Protein 6ABJ (pdb70)

Radius of gyration: 27.56 Å; Cα contacts (8 Å, |Δi|>4): 1457; chains: 2; bounding box: 55×89×57 Å

Nearest PDB structures (foldseek):
  5z20-assembly1_C  TM=9.132E-01  e=3.770E-61  Pseudomonas aeruginosa
  5z1z-assembly1_B  TM=9.625E-01  e=1.134E-39  Escherichia coli BL21(DE3)
  4zgs-assembly1_B  TM=9.696E-01  e=8.681E-39  Chlamydomonas reinhardtii
  4cuj-assembly1_D  TM=9.167E-01  e=3.804E-39  Salmonella enterica subsp. enterica serovar Typhi
  1j4a-assembly1_A  TM=8.971E-01  e=2.735E-32  Lactobacillus delbrueckii subsp. bulgaricus

Organism: Pseudomonas aeruginosa (strain ATCC 15692 / DSM 22644 / CIP 104116 / JCM 14847 / LMG 12228 / 1C / PRS 101 / PAO1) (NCBI:txid208964)

Structure (mmCIF, N/CA/C/O backbone):
data_6ABJ
#
_entry.id   6ABJ
#
_cell.length_a   96.100
_cell.length_b   186.840
_cell.length_c   90.340
_cell.angle_alpha   90.00
_cell.angle_beta   90.00
_cell.angle_gamma   90.00
#
_symmetry.space_group_name_H-M   'C 2 2 21'
#
loop_
_entity.id
_entity.type
_entity.pdbx_description
1 polymer 'D-lactate dehydrogenase (Fermentative)'
2 non-polymer 'ACETATE ION'
3 water water
#
loop_
_atom_site.group_PDB
_atom_site.id
_atom_site.type_symbol
_atom_site.label_atom_id
_atom_site.label_alt_id
_atom_site.label_comp_id
_atom_site.label_asym_id
_atom_site.label_entity_id
_atom_site.label_seq_id
_atom_site.pdbx_PDB_ins_code
_atom_site.Cartn_x
_atom_site.Cartn_y
_atom_site.Cartn_z
_atom_site.occupancy
_atom_site.B_iso_or_equiv
_atom_site.auth_seq_id
_atom_site.auth_comp_id
_atom_site.auth_asym_id
_atom_site.auth_atom_id
_atom_site.pdbx_PDB_model_num
ATOM 1 N N . HIS A 1 16 ? -19.046 22.602 -27.796 1.00 46.64 0 HIS A N 1
ATOM 2 C CA . HIS A 1 16 ? -17.940 21.564 -28.039 1.00 46.07 0 HIS A CA 1
ATOM 3 C C . HIS A 1 16 ? -17.682 20.623 -26.895 1.00 43.54 0 HIS A C 1
ATOM 4 O O . HIS A 1 16 ? -17.124 21.025 -25.872 1.00 41.35 0 HIS A O 1
ATOM 11 N N . MET A 1 17 ? -18.068 19.367 -27.072 1.00 43.36 1 MET A N 1
ATOM 12 C CA . MET A 1 17 ? -17.935 18.359 -26.036 1.00 42.87 1 MET A CA 1
ATOM 13 C C . MET A 1 17 ? -16.554 17.702 -26.103 1.00 41.14 1 MET A C 1
ATOM 14 O O . MET A 1 17 ? -16.146 17.253 -27.183 1.00 39.88 1 MET A O 1
ATOM 19 N N . ARG A 1 18 ? -15.833 17.673 -24.986 1.00 40.44 2 ARG A N 1
ATOM 20 C CA . ARG A 1 18 ? -14.591 16.921 -24.866 1.00 42.52 2 ARG A CA 1
ATOM 21 C C . ARG A 1 18 ? -14.805 15.793 -23.836 1.00 39.71 2 ARG A C 1
ATOM 22 O O . ARG A 1 18 ? -15.411 15.995 -22.812 1.00 39.74 2 ARG A O 1
ATOM 30 N N . ILE A 1 19 ? -14.362 14.571 -24.197 1.00 37.73 3 ILE A N 1
ATOM 31 C CA . ILE A 1 19 ? -14.622 13.386 -23.384 1.00 33.92 3 ILE A CA 1
ATOM 32 C C . ILE A 1 19 ? -13.251 12.703 -23.179 1.00 33.17 3 ILE A C 1
ATOM 33 O O . ILE A 1 19 ? -12.539 12.414 -24.140 1.00 34.24 3 ILE A O 1
ATOM 38 N N . LEU A 1 20 ? -12.900 12.492 -21.921 1.00 34.62 4 LEU A N 1
ATOM 39 C CA . LEU A 1 20 ? -11.716 11.719 -21.585 1.00 36.83 4 LEU A CA 1
ATOM 40 C C . LEU A 1 20 ? -12.141 10.306 -21.114 1.00 33.26 4 LEU A C 1
ATOM 41 O O . LEU A 1 20 ? -12.912 10.135 -20.144 1.00 32.35 4 LEU A O 1
ATOM 46 N N . PHE A 1 21 ? -11.626 9.320 -21.823 1.00 32.63 5 PHE A N 1
ATOM 47 C CA . PHE A 1 21 ? -11.829 7.928 -21.446 1.00 30.16 5 PHE A CA 1
ATOM 48 C C . PHE A 1 21 ? -10.639 7.449 -20.622 1.00 31.11 5 PHE A C 1
ATOM 49 O O . PHE A 1 21 ? -9.496 7.457 -21.118 1.00 31.89 5 PHE A O 1
ATOM 57 N N . PHE A 1 22 ? -10.948 6.925 -19.447 1.00 31.97 6 PHE A N 1
ATOM 58 C CA . PHE A 1 22 ? -9.956 6.146 -18.678 1.00 34.76 6 PHE A CA 1
ATOM 59 C C . PHE A 1 22 ? -10.093 4.648 -18.953 1.00 35.68 6 PHE A C 1
ATOM 60 O O . PHE A 1 22 ? -11.156 4.201 -19.459 1.00 31.07 6 PHE A O 1
ATOM 68 N N . SER A 1 23 ? -9.019 3.896 -18.602 1.00 35.38 7 SER A N 1
ATOM 69 C CA . SER A 1 23 ? -8.944 2.440 -18.744 1.00 35.62 7 SER A CA 1
ATOM 70 C C . SER A 1 23 ? -9.260 2.008 -20.167 1.00 35.69 7 SER A C 1
ATOM 71 O O . SER A 1 23 ? -9.880 0.983 -20.386 1.00 32.64 7 SER A O 1
ATOM 74 N N . SER A 1 24 ? -8.755 2.774 -21.134 1.00 33.07 8 SER A N 1
ATOM 75 C CA . SER A 1 24 ? -9.091 2.595 -22.520 1.00 31.57 8 SER A CA 1
ATOM 76 C C . SER A 1 24 ? -8.393 1.399 -23.136 1.00 33.31 8 SER A C 1
ATOM 77 O O . SER A 1 24 ? -7.219 1.176 -22.891 1.00 32.46 8 SER A O 1
ATOM 80 N N . GLN A 1 25 ? -9.140 0.669 -23.948 1.00 31.58 9 GLN A N 1
ATOM 81 C CA . GLN A 1 25 ? -8.646 -0.436 -24.766 1.00 29.60 9 GLN A CA 1
ATOM 82 C C . GLN A 1 25 ? -8.783 -0.031 -26.197 1.00 28.09 9 GLN A C 1
ATOM 83 O O . GLN A 1 25 ? -9.623 0.829 -26.553 1.00 24.51 9 GLN A O 1
ATOM 89 N N . ALA A 1 26 ? -8.018 -0.671 -27.057 1.00 25.92 10 ALA A N 1
ATOM 90 C CA . ALA A 1 26 ? -8.164 -0.466 -28.451 1.00 27.38 10 ALA A CA 1
ATOM 91 C C . ALA A 1 26 ? -9.627 -0.697 -28.910 1.00 25.12 10 ALA A C 1
ATOM 92 O O . ALA A 1 26 ? -10.125 0.033 -29.777 1.00 25.40 10 ALA A O 1
ATOM 94 N N . TYR A 1 27 ? -10.320 -1.688 -28.358 1.00 23.52 11 TYR A N 1
ATOM 95 C CA . TYR A 1 27 ? -11.716 -1.910 -28.791 1.00 23.81 11 TYR A CA 1
ATOM 96 C C . TYR A 1 27 ? -12.653 -0.765 -28.368 1.00 24.42 11 TYR A C 1
ATOM 97 O O . TYR A 1 27 ? -13.693 -0.515 -29.024 1.00 21.82 11 TYR A O 1
ATOM 106 N N . ASP A 1 28 ? -12.291 -0.039 -27.316 1.00 24.13 12 ASP A N 1
ATOM 107 C CA . ASP A 1 28 ? -13.101 1.176 -26.938 1.00 27.22 12 ASP A CA 1
ATOM 108 C C . ASP A 1 28 ? -12.955 2.293 -27.980 1.00 28.43 12 ASP A C 1
ATOM 109 O O . ASP A 1 28 ? -13.894 2.866 -28.450 1.00 25.49 12 ASP A O 1
ATOM 114 N N . SER A 1 29 ? -11.710 2.601 -28.311 1.00 29.29 13 SER A N 1
ATOM 115 C CA . SER A 1 29 ? -11.338 3.577 -29.279 1.00 31.46 13 SER A CA 1
ATOM 116 C C . SER A 1 29 ? -11.955 3.281 -30.622 1.00 28.36 13 SER A C 1
ATOM 117 O O . SER A 1 29 ? -12.512 4.125 -31.274 1.00 26.67 13 SER A O 1
ATOM 120 N N . GLU A 1 30 ? -11.917 2.044 -31.054 1.00 26.38 14 GLU A N 1
ATOM 121 C CA . GLU A 1 30 ? -12.501 1.673 -32.345 1.00 24.75 14 GLU A CA 1
ATOM 122 C C . GLU A 1 30 ? -13.996 1.866 -32.347 1.00 24.60 14 GLU A C 1
ATOM 123 O O . GLU A 1 30 ? -14.574 2.422 -33.295 1.00 22.11 14 GLU A O 1
ATOM 129 N N . SER A 1 31 ? -14.680 1.389 -31.310 1.00 22.12 15 SER A N 1
ATOM 130 C CA . SER A 1 31 ? -16.139 1.402 -31.337 1.00 21.76 15 SER A CA 1
ATOM 131 C C . SER A 1 31 ? -16.632 2.842 -31.133 1.00 21.85 15 SER A C 1
ATOM 132 O O . SER A 1 31 ? -17.541 3.313 -31.835 1.00 21.79 15 SER A O 1
ATOM 135 N N . PHE A 1 32 ? -16.033 3.558 -30.191 1.00 21.85 16 PHE A N 1
ATOM 136 C CA . PHE A 1 32 ? -16.469 4.940 -29.926 1.00 21.28 16 PHE A CA 1
ATOM 137 C C . PHE A 1 32 ? -16.113 5.866 -31.084 1.00 23.08 16 PHE A C 1
ATOM 138 O O . PHE A 1 32 ? -16.904 6.742 -31.442 1.00 20.80 16 PHE A O 1
ATOM 146 N N . GLN A 1 33 ? -14.975 5.648 -31.736 1.00 22.77 17 GLN A N 1
ATOM 147 C CA . GLN A 1 33 ? -14.745 6.433 -32.964 1.00 26.36 17 GLN A CA 1
ATOM 148 C C . GLN A 1 33 ? -15.813 6.224 -34.025 1.00 26.02 17 GLN A C 1
ATOM 149 O O . GLN A 1 33 ? -16.217 7.179 -34.645 1.00 24.02 17 GLN A O 1
ATOM 155 N N . ALA A 1 34 ? -16.2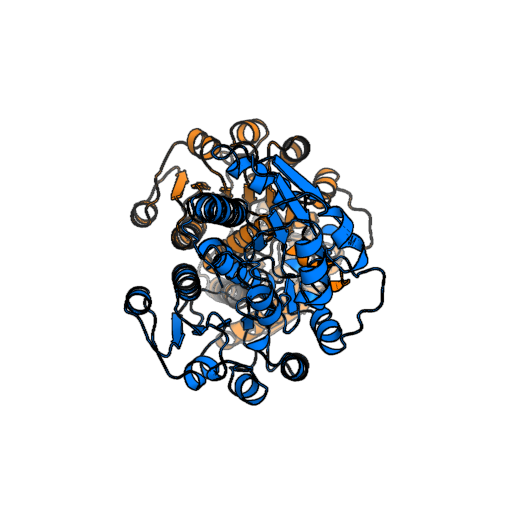70 5.006 -34.231 1.00 24.41 18 ALA A N 1
ATOM 156 C CA . ALA A 1 34 ? -17.294 4.730 -35.239 1.00 25.01 18 ALA A CA 1
ATOM 157 C C . ALA A 1 34 ? -18.647 5.327 -34.847 1.00 26.05 18 ALA A C 1
ATOM 158 O O . ALA A 1 34 ? -19.358 5.910 -35.685 1.00 26.46 18 ALA A O 1
ATOM 160 N N . SER A 1 35 ? -18.980 5.267 -33.548 1.00 23.63 19 SER A N 1
ATOM 161 C CA . SER A 1 35 ? -20.247 5.793 -33.091 1.00 25.39 19 SER A CA 1
ATOM 162 C C . SER A 1 35 ? -20.276 7.313 -33.181 1.00 24.89 19 SER A C 1
ATOM 163 O O . SER A 1 35 ? -21.365 7.913 -33.260 1.00 27.48 19 SER A O 1
ATOM 166 N N . ASN A 1 36 ? -19.088 7.936 -33.144 1.00 24.02 20 ASN A N 1
ATOM 167 C CA . ASN A 1 36 ? -18.932 9.388 -33.109 1.00 25.41 20 ASN A CA 1
ATOM 168 C C . ASN A 1 36 ? -19.264 10.063 -34.464 1.00 26.98 20 ASN A C 1
ATOM 169 O O . ASN A 1 36 ? -19.286 11.273 -34.553 1.00 27.67 20 ASN A O 1
ATOM 174 N N A HIS A 1 37 ? -19.526 9.244 -35.481 0.50 27.09 21 HIS A N 1
ATOM 175 N N B HIS A 1 37 ? -19.475 9.261 -35.489 0.50 27.19 21 HIS A N 1
ATOM 176 C CA A HIS A 1 37 ? -19.864 9.700 -36.832 0.50 28.70 21 HIS A CA 1
ATOM 177 C CA B HIS A 1 37 ? -19.710 9.786 -36.817 0.50 28.95 21 HIS A CA 1
ATOM 178 C C A HIS A 1 37 ? -21.015 10.653 -36.836 0.50 30.00 21 HIS A C 1
ATOM 179 C C B HIS A 1 37 ? -21.019 10.598 -36.881 0.50 29.98 21 HIS A C 1
ATOM 180 O O A HIS A 1 37 ? -21.067 11.547 -37.660 0.50 28.47 21 HIS A O 1
ATOM 181 O O B HIS A 1 37 ? -21.177 11.353 -37.818 0.50 28.17 21 HIS A O 1
ATOM 194 N N . ARG A 1 38 ? -21.920 10.482 -35.883 1.00 30.69 22 ARG A N 1
ATOM 195 C CA . ARG A 1 38 ? -23.073 11.357 -35.804 1.00 31.31 22 ARG A CA 1
ATOM 196 C C . ARG A 1 38 ? -23.031 12.202 -34.548 1.00 31.99 22 ARG A C 1
ATOM 197 O O . ARG A 1 38 ? -24.084 12.661 -34.077 1.00 29.92 22 ARG 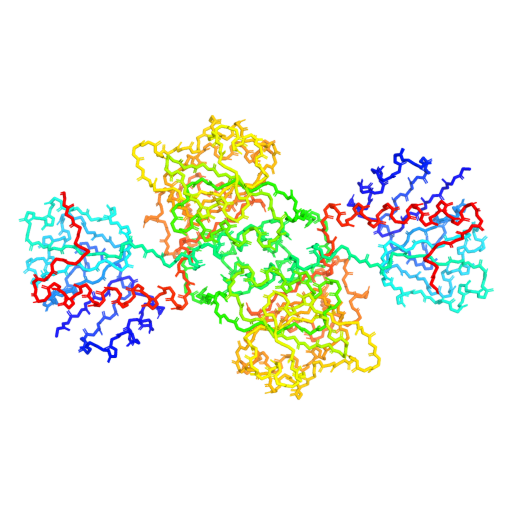A O 1
ATOM 205 N N . HIS A 1 39 ? -21.837 12.499 -34.029 1.00 28.21 23 HIS A N 1
ATOM 206 C CA . HIS A 1 39 ? -21.739 13.428 -32.924 1.00 27.32 23 HIS A CA 1
ATOM 207 C C . HIS A 1 39 ? -20.651 14.421 -33.046 1.00 26.43 23 HIS A C 1
ATOM 208 O O . HIS A 1 39 ? -20.837 15.603 -32.714 1.00 26.60 23 HIS A O 1
ATOM 215 N N . GLY A 1 40 ? -19.464 13.975 -33.453 1.00 27.10 24 GLY A N 1
ATOM 216 C CA . GLY A 1 40 ? -18.337 14.921 -33.541 1.00 27.50 24 GLY A CA 1
ATOM 217 C C . GLY A 1 40 ? -17.786 15.400 -32.242 1.00 28.90 24 GLY A C 1
ATOM 218 O O . GLY A 1 40 ? -17.191 16.491 -32.141 1.00 30.97 24 GLY A O 1
ATOM 219 N N . PHE A 1 41 ? -17.904 14.558 -31.220 1.00 27.73 25 PHE A N 1
ATOM 220 C CA . PHE A 1 41 ? -17.278 14.899 -29.944 1.00 30.65 25 PHE A CA 1
ATOM 221 C C . PHE A 1 41 ? -15.733 14.730 -30.047 1.00 30.22 25 PHE A C 1
ATOM 222 O O . PHE A 1 41 ? -15.226 13.985 -30.851 1.00 27.42 25 PHE A O 1
ATOM 230 N N . GLU A 1 42 ? -15.023 15.410 -29.208 1.00 31.53 26 GLU A N 1
ATOM 231 C CA . GLU A 1 42 ? -13.574 15.290 -29.170 1.00 33.40 26 GLU A CA 1
ATOM 232 C C . GLU A 1 42 ? -13.279 14.217 -28.143 1.00 29.92 26 GLU A C 1
ATOM 233 O O . GLU A 1 42 ? -13.497 14.409 -26.961 1.00 29.92 26 GLU A O 1
ATOM 239 N N . LEU A 1 43 ? -12.776 13.118 -28.643 1.00 30.46 27 LEU A N 1
ATOM 240 C CA . LEU A 1 43 ? -12.513 11.932 -27.860 1.00 31.35 27 LEU A CA 1
ATOM 241 C C . LEU A 1 43 ? -11.024 11.756 -27.535 1.00 32.42 27 LEU A C 1
ATOM 242 O O . LEU A 1 43 ? -10.204 11.715 -28.455 1.00 32.68 27 LEU A O 1
ATOM 247 N N . HIS A 1 44 ? -10.756 11.629 -26.249 1.00 33.70 28 HIS A N 1
ATOM 248 C CA . HIS A 1 44 ? -9.422 11.367 -25.725 1.00 36.16 28 HIS A CA 1
ATOM 249 C C . HIS A 1 44 ? -9.371 10.055 -24.950 1.00 32.61 28 HIS A C 1
ATOM 250 O O . HIS A 1 44 ? -10.153 9.827 -24.036 1.00 29.74 28 HIS A O 1
ATOM 257 N N . PHE A 1 45 ? -8.442 9.213 -25.366 1.00 32.70 29 PHE A N 1
ATOM 258 C CA . PHE A 1 45 ? -8.346 7.826 -24.816 1.00 37.46 29 PHE A CA 1
ATOM 259 C C . PHE A 1 45 ? -7.078 7.637 -23.975 1.00 37.92 29 PHE A C 1
ATOM 260 O O . PHE A 1 45 ? -5.998 7.561 -24.514 1.00 37.91 29 PHE A O 1
ATOM 268 N N . GLN A 1 46 ? -7.238 7.631 -22.678 1.00 39.30 30 GLN A N 1
ATOM 269 C CA . GLN A 1 46 ? -6.133 7.392 -21.744 1.00 44.11 30 GLN A CA 1
ATOM 270 C C . GLN A 1 46 ? -6.137 5.912 -21.304 1.00 43.82 30 GLN A C 1
ATOM 271 O O . GLN A 1 46 ? -7.161 5.422 -20.801 1.00 39.14 30 GLN A O 1
ATOM 277 N N . GLN A 1 47 ? -5.020 5.217 -21.470 1.00 41.73 31 GLN A N 1
ATOM 278 C CA . GLN A 1 47 ? -4.957 3.806 -20.998 1.00 44.40 31 GLN A CA 1
ATOM 279 C C . GLN A 1 47 ? -5.039 3.661 -19.482 1.00 43.22 31 GLN A C 1
ATOM 280 O O . GLN A 1 47 ? -5.591 2.714 -18.958 1.00 44.17 31 GLN A O 1
ATOM 286 N N . ALA A 1 48 ? -4.485 4.611 -18.755 1.00 44.71 32 ALA A N 1
ATOM 287 C CA . ALA A 1 48 ? -4.399 4.488 -17.320 1.00 44.43 32 ALA A CA 1
ATOM 288 C C . ALA A 1 48 ? -5.764 4.421 -16.679 1.00 41.84 32 ALA A C 1
ATOM 289 O O . ALA A 1 48 ? -6.720 5.018 -17.140 1.00 39.17 32 ALA A O 1
ATOM 291 N N . HIS A 1 49 ? -5.787 3.764 -15.539 1.00 42.43 33 HIS A N 1
ATOM 292 C CA . HIS A 1 49 ? -6.933 3.724 -14.696 1.00 43.24 33 HIS A CA 1
ATOM 293 C C . HIS A 1 49 ? -7.215 5.057 -14.079 1.00 47.14 33 HIS A C 1
ATOM 294 O O . HIS A 1 49 ? -6.291 5.827 -13.707 1.00 47.42 33 HIS A O 1
ATOM 301 N N . LEU A 1 50 ? -8.501 5.303 -13.875 1.00 49.41 34 LEU A N 1
ATOM 302 C CA . LEU A 1 50 ? -8.898 6.432 -13.068 1.00 49.46 34 LEU A CA 1
ATOM 303 C C . LEU A 1 50 ? -8.712 6.075 -11.595 1.00 52.57 34 LEU A C 1
ATOM 304 O O . LEU A 1 50 ? -9.175 5.020 -11.113 1.00 47.72 34 LEU A O 1
ATOM 309 N N . GLN A 1 51 ? -8.082 7.005 -10.882 1.00 54.51 35 GLN A N 1
ATOM 310 C CA . GLN A 1 51 ? -7.855 6.879 -9.425 1.00 56.65 35 GLN A CA 1
ATOM 311 C C . GLN A 1 51 ? -7.434 8.288 -8.940 1.00 54.31 35 GLN A C 1
ATOM 312 O O . GLN A 1 51 ? -7.232 9.229 -9.763 1.00 50.22 35 GLN A O 1
ATOM 318 N N . ALA A 1 52 ? -7.267 8.424 -7.628 1.00 53.56 36 ALA A N 1
ATOM 319 C CA . ALA A 1 52 ? -6.942 9.714 -7.039 1.00 52.75 36 ALA A CA 1
ATOM 320 C C . ALA A 1 52 ? -5.822 10.431 -7.801 1.00 51.00 36 ALA A C 1
ATOM 321 O O . ALA A 1 52 ? -5.922 11.616 -8.125 1.00 58.52 36 ALA A O 1
ATOM 323 N N . ASP A 1 53 ? -4.758 9.722 -8.120 1.00 54.59 37 ASP A N 1
ATOM 324 C CA . ASP A 1 53 ? -3.573 10.365 -8.674 1.00 62.49 37 ASP A CA 1
ATOM 325 C C . ASP A 1 53 ? -3.547 10.492 -10.205 1.00 60.61 37 ASP A C 1
ATOM 326 O O . ASP A 1 53 ? -2.589 11.035 -10.751 1.00 65.34 37 ASP A O 1
ATOM 331 N N . THR A 1 54 ? -4.569 9.980 -10.894 1.00 55.86 38 THR A N 1
ATOM 332 C CA . THR A 1 54 ? -4.708 10.192 -12.349 1.00 53.52 38 THR A CA 1
ATOM 333 C C . THR A 1 54 ? -5.919 11.090 -12.700 1.00 52.81 38 THR A C 1
ATOM 334 O O . THR A 1 54 ? -6.119 11.432 -13.873 1.00 55.30 38 THR A O 1
ATOM 338 N N . ALA A 1 55 ? -6.733 11.438 -11.705 1.00 52.57 39 ALA A N 1
ATOM 339 C CA . ALA A 1 55 ? -7.902 12.306 -11.912 1.00 54.77 39 ALA A CA 1
ATOM 340 C C . ALA A 1 55 ? -7.503 13.641 -12.550 1.00 61.56 39 ALA A C 1
ATOM 341 O O . ALA A 1 55 ? -8.246 14.225 -13.347 1.00 63.52 39 ALA A O 1
ATOM 343 N N . VAL A 1 56 ? -6.303 14.102 -12.206 1.00 64.39 40 VAL A N 1
ATOM 344 C CA . VAL A 1 56 ? -5.744 15.342 -12.732 1.00 67.87 40 VAL A CA 1
ATOM 345 C C . VAL A 1 56 ? -5.717 15.358 -14.274 1.00 65.72 40 VAL A C 1
ATOM 346 O O . VAL A 1 56 ? -5.789 16.430 -14.882 1.00 63.86 40 VAL A O 1
ATOM 350 N N . LEU A 1 57 ? -5.650 14.175 -14.899 1.00 64.08 41 LEU A N 1
ATOM 351 C CA . LEU A 1 57 ? -5.677 14.072 -16.365 1.00 59.49 41 LEU A CA 1
ATOM 352 C C . LEU A 1 57 ? -6.997 14.534 -16.979 1.00 52.76 41 LEU A C 1
ATOM 353 O O . LEU A 1 57 ? -7.039 14.978 -18.142 1.00 51.66 41 LEU A O 1
ATOM 358 N N . ALA A 1 58 ? -8.055 14.448 -16.182 1.00 52.15 42 ALA A N 1
ATOM 359 C CA . ALA A 1 58 ? -9.392 14.907 -16.551 1.00 56.02 42 ALA A CA 1
ATOM 360 C C . ALA A 1 58 ? -9.598 16.402 -16.340 1.00 58.88 42 ALA A C 1
ATOM 361 O O . ALA A 1 58 ? -10.745 16.908 -16.426 1.00 60.16 42 ALA A O 1
ATOM 363 N N . GLN A 1 59 ? -8.490 17.088 -16.125 1.00 59.51 43 GLN A N 1
ATOM 364 C CA . GLN A 1 59 ? -8.540 18.501 -15.841 1.00 64.02 43 GLN A CA 1
ATOM 365 C C . GLN A 1 59 ? -9.003 19.233 -17.054 1.00 56.73 43 GLN A C 1
ATOM 366 O O . GLN A 1 59 ? -8.352 19.208 -18.065 1.00 62.37 43 GLN A O 1
ATOM 372 N N . GLY A 1 60 ? -10.117 19.908 -16.955 1.00 57.09 44 GLY A N 1
ATOM 373 C CA . GLY A 1 60 ? -10.574 20.678 -18.117 1.00 59.57 44 GLY A CA 1
ATOM 374 C C . GLY A 1 60 ? -11.466 19.876 -19.054 1.00 54.58 44 GLY A C 1
ATOM 375 O O . GLY A 1 60 ? -11.928 20.428 -20.034 1.00 53.81 44 GLY A O 1
ATOM 376 N N . PHE A 1 61 ? -11.746 18.597 -18.728 1.00 49.36 45 PHE A N 1
ATOM 377 C CA . PHE A 1 61 ? -12.685 17.783 -19.518 1.00 48.18 45 PHE A CA 1
ATOM 378 C C . PHE A 1 61 ? -14.055 17.804 -18.854 1.00 46.30 45 PHE A C 1
ATOM 379 O O . PHE A 1 61 ? -14.210 17.501 -17.663 1.00 49.06 45 PHE A O 1
ATOM 387 N N . GLU A 1 62 ? -15.061 18.155 -19.637 1.00 46.41 46 GLU A N 1
ATOM 388 C CA . GLU A 1 62 ? -16.415 18.246 -19.091 1.00 50.91 46 GLU A CA 1
ATOM 389 C C . GLU A 1 62 ? -17.131 16.883 -18.955 1.00 46.00 46 GLU A C 1
ATOM 390 O O . GLU A 1 62 ? -18.052 16.737 -18.136 1.00 42.69 46 GLU A O 1
ATOM 396 N N . VAL A 1 63 ? -16.671 15.886 -19.713 1.00 40.85 47 VAL A N 1
ATOM 397 C CA . VAL A 1 63 ? -17.204 14.533 -19.584 1.00 39.94 47 VAL A CA 1
ATOM 398 C C . VAL A 1 63 ? -16.062 13.548 -19.427 1.00 37.91 47 VAL A C 1
ATOM 399 O O . VAL A 1 63 ? -15.023 13.658 -20.093 1.00 34.83 47 VAL A O 1
ATOM 403 N N . VAL A 1 64 ? -16.233 12.612 -18.486 1.00 36.73 48 VAL A N 1
ATOM 404 C CA . VAL A 1 64 ? -15.275 11.532 -18.270 1.00 38.10 48 VAL A CA 1
ATOM 405 C C . VAL A 1 64 ? -15.995 10.233 -18.522 1.00 35.59 48 VAL A C 1
ATOM 406 O O . VAL A 1 64 ? -17.112 10.044 -18.053 1.00 34.68 48 VAL A O 1
ATOM 410 N N . CYS A 1 65 ? -15.381 9.381 -19.329 1.00 33.55 49 CYS A N 1
ATOM 411 C CA . CYS A 1 65 ? -16.011 8.105 -19.626 1.00 32.06 49 CYS A CA 1
ATOM 412 C C . CYS A 1 65 ? -15.238 7.008 -18.958 1.00 32.40 49 CYS A C 1
ATOM 413 O O . CYS A 1 65 ? -14.044 6.826 -19.228 1.00 33.49 49 CYS A O 1
ATOM 416 N N . ALA A 1 66 ? -15.941 6.246 -18.113 1.00 33.37 50 ALA A N 1
ATOM 417 C CA . ALA A 1 66 ? -15.285 5.245 -17.219 1.00 34.03 50 ALA A CA 1
ATOM 418 C C . ALA A 1 66 ? -15.809 3.838 -17.418 1.00 33.61 50 ALA A C 1
ATOM 419 O O . ALA A 1 66 ? -16.952 3.646 -17.808 1.00 35.15 50 ALA A O 1
ATOM 421 N N . PHE A 1 67 ? -14.973 2.856 -17.079 1.00 32.89 51 PHE A N 1
ATOM 422 C CA . PHE A 1 67 ? -15.411 1.485 -17.099 1.00 32.69 51 PHE A CA 1
ATOM 423 C C . PHE A 1 67 ? -15.461 1.017 -15.645 1.00 34.64 51 PHE A C 1
ATOM 424 O O . PHE A 1 67 ? -15.088 1.809 -14.736 1.00 33.69 51 PHE A O 1
ATOM 432 N N . VAL A 1 68 ? -15.921 -0.215 -15.422 1.00 34.74 52 VAL A N 1
ATOM 433 C CA . VAL A 1 68 ? -16.206 -0.678 -14.024 1.00 37.75 52 VAL A CA 1
ATOM 434 C C . VAL A 1 68 ? -15.031 -0.821 -13.096 1.00 37.04 52 VAL A C 1
ATOM 435 O O . VAL A 1 68 ? -15.199 -0.898 -11.891 1.00 40.40 52 VAL A O 1
ATOM 439 N N . ASN A 1 69 ? -13.837 -0.836 -13.646 1.00 37.52 53 ASN A N 1
ATOM 440 C CA . ASN A 1 69 ? -12.642 -1.018 -12.832 1.00 38.20 53 ASN A CA 1
ATOM 441 C C . ASN A 1 69 ? -12.025 0.332 -12.464 1.00 40.89 53 ASN A C 1
ATOM 442 O O . ASN A 1 69 ? -11.130 0.422 -11.642 1.00 38.90 53 ASN A O 1
ATOM 447 N N . ASP A 1 70 ? -12.522 1.403 -13.070 1.00 36.72 54 ASP A N 1
ATOM 448 C CA . ASP A 1 70 ? -12.049 2.723 -12.703 1.00 39.43 54 ASP A CA 1
ATOM 449 C C . ASP A 1 70 ? -12.535 3.070 -11.264 1.00 41.35 54 ASP A C 1
ATOM 450 O O . ASP A 1 70 ? -13.636 2.719 -10.865 1.00 41.60 54 ASP A O 1
ATOM 455 N N . ASP A 1 71 ? -11.746 3.862 -10.544 1.00 48.73 55 ASP A N 1
ATOM 456 C CA . ASP A 1 71 ? -12.103 4.266 -9.184 1.00 51.33 55 ASP A CA 1
ATOM 457 C C . ASP A 1 71 ? -12.944 5.566 -9.180 1.00 48.00 55 ASP A C 1
ATOM 458 O O . ASP A 1 71 ? -12.416 6.626 -9.457 1.00 50.05 55 ASP A O 1
ATOM 463 N N . LEU A 1 72 ? -14.245 5.450 -8.893 1.00 44.21 56 LEU A N 1
ATOM 464 C CA . LEU A 1 72 ? -15.150 6.570 -8.742 1.00 46.66 56 LEU A CA 1
ATOM 465 C C . LEU A 1 72 ? -15.717 6.686 -7.293 1.00 47.52 56 LEU A C 1
ATOM 466 O O . LEU A 1 72 ? -16.929 6.928 -7.047 1.00 49.46 56 LEU A O 1
ATOM 471 N N . SER A 1 73 ? -14.813 6.536 -6.342 1.00 53.69 57 SER A N 1
ATOM 472 C CA . SER A 1 73 ? -15.136 6.797 -4.922 1.00 52.75 57 SER A CA 1
ATOM 473 C C . SER A 1 73 ? -15.141 8.335 -4.719 1.00 56.56 57 SER A C 1
ATOM 474 O O . SER A 1 73 ? -14.726 9.103 -5.618 1.00 51.72 57 SER A O 1
ATOM 477 N N . ARG A 1 74 ? -15.654 8.783 -3.570 1.00 60.55 58 ARG A N 1
ATOM 478 C CA . ARG A 1 74 ? -15.799 10.220 -3.291 1.00 59.44 58 ARG A CA 1
ATOM 479 C C . ARG A 1 74 ? -14.521 11.032 -3.592 1.00 59.36 58 ARG A C 1
ATOM 480 O O . ARG A 1 74 ? -14.607 12.076 -4.241 1.00 54.30 58 ARG A O 1
ATOM 488 N N . PRO A 1 75 ? -13.336 10.592 -3.091 1.00 60.69 59 PRO A N 1
ATOM 489 C CA . PRO A 1 75 ? -12.165 11.454 -3.374 1.00 59.73 59 PRO A CA 1
ATOM 490 C C . PRO A 1 75 ? -11.910 11.724 -4.844 1.00 59.72 59 PRO A C 1
ATOM 491 O O . PRO A 1 75 ? -11.492 12.838 -5.213 1.00 56.52 59 PRO A O 1
ATOM 495 N N . VAL A 1 76 ? -12.151 10.704 -5.678 1.00 57.60 60 VAL A N 1
ATOM 496 C CA . VAL A 1 76 ? -11.947 10.869 -7.098 1.00 58.07 60 VAL A CA 1
ATOM 497 C C . VAL A 1 76 ? -12.996 11.794 -7.719 1.00 51.67 60 VAL A C 1
ATOM 498 O O . VAL A 1 76 ? -12.650 12.657 -8.513 1.00 53.95 60 VAL A O 1
ATOM 502 N N . LEU A 1 77 ? -14.264 11.614 -7.355 1.00 51.88 61 LEU A N 1
ATOM 503 C CA . LEU A 1 77 ? -15.362 12.468 -7.839 1.00 49.40 61 LEU A CA 1
ATOM 504 C C . LEU A 1 77 ? -15.148 13.943 -7.520 1.00 55.62 61 LEU A C 1
ATOM 505 O O . LEU A 1 77 ? -15.253 14.865 -8.393 1.00 49.70 61 LEU A O 1
ATOM 510 N N . GLU A 1 78 ? -14.805 14.130 -6.259 1.00 58.94 62 GLU A N 1
ATOM 511 C CA . GLU A 1 78 ? -14.604 15.463 -5.809 1.00 61.93 62 GLU A CA 1
ATOM 512 C C . GLU A 1 78 ? -13.472 16.215 -6.501 1.00 62.19 62 GLU A C 1
ATOM 513 O O . GLU A 1 78 ? -13.552 17.429 -6.710 1.00 59.84 62 GLU A O 1
ATOM 519 N N . ARG A 1 79 ? -12.472 15.469 -6.921 1.00 61.55 63 ARG A N 1
ATOM 520 C CA . ARG A 1 79 ? -11.365 16.005 -7.722 1.00 66.95 63 ARG A CA 1
ATOM 521 C C . ARG A 1 79 ? -11.777 16.329 -9.199 1.00 71.33 63 ARG A C 1
ATOM 522 O O . ARG A 1 79 ? -11.418 17.370 -9.774 1.00 64.17 63 ARG A O 1
ATOM 530 N N . LEU A 1 80 ? -12.545 15.429 -9.798 1.00 68.21 64 LEU A N 1
ATOM 531 C CA . LEU A 1 80 ? -13.113 15.643 -11.131 1.00 62.61 64 LEU A CA 1
ATOM 532 C C . LEU A 1 80 ? -13.994 16.884 -11.204 1.00 63.67 64 LEU A C 1
ATOM 533 O O . LEU A 1 80 ? -13.939 17.630 -12.189 1.00 56.23 64 LEU A O 1
ATOM 538 N N . ALA A 1 81 ? -14.830 17.059 -10.182 1.00 66.91 65 ALA A N 1
ATOM 539 C CA . ALA A 1 81 ? -15.763 18.192 -10.117 1.00 67.35 65 ALA A CA 1
ATOM 540 C C . ALA A 1 81 ? -14.996 19.511 -10.015 1.00 68.55 65 ALA A C 1
ATOM 541 O O . ALA A 1 81 ? -15.254 20.450 -10.785 1.00 67.79 65 ALA A O 1
ATOM 543 N N . ALA A 1 82 ? -14.041 19.557 -9.089 1.00 68.91 66 ALA A N 1
ATOM 544 C CA . ALA A 1 82 ? -13.103 20.681 -8.949 1.00 67.43 66 ALA A CA 1
ATOM 545 C C . ALA A 1 82 ? -12.347 20.957 -10.247 1.00 69.18 66 ALA A C 1
ATOM 546 O O . ALA A 1 82 ? -12.074 22.111 -10.591 1.00 68.57 66 ALA A O 1
ATOM 548 N N . GLY A 1 83 ? -11.994 19.904 -10.971 1.00 64.59 67 GLY A N 1
ATOM 549 C CA . GLY A 1 83 ? -11.317 20.062 -12.258 1.00 60.49 67 GLY A CA 1
ATOM 550 C C . GLY A 1 83 ? -12.230 20.370 -13.439 1.00 56.97 67 GLY A C 1
ATOM 551 O O . GLY A 1 83 ? -11.751 20.466 -14.557 1.00 56.48 67 GLY A O 1
ATOM 552 N N . GLY A 1 84 ? -13.541 20.495 -13.195 1.00 58.18 68 GLY A N 1
ATOM 553 C CA . GLY A 1 84 ? -14.486 21.004 -14.212 1.00 55.25 68 GLY A CA 1
ATOM 554 C C . GLY A 1 84 ? -15.244 19.925 -14.982 1.00 58.22 68 GLY A C 1
ATOM 555 O O . GLY A 1 84 ? -15.914 20.198 -15.999 1.00 55.25 68 GLY A O 1
ATOM 556 N N . THR A 1 85 ? -15.193 18.698 -14.459 1.00 52.30 69 THR A N 1
ATOM 557 C CA . THR A 1 85 ? -15.930 17.613 -15.063 1.00 48.45 69 THR A CA 1
ATOM 558 C C . THR A 1 85 ? -17.371 17.720 -14.598 1.00 48.51 69 THR A C 1
ATOM 559 O O . THR A 1 85 ? -17.622 17.939 -13.457 1.00 46.80 69 THR A O 1
ATOM 563 N N . ARG A 1 86 ? -18.311 17.632 -15.523 1.00 49.96 70 ARG A N 1
ATOM 564 C CA . ARG A 1 86 ? -19.722 17.857 -15.218 1.00 51.33 70 ARG A CA 1
ATOM 565 C C . ARG A 1 86 ? -20.587 16.630 -15.460 1.00 47.98 70 ARG A C 1
ATOM 566 O O . ARG A 1 86 ? -21.749 16.632 -15.086 1.00 43.22 70 ARG A O 1
ATOM 574 N N . LEU A 1 87 ? -20.041 15.584 -16.126 1.00 45.69 71 LEU A N 1
ATOM 575 C CA . LEU A 1 87 ? -20.772 14.337 -16.341 1.00 42.90 71 LEU A CA 1
ATOM 576 C C . LEU A 1 87 ? -19.812 13.137 -16.318 1.00 40.56 71 LEU A C 1
ATOM 577 O O . LEU A 1 87 ? -18.700 13.223 -16.865 1.00 37.62 71 LEU A O 1
ATOM 582 N N . VAL A 1 88 ? -20.221 12.060 -15.616 1.00 40.58 72 VAL A N 1
ATOM 583 C CA . VAL A 1 88 ? -19.508 10.768 -15.602 1.00 40.47 72 VAL A CA 1
ATOM 584 C C . VAL A 1 88 ? -20.347 9.832 -16.430 1.00 38.43 72 VAL A C 1
ATOM 585 O O . VAL A 1 88 ? -21.512 9.609 -16.088 1.00 35.90 72 VAL A O 1
ATOM 589 N N . ALA A 1 89 ? -19.800 9.364 -17.573 1.00 37.04 73 ALA A N 1
ATOM 590 C CA . ALA A 1 89 ? -20.509 8.408 -18.448 1.00 33.23 73 ALA A CA 1
ATOM 591 C C . ALA A 1 89 ? -19.849 7.066 -18.318 1.00 33.81 73 ALA A C 1
ATOM 592 O O . ALA A 1 89 ? -18.638 6.940 -18.581 1.00 36.92 73 ALA A O 1
ATOM 594 N N . LEU A 1 90 ? -20.591 6.061 -17.895 1.00 34.40 74 LEU A N 1
ATOM 595 C CA . LEU A 1 90 ? -20.042 4.720 -17.715 1.00 33.82 74 LEU A CA 1
ATOM 596 C C . LEU A 1 90 ? -20.342 3.921 -18.970 1.00 29.26 74 LEU A C 1
ATOM 597 O O . LEU A 1 90 ? -21.512 3.756 -19.353 1.00 27.84 74 LEU A O 1
ATOM 602 N N . ARG A 1 91 ? -19.302 3.369 -19.540 1.00 28.35 75 ARG A N 1
ATOM 603 C CA . ARG A 1 91 ? -19.478 2.505 -20.713 1.00 29.03 75 ARG A CA 1
ATOM 604 C C . ARG A 1 91 ? -19.671 1.056 -20.239 1.00 30.35 75 ARG A C 1
ATOM 605 O O . ARG A 1 91 ? -18.993 0.121 -20.675 1.00 30.74 75 ARG A O 1
ATOM 613 N N . SER A 1 92 ? -20.665 0.898 -19.376 1.00 33.90 76 SER A N 1
ATOM 614 C CA . SER A 1 92 ? -20.959 -0.378 -18.678 1.00 35.71 76 SER A CA 1
ATOM 615 C C . SER A 1 92 ? -22.367 -0.310 -18.168 1.00 37.71 76 SER A C 1
ATOM 616 O O . SER A 1 92 ? -22.942 0.784 -18.014 1.00 40.15 76 SER A O 1
ATOM 619 N N . ALA A 1 93 ? -22.926 -1.466 -17.879 1.00 37.46 77 ALA A N 1
ATOM 620 C CA . ALA A 1 93 ? -24.187 -1.507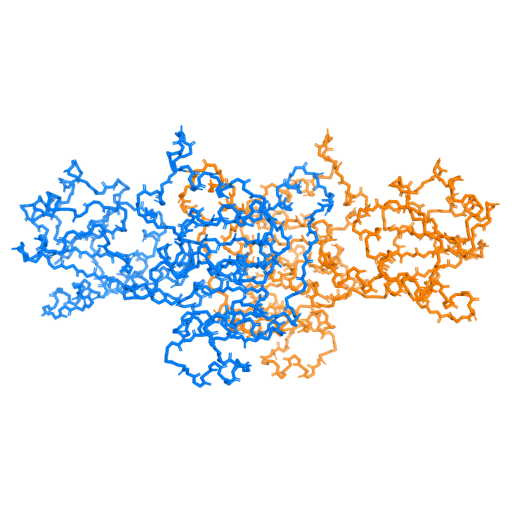 -17.176 1.00 41.62 77 ALA A CA 1
ATOM 621 C C . ALA A 1 93 ? -23.912 -1.359 -15.655 1.00 41.00 77 ALA A C 1
ATOM 622 O O . ALA A 1 93 ? -24.604 -0.635 -14.961 1.00 41.31 77 ALA A O 1
ATOM 624 N N . GLY A 1 94 ? -22.853 -1.985 -15.176 1.00 43.15 78 GLY A N 1
ATOM 625 C CA . GLY A 1 94 ? -22.571 -2.020 -13.727 1.00 49.22 78 GLY A CA 1
ATOM 626 C C . GLY A 1 94 ? -21.931 -0.723 -13.275 1.00 53.07 78 GLY A C 1
ATOM 627 O O . GLY A 1 94 ? -21.352 0.017 -14.080 1.00 46.89 78 GLY A O 1
ATOM 628 N N . TYR A 1 95 ? -22.020 -0.446 -11.974 1.00 53.12 79 TYR A N 1
ATOM 629 C CA . TYR A 1 95 ? -21.528 0.822 -11.393 1.00 53.32 79 TYR A CA 1
ATOM 630 C C . TYR A 1 95 ? -21.122 0.720 -9.905 1.00 62.61 79 TYR A C 1
ATOM 631 O O . TYR A 1 95 ? -21.211 1.705 -9.161 1.00 56.85 79 TYR A O 1
ATOM 640 N N . ASN A 1 96 ? -20.611 -0.432 -9.504 1.00 61.19 80 ASN A N 1
ATOM 641 C CA . ASN A 1 96 ? -20.282 -0.709 -8.116 1.00 70.63 80 ASN A CA 1
ATOM 642 C C . ASN A 1 96 ? -19.147 0.126 -7.613 1.00 69.59 80 ASN A C 1
ATOM 643 O O . ASN A 1 96 ? -19.046 0.419 -6.444 1.00 75.78 80 ASN A O 1
ATOM 648 N N . HIS A 1 97 ? -18.345 0.584 -8.556 1.00 58.63 81 HIS A N 1
ATOM 649 C CA . HIS A 1 97 ? -17.197 1.396 -8.273 1.00 56.05 81 HIS A CA 1
ATOM 650 C C . HIS A 1 97 ? -17.504 2.850 -8.117 1.00 50.86 81 HIS A C 1
ATOM 651 O O . HIS A 1 97 ? -16.583 3.675 -7.933 1.00 46.35 81 HIS A O 1
ATOM 658 N N . VAL A 1 98 ? -18.783 3.204 -8.214 1.00 46.24 82 VAL A N 1
ATOM 659 C CA . VAL A 1 98 ? -19.178 4.613 -8.135 1.00 49.53 82 VAL A CA 1
ATOM 660 C C . VAL A 1 98 ? -19.791 4.886 -6.774 1.00 49.80 82 VAL A C 1
ATOM 661 O O . VAL A 1 98 ? -20.767 4.262 -6.404 1.00 50.98 82 VAL A O 1
ATOM 665 N N . ASP A 1 99 ? -19.265 5.855 -6.054 1.00 54.26 83 ASP A N 1
ATOM 666 C CA . ASP A 1 99 ? -19.994 6.339 -4.858 1.00 53.39 83 ASP A CA 1
ATOM 667 C C . ASP A 1 99 ? -21.113 7.263 -5.325 1.00 49.52 83 ASP A C 1
ATOM 668 O O . ASP A 1 99 ? -20.884 8.461 -5.532 1.00 51.98 83 ASP A O 1
ATOM 673 N N . LEU A 1 100 ? -22.332 6.731 -5.468 1.00 51.62 84 LEU A N 1
ATOM 674 C CA . LEU A 1 100 ? -23.457 7.484 -6.064 1.00 50.51 84 LEU A CA 1
ATOM 675 C C . LEU A 1 100 ? -23.980 8.584 -5.200 1.00 57.57 84 LEU A C 1
ATOM 676 O O . LEU A 1 100 ? -24.386 9.626 -5.675 1.00 54.64 84 LEU A O 1
ATOM 681 N N . ALA A 1 101 ? -23.988 8.328 -3.892 1.00 66.89 85 ALA A N 1
ATOM 682 C CA . ALA A 1 101 ? -24.360 9.341 -2.944 1.00 67.29 85 ALA A CA 1
ATOM 683 C C . ALA A 1 101 ? -23.425 10.534 -3.121 1.00 63.48 85 ALA A C 1
ATOM 684 O O . ALA A 1 101 ? -23.880 11.662 -3.254 1.00 68.68 85 ALA A O 1
ATOM 686 N N . ALA A 1 102 ? -22.115 10.297 -3.095 1.00 61.39 86 ALA A N 1
ATOM 687 C CA . ALA A 1 102 ? -21.136 11.385 -3.205 1.00 60.68 86 ALA A CA 1
ATOM 688 C C . ALA A 1 102 ? -21.315 12.162 -4.557 1.00 68.54 86 ALA A C 1
ATOM 689 O O . ALA A 1 102 ? -21.204 13.413 -4.624 1.00 62.96 86 ALA A O 1
ATOM 691 N N . ALA A 1 103 ? -21.636 11.432 -5.628 1.00 67.07 87 ALA A N 1
ATOM 692 C CA . ALA A 1 103 ? -21.868 12.096 -6.929 1.00 67.00 87 ALA A CA 1
ATOM 693 C C . ALA A 1 103 ? -23.107 12.993 -6.919 1.00 69.06 87 ALA A C 1
ATOM 694 O O . ALA A 1 103 ? -23.086 14.093 -7.498 1.00 71.04 87 ALA A O 1
ATOM 696 N N . GLU A 1 104 ? -24.183 12.508 -6.304 1.00 70.39 88 GLU A N 1
ATOM 697 C CA . GLU A 1 104 ? -25.423 13.275 -6.213 1.00 79.77 88 GLU A CA 1
ATOM 698 C C . GLU A 1 104 ? -25.193 14.517 -5.359 1.00 77.37 88 GLU A C 1
ATOM 699 O O . GLU A 1 104 ? -25.545 15.625 -5.736 1.00 68.31 88 GLU A O 1
ATOM 705 N N . ALA A 1 105 ? -24.549 14.316 -4.214 1.00 82.20 89 ALA A N 1
ATOM 706 C CA . ALA A 1 105 ? -24.148 15.428 -3.353 1.00 82.80 89 ALA A CA 1
ATOM 707 C C . ALA A 1 105 ? -23.380 16.490 -4.148 1.00 80.66 89 ALA A C 1
ATOM 708 O O . ALA A 1 105 ? -23.558 17.683 -3.921 1.00 79.05 89 ALA A O 1
ATOM 710 N N . LEU A 1 106 ? -22.530 16.056 -5.072 1.00 69.33 90 LEU A N 1
ATOM 711 C CA . LEU A 1 106 ? -21.721 16.987 -5.843 1.00 67.24 90 LEU A CA 1
ATOM 712 C C . LEU A 1 106 ? -22.459 17.514 -7.084 1.00 62.65 90 LEU A C 1
ATOM 713 O O . LEU A 1 106 ? -21.927 18.349 -7.807 1.00 60.05 90 LEU A O 1
ATOM 718 N N . GLY A 1 107 ? -23.675 17.039 -7.343 1.00 64.20 91 GLY A N 1
ATOM 719 C CA . GLY A 1 107 ? -24.392 17.403 -8.574 1.00 63.44 91 GLY A CA 1
ATOM 720 C C . GLY A 1 107 ? -23.696 16.902 -9.866 1.00 64.37 91 GLY A C 1
ATOM 721 O O . GLY A 1 107 ? -23.741 17.561 -10.901 1.00 55.64 91 GLY A O 1
ATOM 722 N N . LEU A 1 108 ? -23.035 15.746 -9.789 1.00 61.79 92 LEU A N 1
ATOM 723 C CA . LEU A 1 108 ? -22.235 15.202 -10.883 1.00 62.51 92 LEU A CA 1
ATOM 724 C C . LEU A 1 108 ? -23.023 13.984 -11.322 1.00 55.12 92 LEU A C 1
ATOM 725 O O . LEU A 1 108 ? -22.939 12.940 -10.690 1.00 54.90 92 LEU A O 1
ATOM 730 N N . PRO A 1 109 ? -23.846 14.135 -12.360 1.00 52.20 93 PRO A N 1
ATOM 731 C CA . PRO A 1 109 ? -24.712 13.045 -12.785 1.00 52.75 93 PRO A CA 1
ATOM 732 C C . PRO A 1 109 ? -23.918 11.855 -13.376 1.00 51.13 93 PRO A C 1
ATOM 733 O O . PRO A 1 109 ? -22.758 12.015 -13.788 1.00 48.68 93 PRO A O 1
ATOM 737 N N . VAL A 1 110 ? -24.514 10.664 -13.320 1.00 52.12 94 VAL A N 1
ATOM 738 C CA . VAL A 1 110 ? -23.846 9.405 -13.701 1.00 47.51 94 VAL A CA 1
ATOM 739 C C . VAL A 1 110 ? -24.776 8.656 -14.597 1.00 49.63 94 VAL A C 1
ATOM 740 O O . VAL A 1 110 ? -25.915 8.380 -14.189 1.00 50.70 94 VAL A O 1
ATOM 744 N N . VAL A 1 111 ? -24.324 8.391 -15.850 1.00 45.47 95 VAL A N 1
ATOM 745 C CA . VAL A 1 111 ? -25.162 7.688 -16.817 1.00 42.33 95 VAL A CA 1
ATOM 746 C C . VAL A 1 111 ? -24.485 6.363 -17.217 1.00 39.84 95 VAL A C 1
ATOM 747 O O . VAL A 1 111 ? -23.291 6.183 -16.997 1.00 40.41 95 VAL A O 1
ATOM 751 N N . HIS A 1 112 ? -25.263 5.436 -17.723 1.00 40.72 96 HIS A N 1
ATOM 752 C CA . HIS A 1 112 ? -24.762 4.113 -18.004 1.00 39.25 96 HIS A CA 1
ATOM 753 C C . HIS A 1 112 ? -25.502 3.485 -19.123 1.00 38.57 96 HIS A C 1
ATOM 754 O O . HIS A 1 112 ? -26.505 4.005 -19.628 1.00 38.83 96 HIS A O 1
ATOM 761 N N . VAL A 1 113 ? -25.027 2.294 -19.480 1.00 35.60 97 VAL A N 1
ATOM 762 C CA . VAL A 1 113 ? -25.712 1.467 -20.435 1.00 35.80 97 VAL A CA 1
ATOM 763 C C . VAL A 1 113 ? -26.685 0.512 -19.731 1.00 40.40 97 VA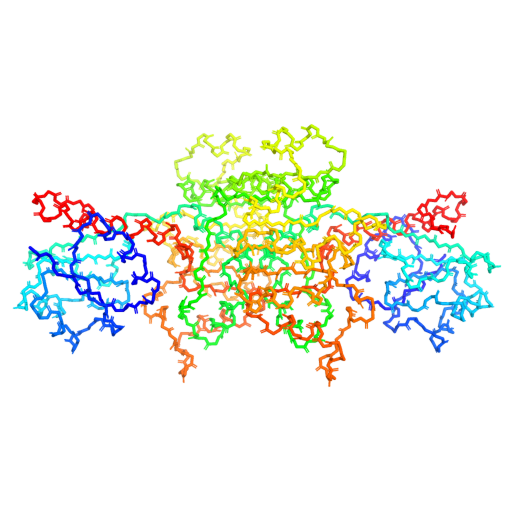L A C 1
ATOM 764 O O . VAL A 1 113 ? -26.241 -0.263 -18.878 1.00 38.66 97 VAL A O 1
ATOM 768 N N . 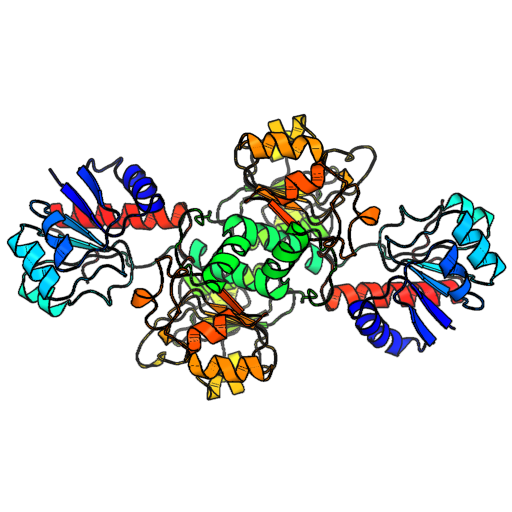PRO A 1 114 ? -27.974 0.527 -20.132 1.00 43.23 98 PRO A N 1
ATOM 769 C CA . PRO A 1 114 ? -28.941 -0.218 -19.317 1.00 45.99 98 PRO A CA 1
ATOM 770 C C . PRO A 1 114 ? -28.736 -1.722 -19.367 1.00 42.50 98 PRO A C 1
ATOM 771 O O . PRO A 1 114 ? -28.866 -2.368 -18.350 1.00 37.61 98 PRO A O 1
ATOM 775 N N . ALA A 1 115 ? -28.370 -2.266 -20.526 1.00 40.48 99 ALA A N 1
ATOM 776 C CA . ALA A 1 115 ? -28.325 -3.739 -20.735 1.00 36.57 99 ALA A CA 1
ATOM 777 C C . ALA A 1 115 ? -27.376 -4.027 -21.850 1.00 35.77 99 ALA A C 1
ATOM 778 O O . ALA A 1 115 ? -27.308 -3.219 -22.768 1.00 34.25 99 ALA A O 1
ATOM 780 N N . TYR A 1 116 ? -26.726 -5.190 -21.834 1.00 32.09 100 TYR A N 1
ATOM 781 C CA . TYR A 1 116 ? -25.906 -5.627 -22.937 1.00 32.10 100 TYR A CA 1
ATOM 782 C C . TYR A 1 116 ? -26.727 -6.408 -23.959 1.00 32.26 100 TYR A C 1
ATOM 783 O O . TYR A 1 116 ? -27.750 -6.980 -23.622 1.00 31.63 100 TYR A O 1
ATOM 792 N N . SER A 1 117 ? -26.244 -6.415 -25.204 1.00 30.82 101 SER A N 1
ATOM 793 C CA . SER A 1 117 ? -26.717 -7.254 -26.295 1.00 29.74 101 SER A CA 1
ATOM 794 C C . SER A 1 117 ? -27.005 -8.716 -25.896 1.00 28.79 101 SER A C 1
ATOM 795 O O . SER A 1 117 ? -26.119 -9.451 -25.487 1.00 26.34 101 SER A O 1
ATOM 798 N N . PRO A 1 118 ? -28.278 -9.127 -26.032 1.00 29.95 102 PRO A N 1
ATOM 799 C CA . PRO A 1 118 ? -28.637 -10.432 -25.564 1.00 27.58 102 PRO A CA 1
ATOM 800 C C . PRO A 1 118 ? -28.083 -11.510 -26.443 1.00 27.16 102 PRO A C 1
ATOM 801 O O . PRO A 1 118 ? -27.728 -12.542 -25.928 1.00 24.26 102 PRO A O 1
ATOM 805 N N . HIS A 1 119 ? -28.010 -11.312 -27.761 1.00 25.49 103 HIS A N 1
ATOM 806 C CA . HIS A 1 119 ? -27.370 -12.261 -28.593 1.00 25.98 103 HIS A CA 1
ATOM 807 C C . HIS A 1 119 ? -25.844 -12.457 -28.271 1.00 25.28 103 HIS A C 1
ATOM 808 O O . HIS A 1 119 ? -25.382 -13.590 -28.245 1.00 23.60 103 HIS A O 1
ATOM 815 N N . ALA A 1 120 ? -25.123 -11.382 -27.980 1.00 23.77 104 ALA A N 1
ATOM 816 C CA . ALA A 1 120 ? -23.684 -11.505 -27.696 1.00 22.58 104 ALA A CA 1
ATOM 817 C C . ALA A 1 120 ? -23.489 -12.387 -26.437 1.00 23.65 104 ALA A C 1
ATOM 818 O O . ALA A 1 120 ? -22.714 -13.305 -26.467 1.00 22.78 104 ALA A O 1
ATOM 820 N N . VAL A 1 121 ? -24.257 -12.088 -25.383 1.00 25.53 105 VAL A N 1
ATOM 821 C CA . VAL A 1 121 ? -24.096 -12.700 -24.091 1.00 24.21 105 VAL A CA 1
ATOM 822 C C . VAL A 1 121 ? -24.591 -14.154 -24.141 1.00 24.01 105 VAL A C 1
ATOM 823 O O . VAL A 1 121 ? -23.887 -15.040 -23.712 1.00 21.78 105 VAL A O 1
ATOM 827 N N . ALA A 1 122 ? -25.726 -14.418 -24.779 1.00 23.59 106 ALA A N 1
ATOM 828 C CA . ALA A 1 122 ? -26.230 -15.799 -24.842 1.00 24.72 106 ALA A CA 1
ATOM 829 C C . ALA A 1 122 ? -25.319 -16.655 -25.701 1.00 24.20 106 ALA A C 1
ATOM 830 O O . ALA A 1 122 ? -25.096 -17.828 -25.419 1.00 22.45 106 ALA A O 1
ATOM 832 N N . GLU A 1 123 ? -24.843 -16.100 -26.835 1.00 21.40 107 GLU A N 1
ATOM 833 C CA . GLU A 1 123 ? -23.925 -16.872 -27.660 1.00 21.36 107 GLU A CA 1
ATOM 834 C C . GLU A 1 123 ? -22.630 -17.232 -26.903 1.00 19.90 107 GLU A C 1
ATOM 835 O O . GLU A 1 123 ? -22.098 -18.339 -27.032 1.00 22.18 107 GLU A O 1
ATOM 841 N N . HIS A 1 124 ? -22.181 -16.343 -26.060 1.00 20.05 108 HIS A N 1
ATOM 842 C CA . HIS A 1 124 ? -20.987 -16.602 -25.255 1.00 20.05 108 HIS A CA 1
ATOM 843 C C . HIS A 1 124 ? -21.244 -17.755 -24.310 1.00 21.09 108 HIS A C 1
ATOM 844 O O . HIS A 1 124 ? -20.405 -18.612 -24.144 1.00 19.35 108 HIS A O 1
ATOM 851 N N . ALA A 1 125 ? -22.409 -17.759 -23.650 1.00 22.13 109 ALA A N 1
ATOM 852 C CA . ALA A 1 125 ? -22.776 -18.836 -22.775 1.00 21.93 109 ALA A CA 1
ATOM 853 C C . ALA A 1 125 ? -22.784 -20.182 -23.540 1.00 22.84 109 ALA A C 1
ATOM 854 O O . ALA A 1 125 ? -22.243 -21.158 -23.059 1.00 21.99 109 ALA A O 1
ATOM 856 N N . VAL A 1 126 ? -23.311 -20.212 -24.769 1.00 22.82 110 VAL A N 1
ATOM 857 C CA . VAL A 1 126 ? -23.319 -21.445 -25.557 1.00 20.79 110 VAL A CA 1
ATOM 858 C C . VAL A 1 126 ? -21.892 -21.839 -25.923 1.00 22.11 110 VAL A C 1
ATOM 859 O O . VAL A 1 126 ? -21.530 -23.026 -25.940 1.00 20.70 110 VAL A O 1
ATOM 863 N N . GLY A 1 127 ? -21.035 -20.846 -26.216 1.00 21.27 111 GLY A N 1
ATOM 864 C CA . GLY A 1 127 ? -19.646 -21.177 -26.479 1.00 21.51 111 GLY A CA 1
ATOM 865 C C . GLY A 1 127 ? -18.919 -21.824 -25.308 1.00 19.15 111 GLY A C 1
ATOM 866 O O . GLY A 1 127 ? -18.104 -22.766 -25.516 1.00 20.26 111 GLY A O 1
ATOM 867 N N . LEU A 1 128 ? -19.209 -21.346 -24.103 1.00 18.72 112 LEU A N 1
ATOM 868 C CA . LEU A 1 128 ? -18.626 -21.868 -22.913 1.00 18.70 112 LEU A CA 1
ATOM 869 C C . LEU A 1 128 ? -19.120 -23.336 -22.788 1.00 18.68 112 LEU A C 1
ATOM 870 O O . LEU A 1 128 ? -18.319 -24.241 -22.483 1.00 17.64 112 LEU A O 1
ATOM 875 N N . ILE A 1 129 ? -20.394 -23.554 -23.061 1.00 20.71 113 ILE A N 1
ATOM 876 C CA . ILE A 1 129 ? -20.934 -24.926 -23.043 1.00 21.88 113 ILE A CA 1
ATOM 877 C C . ILE A 1 129 ? -20.163 -25.881 -23.946 1.00 21.31 113 ILE A C 1
ATOM 878 O O . ILE A 1 129 ? -19.751 -26.973 -23.537 1.00 20.52 113 ILE A O 1
ATOM 883 N N . LEU A 1 130 ? -19.995 -25.471 -25.202 1.00 20.14 114 LEU A N 1
ATOM 884 C CA . LEU A 1 130 ? -19.433 -26.318 -26.134 1.00 21.56 114 LEU A CA 1
ATOM 885 C C . LEU A 1 130 ? -17.960 -26.541 -25.834 1.00 21.38 114 LEU A C 1
ATOM 886 O O . LEU A 1 130 ? -17.435 -27.640 -26.034 1.00 22.84 114 LEU A O 1
ATOM 891 N N . THR A 1 131 ? -17.231 -25.490 -25.416 1.00 21.51 115 THR A N 1
ATOM 892 C CA . THR A 1 131 ? -15.846 -25.677 -25.133 1.00 23.11 115 THR A CA 1
ATOM 893 C C . THR A 1 131 ? -15.588 -26.624 -23.982 1.00 23.70 115 THR A C 1
ATOM 894 O O . THR A 1 131 ? -14.665 -27.454 -24.032 1.00 24.75 115 THR A O 1
ATOM 898 N N . LEU A 1 132 ? -16.427 -26.526 -22.960 1.00 22.47 116 LEU A N 1
ATOM 899 C CA . LEU A 1 132 ? -16.327 -27.467 -21.814 1.00 22.42 116 LEU A CA 1
ATOM 900 C C . LEU A 1 132 ? -16.706 -28.895 -22.219 1.00 22.03 116 LEU A C 1
ATOM 901 O O . LEU A 1 132 ? -16.025 -29.826 -21.868 1.00 23.21 116 LEU A O 1
ATOM 906 N N . ASN A 1 133 ? -17.783 -29.030 -22.974 1.00 21.48 117 ASN A N 1
ATOM 907 C CA . ASN A 1 133 ? -18.305 -30.354 -23.382 1.00 23.31 117 ASN A CA 1
ATOM 908 C C . ASN A 1 133 ? -17.261 -31.075 -24.213 1.00 23.66 117 ASN A C 1
ATOM 909 O O . ASN A 1 133 ? -16.903 -32.210 -23.941 1.00 24.96 117 ASN A O 1
ATOM 914 N N . ARG A 1 134 ? -16.807 -30.398 -25.253 1.00 22.79 118 ARG A N 1
ATOM 915 C CA . ARG A 1 134 ? -15.896 -31.024 -26.175 1.00 23.50 118 ARG A CA 1
ATOM 916 C C . ARG A 1 134 ? -14.432 -30.809 -25.836 1.00 22.29 118 ARG A C 1
ATOM 917 O O . ARG A 1 134 ? -13.544 -31.217 -26.587 1.00 24.65 118 ARG A O 1
ATOM 925 N N . ARG A 1 135 ? -14.190 -30.173 -24.697 1.00 22.81 119 ARG A N 1
ATOM 926 C CA . ARG A 1 135 ? -12.829 -29.943 -24.221 1.00 23.14 119 ARG A CA 1
ATOM 927 C C . ARG A 1 135 ? -11.964 -29.262 -25.247 1.00 22.34 119 ARG A C 1
ATOM 928 O O . ARG A 1 135 ? -10.798 -29.611 -25.436 1.00 23.34 119 ARG A O 1
ATOM 936 N N . LEU A 1 136 ? -12.545 -28.276 -25.905 1.00 22.51 120 LEU A N 1
ATOM 937 C CA . LEU A 1 136 ? -11.889 -27.652 -27.020 1.00 23.81 120 LEU A CA 1
ATOM 938 C C . LEU A 1 136 ? -10.607 -26.828 -26.632 1.00 25.62 120 LEU A C 1
ATOM 939 O O . LEU A 1 136 ? -9.657 -26.810 -27.387 1.00 25.93 120 LEU A O 1
ATOM 944 N N . HIS A 1 137 ? -10.630 -26.278 -25.446 1.00 27.12 121 HIS A N 1
ATOM 945 C CA . HIS A 1 137 ? -9.510 -25.557 -24.919 1.00 28.69 121 HIS A CA 1
ATOM 946 C C . HIS A 1 137 ? -8.345 -26.493 -24.670 1.00 26.60 121 HIS A C 1
ATOM 947 O O . HIS A 1 137 ? -7.223 -26.201 -24.993 1.00 25.82 121 HIS A O 1
ATOM 954 N N . ARG A 1 138 ? -8.638 -27.651 -24.125 1.00 26.29 122 ARG A N 1
ATOM 955 C CA . ARG A 1 138 ? -7.639 -28.716 -23.902 1.00 25.68 122 ARG A CA 1
ATOM 956 C C . ARG A 1 138 ? -7.122 -29.301 -25.201 1.00 24.70 122 ARG A C 1
ATOM 957 O O . ARG A 1 138 ? -5.907 -29.479 -25.389 1.00 22.98 122 ARG A O 1
ATOM 965 N N . ALA A 1 139 ? -8.034 -29.560 -26.134 1.00 24.70 123 ALA A N 1
ATOM 966 C CA . ALA A 1 139 ? -7.657 -30.012 -27.457 1.00 23.63 123 ALA A CA 1
ATOM 967 C C . ALA A 1 139 ? -6.732 -29.085 -28.161 1.00 23.57 123 ALA A C 1
ATOM 968 O O . ALA A 1 139 ? -5.714 -29.512 -28.701 1.00 23.79 123 ALA A O 1
ATOM 970 N N . TYR A 1 140 ? -7.058 -27.804 -28.174 1.00 22.76 124 TYR A N 1
ATOM 971 C CA . TYR A 1 140 ? -6.238 -26.795 -28.813 1.00 21.54 124 TYR A CA 1
ATOM 972 C C . TYR A 1 140 ? -4.807 -26.887 -28.278 1.00 21.51 124 TYR A C 1
ATOM 973 O O . TYR A 1 140 ? -3.832 -26.848 -29.083 1.00 20.33 124 TYR A O 1
ATOM 982 N N . ASN A 1 141 ? -4.680 -26.903 -26.956 1.00 21.69 125 ASN A N 1
ATOM 983 C CA . ASN A 1 141 ? -3.332 -26.907 -26.346 1.00 22.01 125 ASN A CA 1
ATOM 984 C C . ASN A 1 141 ? -2.555 -28.214 -26.651 1.00 21.35 125 ASN A C 1
ATOM 985 O O . ASN A 1 141 ? -1.331 -28.171 -26.837 1.00 22.19 125 ASN A O 1
ATOM 990 N N . ARG A 1 142 ? -3.241 -29.315 -26.817 1.00 20.69 126 ARG A N 1
ATOM 991 C CA . ARG A 1 142 ? -2.580 -30.521 -27.351 1.00 22.08 126 ARG A CA 1
ATOM 992 C C . ARG A 1 142 ? -2.126 -30.392 -28.793 1.00 21.73 126 ARG A C 1
ATOM 993 O O . ARG A 1 142 ? -0.971 -30.644 -29.117 1.00 23.62 126 ARG A O 1
ATOM 1001 N N . THR A 1 143 ? -3.046 -30.087 -29.677 1.00 21.00 127 THR A N 1
ATOM 1002 C CA . THR A 1 143 ? -2.719 -30.082 -31.058 1.00 22.60 127 THR A CA 1
ATOM 1003 C C . THR A 1 143 ? -1.684 -29.072 -31.456 1.00 23.09 127 THR A C 1
ATOM 1004 O O . THR A 1 143 ? -0.853 -29.349 -32.309 1.00 21.88 127 THR A O 1
ATOM 1008 N N . ARG A 1 144 ? -1.707 -27.926 -30.804 1.00 22.27 128 ARG A N 1
ATOM 1009 C CA . ARG A 1 144 ? -0.724 -26.908 -31.063 1.00 25.50 128 ARG A CA 1
ATOM 1010 C C . ARG A 1 144 ? 0.695 -27.433 -30.823 1.00 24.91 128 ARG A C 1
ATOM 1011 O O . ARG A 1 144 ? 1.644 -26.978 -31.463 1.00 24.01 128 ARG A O 1
ATOM 1019 N N . GLU A 1 145 ? 0.837 -28.374 -29.887 1.00 24.06 129 GLU A N 1
ATOM 1020 C CA . GLU A 1 145 ? 2.127 -28.942 -29.598 1.00 27.46 129 GLU A CA 1
ATOM 1021 C C . GLU A 1 145 ? 2.363 -30.329 -30.277 1.00 27.69 129 GLU A C 1
ATOM 1022 O O . GLU A 1 145 ? 3.365 -31.002 -30.041 1.00 27.58 129 GLU A O 1
ATOM 1028 N N . GLY A 1 146 ? 1.485 -30.699 -31.190 1.00 26.84 130 GLY A N 1
ATOM 1029 C CA . GLY A 1 146 ? 1.637 -32.005 -31.897 1.00 27.90 130 GLY A CA 1
ATOM 1030 C C . GLY A 1 146 ? 1.142 -33.194 -31.134 1.00 27.60 130 GLY A C 1
ATOM 1031 O O . GLY A 1 146 ? 1.519 -34.314 -31.457 1.00 29.43 130 GLY A O 1
ATOM 1032 N N . ASP A 1 147 ? 0.343 -32.972 -30.090 1.00 27.00 131 ASP A N 1
ATOM 1033 C CA . ASP A 1 147 ? -0.328 -34.056 -29.415 1.00 27.65 131 ASP A CA 1
ATOM 1034 C C . ASP A 1 147 ? -1.720 -34.201 -30.016 1.00 29.33 131 ASP A C 1
ATOM 1035 O O . ASP A 1 147 ? -2.652 -33.376 -29.753 1.00 25.27 131 ASP A O 1
ATOM 1040 N N . PHE A 1 148 ? -1.862 -35.236 -30.857 1.00 29.95 132 PHE A N 1
ATOM 1041 C CA . PHE A 1 148 ? -3.124 -35.494 -31.549 1.00 28.87 132 PHE A CA 1
ATOM 1042 C C . PHE A 1 148 ? -3.887 -36.654 -30.912 1.00 32.33 132 PHE A C 1
ATOM 1043 O O . PHE A 1 148 ? -4.757 -37.244 -31.528 1.00 34.37 132 PHE A O 1
ATOM 1051 N N . SER A 1 149 ? -3.559 -36.972 -29.683 1.00 31.82 133 SER A N 1
ATOM 1052 C CA . SER A 1 149 ? -4.219 -38.025 -28.930 1.00 32.01 133 SER A CA 1
ATOM 1053 C C . SER A 1 149 ? -5.478 -37.486 -28.268 1.00 32.40 133 SER A C 1
ATOM 1054 O O . SER A 1 149 ? -5.579 -36.285 -27.924 1.00 31.25 133 SER A O 1
ATOM 1057 N N . LEU A 1 150 ? -6.475 -38.352 -28.147 1.00 32.29 134 LEU A N 1
ATOM 1058 C CA . LEU A 1 150 ? -7.838 -37.939 -27.805 1.00 32.68 134 LEU A CA 1
ATOM 1059 C C . LEU A 1 150 ? -8.297 -38.376 -26.422 1.00 32.45 134 LEU A C 1
ATOM 1060 O O . LEU A 1 150 ? -9.396 -38.036 -26.002 1.00 28.80 134 LEU A O 1
ATOM 1065 N N . HIS A 1 151 ? -7.450 -39.079 -25.674 1.00 33.89 135 HIS A N 1
ATOM 1066 C CA . HIS A 1 151 ? -7.852 -39.552 -24.330 1.00 34.20 135 HIS A CA 1
ATOM 1067 C C . HIS A 1 151 ? -8.383 -38.393 -23.482 1.00 33.52 135 HIS A C 1
ATOM 1068 O O . HIS A 1 151 ? -7.814 -37.275 -23.445 1.00 32.76 135 HIS A O 1
ATOM 1075 N N . GLY A 1 152 ? -9.453 -38.659 -22.757 1.00 32.07 136 GLY A N 1
ATOM 1076 C CA . GLY A 1 152 ? -10.043 -37.654 -21.873 1.00 31.06 136 GLY A CA 1
ATOM 1077 C C . GLY A 1 152 ? -10.884 -36.531 -22.544 1.00 30.90 136 GLY A C 1
ATOM 1078 O O . GLY A 1 152 ? -11.487 -35.664 -21.841 1.00 30.10 136 GLY A O 1
ATOM 1079 N N . LEU A 1 153 ? -10.971 -36.525 -23.857 1.00 27.85 137 LEU A N 1
ATOM 1080 C CA . LEU A 1 153 ? -11.652 -35.404 -24.531 1.00 28.12 137 LEU A CA 1
ATOM 1081 C C . LEU A 1 153 ? -13.100 -35.742 -24.914 1.00 27.96 137 LEU A C 1
ATOM 1082 O O . LEU A 1 153 ? -13.784 -34.935 -25.498 1.00 26.45 137 LEU A O 1
ATOM 1087 N N . THR A 1 154 ? -13.573 -36.944 -24.527 1.00 28.45 138 THR A N 1
ATOM 1088 C CA . THR A 1 154 ? -14.899 -37.379 -24.942 1.00 28.80 138 THR A CA 1
ATOM 1089 C C . THR A 1 154 ? -15.936 -36.529 -24.289 1.00 27.07 138 THR A C 1
ATOM 1090 O O . THR A 1 154 ? -15.905 -36.363 -23.081 1.00 26.27 138 THR A O 1
ATOM 1094 N N . GLY A 1 155 ? -16.854 -36.000 -25.099 1.00 26.27 139 GLY A N 1
ATOM 1095 C CA . GLY A 1 155 ? -17.985 -35.203 -24.638 1.00 27.17 139 GLY A CA 1
ATOM 1096 C C . GLY A 1 155 ? -19.308 -35.925 -24.703 1.00 27.46 139 GLY A C 1
ATOM 1097 O O . GLY A 1 155 ? -19.341 -37.141 -24.573 1.00 27.29 139 GLY A O 1
ATOM 1098 N N . PHE A 1 156 ? -20.380 -35.147 -24.843 1.00 28.45 140 PHE A N 1
ATOM 1099 C CA . PHE A 1 156 ? -21.732 -35.626 -24.880 1.00 29.43 140 PHE A CA 1
ATOM 1100 C C . PHE A 1 156 ? -22.531 -34.833 -25.871 1.00 30.68 140 PHE A C 1
ATOM 1101 O O . PHE A 1 156 ? -22.354 -33.624 -26.014 1.00 29.25 140 PHE A O 1
ATOM 1109 N N . ASP A 1 157 ? -23.461 -35.496 -26.548 1.00 29.23 141 ASP A N 1
ATOM 1110 C CA . ASP A 1 157 ? -24.366 -34.781 -27.429 1.00 28.35 141 ASP A CA 1
ATOM 1111 C C . ASP A 1 157 ? -25.244 -33.843 -26.610 1.00 28.66 141 ASP A C 1
ATOM 1112 O O . ASP A 1 157 ? -25.755 -34.210 -25.553 1.00 26.95 141 ASP A O 1
ATOM 1117 N N . LEU A 1 158 ? -25.440 -32.647 -27.136 1.00 25.79 142 LEU A N 1
ATOM 1118 C CA . LEU A 1 158 ? -26.368 -31.714 -26.553 1.00 27.55 142 LEU A CA 1
ATOM 1119 C C . LEU A 1 158 ? -27.809 -32.104 -26.881 1.00 29.46 142 LEU A C 1
ATOM 1120 O O . LEU A 1 158 ? -28.727 -31.950 -26.052 1.00 28.09 142 LEU A O 1
ATOM 1125 N N . HIS A 1 159 ? -27.985 -32.580 -28.113 1.00 30.14 143 HIS A N 1
ATOM 1126 C CA . HIS A 1 159 ? -29.304 -33.069 -28.544 1.00 32.75 143 HIS A CA 1
ATOM 1127 C C . HIS A 1 159 ? -29.900 -33.999 -27.493 1.00 32.67 143 HIS A C 1
ATOM 1128 O O . HIS A 1 159 ? -29.232 -34.928 -27.041 1.00 30.24 143 HIS A O 1
ATOM 1135 N N . GLY A 1 160 ? -31.108 -33.694 -27.039 1.00 33.03 144 GLY A N 1
ATOM 1136 C CA . GLY A 1 160 ? -31.803 -34.605 -26.085 1.00 35.58 144 GLY A CA 1
ATOM 1137 C C . GLY A 1 160 ? -31.576 -34.215 -24.624 1.00 36.74 144 GLY A C 1
ATOM 1138 O O . GLY A 1 160 ? -32.306 -34.677 -23.729 1.00 33.12 144 GLY A O 1
ATOM 1139 N N . LYS A 1 161 ? -30.523 -33.431 -24.336 1.00 31.54 145 LYS A N 1
ATOM 1140 C CA . LYS A 1 161 ? -30.246 -33.120 -22.955 1.00 31.73 145 LYS A CA 1
ATOM 1141 C C . LYS A 1 161 ? -31.210 -32.075 -22.398 1.00 29.55 145 LYS A C 1
ATOM 1142 O O . LYS A 1 161 ? -31.717 -31.233 -23.113 1.00 31.18 145 LYS A O 1
ATOM 1148 N N . ARG A 1 162 ? -31.384 -32.102 -21.085 1.00 30.95 146 ARG A N 1
ATOM 1149 C CA . ARG A 1 162 ? -32.167 -31.126 -20.363 1.00 30.09 146 ARG A CA 1
ATOM 1150 C C . ARG A 1 162 ? -31.330 -29.922 -19.987 1.00 29.86 146 ARG A C 1
ATOM 1151 O O . ARG A 1 162 ? -30.334 -30.072 -19.315 1.00 28.81 146 ARG A O 1
ATOM 1159 N N . VAL A 1 163 ? -31.787 -28.755 -20.400 1.00 30.20 147 VAL A N 1
ATOM 1160 C CA . VAL A 1 163 ? -31.083 -27.490 -20.160 1.00 30.83 147 VAL A CA 1
ATOM 1161 C C . VAL A 1 163 ? -31.978 -26.611 -19.336 1.00 30.17 147 VAL A C 1
ATOM 1162 O O . VAL A 1 163 ? -33.102 -26.280 -19.765 1.00 31.72 147 VAL A O 1
ATOM 1166 N N . GLY A 1 164 ? -31.512 -26.255 -18.152 1.00 29.51 148 GLY A N 1
ATOM 1167 C CA . GLY A 1 164 ? -32.273 -25.414 -17.258 1.00 31.72 148 GLY A CA 1
ATOM 1168 C C . GLY A 1 164 ? -31.827 -23.965 -17.314 1.00 31.55 148 GLY A C 1
ATOM 1169 O O . GLY A 1 164 ? -30.687 -23.654 -16.953 1.00 30.11 148 GLY A O 1
ATOM 1170 N N . VAL A 1 165 ? -32.767 -23.110 -17.656 1.00 31.40 149 VAL A N 1
ATOM 1171 C CA . VAL A 1 165 ? -32.567 -21.676 -17.714 1.00 32.87 149 VAL A CA 1
ATOM 1172 C C . VAL A 1 165 ? -33.152 -21.000 -16.505 1.00 34.62 149 VAL A C 1
ATOM 1173 O O . VAL A 1 165 ? -34.405 -20.993 -16.303 1.00 35.11 149 VAL A O 1
ATOM 1177 N N . ILE A 1 166 ? -32.268 -20.408 -15.702 1.00 31.49 150 ILE A N 1
ATOM 1178 C CA . ILE A 1 166 ? -32.694 -19.700 -14.566 1.00 32.13 150 ILE A CA 1
ATOM 1179 C C . ILE A 1 166 ? -32.712 -18.208 -14.862 1.00 34.18 150 ILE A C 1
ATOM 1180 O O . ILE A 1 166 ? -31.654 -17.545 -14.919 1.00 34.93 150 ILE A O 1
ATOM 1185 N N . GLY A 1 167 ? -33.916 -17.663 -15.018 1.00 33.04 151 GLY A N 1
ATOM 1186 C CA . GLY A 1 167 ? -34.140 -16.253 -15.386 1.00 33.39 151 GLY A CA 1
ATOM 1187 C C . GLY A 1 167 ? -34.405 -16.185 -16.842 1.00 36.34 151 GLY A C 1
ATOM 1188 O O . GLY A 1 167 ? -33.533 -16.509 -17.656 1.00 34.98 151 GLY A O 1
ATOM 1189 N N . THR A 1 168 ? -35.625 -15.799 -17.205 1.00 38.08 152 THR A N 1
ATOM 1190 C CA . THR A 1 168 ? -36.039 -15.826 -18.590 1.00 39.14 152 THR A CA 1
ATOM 1191 C C . THR A 1 168 ? -36.375 -14.444 -19.120 1.00 38.88 152 THR A C 1
ATOM 1192 O O . THR A 1 168 ? -37.275 -14.267 -19.960 1.00 36.91 152 THR A O 1
ATOM 1196 N N . GLY A 1 169 ? -35.621 -13.467 -18.622 1.00 41.57 153 GLY A N 1
ATOM 1197 C CA . GLY A 1 169 ? -35.496 -12.164 -19.275 1.00 38.11 153 GLY A CA 1
ATOM 1198 C C . GLY A 1 169 ? -34.963 -12.278 -20.689 1.00 38.09 153 GLY A C 1
ATOM 1199 O O . GLY A 1 169 ? -34.844 -13.348 -21.241 1.00 36.19 153 GLY A O 1
ATOM 1200 N N . GLN A 1 170 ? -34.636 -11.126 -21.291 1.00 38.75 154 GLN A N 1
ATOM 1201 C CA . GLN A 1 170 ? -34.131 -11.092 -22.612 1.00 36.48 154 GLN A CA 1
ATOM 1202 C C . GLN A 1 170 ? -32.941 -12.039 -22.903 1.00 31.02 154 GLN A C 1
ATOM 1203 O O . GLN A 1 170 ? -32.927 -12.766 -23.898 1.00 30.02 154 GLN A O 1
ATOM 1209 N N . ILE A 1 171 ? -31.954 -12.084 -22.023 1.00 28.85 155 ILE A N 1
ATOM 1210 C CA . ILE A 1 171 ? -30.760 -12.944 -22.308 1.00 28.99 155 ILE A CA 1
ATOM 1211 C C . ILE A 1 171 ? -31.099 -14.431 -22.135 1.00 26.84 155 ILE A C 1
ATOM 1212 O O . ILE A 1 171 ? -30.832 -15.262 -23.001 1.00 26.77 155 ILE A O 1
ATOM 1217 N N . GLY A 1 172 ? -31.832 -14.723 -21.076 1.00 30.54 156 GLY A N 1
ATOM 1218 C CA . GLY A 1 172 ? -32.254 -16.109 -20.803 1.00 29.36 156 GLY A CA 1
ATOM 1219 C C . GLY A 1 172 ? -33.123 -16.687 -21.862 1.00 28.51 156 GLY A C 1
ATOM 1220 O O . GLY A 1 172 ? -32.917 -17.801 -22.326 1.00 29.05 156 GLY A O 1
ATOM 1221 N N . GLU A 1 173 ? -33.966 -15.850 -22.405 1.00 32.56 157 GLU A N 1
ATOM 1222 C CA . GLU A 1 173 ? -34.834 -16.237 -23.529 1.00 33.94 157 GLU A CA 1
ATOM 1223 C C . GLU A 1 173 ? -34.052 -16.490 -24.803 1.00 32.03 157 GLU A C 1
ATOM 1224 O O . GLU A 1 173 ? -34.272 -17.465 -25.542 1.00 30.16 157 GLU A O 1
ATOM 1230 N N . THR A 1 174 ? -33.092 -15.609 -25.077 1.00 31.35 158 THR A N 1
ATOM 1231 C CA . THR A 1 174 ? -32.271 -15.754 -26.240 1.00 29.59 158 THR A CA 1
ATOM 1232 C C . THR A 1 174 ? -31.444 -17.040 -26.144 1.00 26.96 158 THR A C 1
ATOM 1233 O O . THR A 1 174 ? -31.318 -17.796 -27.088 1.00 27.48 158 THR A O 1
ATOM 1237 N N . PHE A 1 175 ? -30.859 -17.255 -24.968 1.00 29.02 159 PHE A N 1
ATOM 1238 C CA . PHE A 1 175 ? -30.125 -18.495 -24.674 1.00 28.44 159 PHE A CA 1
ATOM 1239 C C . PHE A 1 175 ? -31.039 -19.729 -24.881 1.00 29.31 159 PHE A C 1
ATOM 1240 O O . PHE A 1 175 ? -30.667 -20.710 -25.569 1.00 28.04 159 PHE A O 1
ATOM 1248 N N . ALA A 1 176 ? -32.257 -19.630 -24.342 1.00 31.85 160 ALA A N 1
ATOM 1249 C CA . ALA A 1 176 ? -33.207 -20.757 -24.492 1.00 33.53 160 ALA A CA 1
ATOM 1250 C C . ALA A 1 176 ? -33.487 -21.102 -25.944 1.00 30.08 160 ALA A C 1
ATOM 1251 O O . ALA A 1 176 ? -33.468 -22.275 -26.319 1.00 32.58 160 ALA A O 1
ATOM 1253 N N . ARG A 1 177 ? -33.687 -20.105 -26.786 1.00 33.03 161 ARG A N 1
ATOM 1254 C CA . ARG A 1 177 ? -33.976 -20.354 -28.249 1.00 31.93 161 ARG A CA 1
ATOM 1255 C C . ARG A 1 177 ? -32.834 -21.045 -28.899 1.00 34.51 161 ARG A C 1
ATOM 1256 O O . ARG A 1 177 ? -32.990 -21.983 -29.677 1.00 31.43 161 ARG A O 1
ATOM 1264 N N . ILE A 1 178 ? -31.609 -20.579 -28.620 1.00 31.94 162 ILE A N 1
ATOM 1265 C CA . ILE A 1 178 ? -30.482 -21.214 -29.200 1.00 29.10 162 ILE A CA 1
ATOM 1266 C C . ILE A 1 178 ? -30.463 -22.674 -28.779 1.00 29.28 162 ILE A C 1
ATOM 1267 O O . ILE A 1 178 ? -30.217 -23.531 -29.606 1.00 29.38 162 ILE A O 1
ATOM 1272 N N . MET A 1 179 ? -30.593 -22.955 -27.466 1.00 29.43 163 MET A N 1
ATOM 1273 C CA . MET A 1 179 ? -30.430 -24.333 -27.007 1.00 29.75 163 MET A CA 1
ATOM 1274 C C . MET A 1 179 ? -31.552 -25.258 -27.518 1.00 29.36 163 MET A C 1
ATOM 1275 O O . MET A 1 179 ? -31.319 -26.447 -27.797 1.00 27.80 163 MET A O 1
ATOM 1280 N N . ALA A 1 180 ? -32.712 -24.677 -27.715 1.00 29.70 164 ALA A N 1
ATOM 1281 C CA . ALA A 1 180 ? -33.841 -25.427 -28.361 1.00 33.23 164 ALA A CA 1
ATOM 1282 C C . ALA A 1 180 ? -33.474 -25.864 -29.760 1.00 35.02 164 ALA A C 1
ATOM 1283 O O . ALA A 1 180 ? -33.791 -26.969 -30.138 1.00 32.58 164 ALA A O 1
ATOM 1285 N N . GLY A 1 181 ? -32.687 -25.052 -30.485 1.00 34.83 165 GLY A N 1
ATOM 1286 C CA . GLY A 1 181 ? -32.274 -25.408 -31.847 1.00 35.10 165 GLY A CA 1
ATOM 1287 C C . GLY A 1 181 ? -31.296 -26.539 -31.923 1.00 32.13 165 GLY A C 1
ATOM 1288 O O . GLY A 1 181 ? -31.168 -27.134 -32.970 1.00 34.20 165 GLY A O 1
ATOM 1289 N N . PHE A 1 182 ? -30.602 -26.817 -30.820 1.00 29.15 166 PHE A N 1
ATOM 1290 C CA . PHE A 1 182 ? -29.771 -27.989 -30.696 1.00 28.85 166 PHE A CA 1
ATOM 1291 C C . PHE A 1 182 ? -30.625 -29.251 -30.440 1.00 30.98 166 PHE A C 1
ATOM 1292 O O . PHE A 1 182 ? -30.097 -30.361 -30.411 1.00 31.60 166 PHE A O 1
ATOM 1300 N N . GLY A 1 183 ? -31.934 -29.087 -30.213 1.00 34.36 167 GLY A N 1
ATOM 1301 C CA . GLY A 1 183 ? -32.780 -30.273 -29.855 1.00 35.67 167 GLY A CA 1
ATOM 1302 C C . GLY A 1 183 ? -32.669 -30.621 -28.381 1.00 36.92 167 GLY A C 1
ATOM 1303 O O . GLY A 1 183 ? -32.897 -31.769 -27.964 1.00 35.98 167 GLY A O 1
ATOM 1304 N N . CYS A 1 184 ? -32.334 -29.617 -27.553 1.00 35.52 168 CYS A N 1
ATOM 1305 C CA . CYS A 1 184 ? -32.337 -29.789 -26.125 1.00 33.79 168 CYS A CA 1
ATOM 1306 C C . CYS A 1 184 ? -33.767 -29.709 -25.605 1.00 35.97 168 CYS A C 1
ATOM 1307 O O . CYS A 1 184 ? -34.645 -29.103 -26.230 1.00 35.48 168 CYS A O 1
ATOM 1310 N N . GLU A 1 185 ? -33.984 -30.332 -24.433 1.00 35.46 169 GLU A N 1
ATOM 1311 C CA . GLU A 1 185 ? -35.246 -30.213 -23.733 1.00 37.36 169 GLU A CA 1
ATOM 1312 C C . GLU A 1 185 ? -35.095 -29.088 -22.749 1.00 36.12 169 GLU A C 1
ATOM 1313 O O . GLU A 1 185 ? -34.272 -29.200 -21.834 1.00 35.62 169 GLU A O 1
ATOM 1319 N N . LEU A 1 186 ? -35.888 -28.036 -22.913 1.00 35.28 170 LEU A N 1
ATOM 1320 C CA . LEU A 1 186 ? -35.736 -26.804 -22.134 1.00 37.17 170 LEU A CA 1
ATOM 1321 C C . LEU A 1 186 ? -36.581 -26.744 -20.877 1.00 37.34 170 LEU A C 1
ATOM 1322 O O . LEU A 1 186 ? -37.811 -26.842 -20.978 1.00 38.41 170 LEU A O 1
ATOM 1327 N N . LEU A 1 187 ? -35.928 -26.524 -19.737 1.00 36.37 171 LEU A N 1
ATOM 1328 C CA . LEU A 1 187 ? -36.544 -26.252 -18.445 1.00 36.28 171 LEU A CA 1
ATOM 1329 C C . LEU A 1 187 ? -36.261 -24.815 -18.036 1.00 39.07 171 LEU A C 1
ATOM 1330 O O . LEU A 1 187 ? -35.204 -24.262 -18.371 1.00 36.18 171 LEU A O 1
ATOM 1335 N N . ALA A 1 188 ? -37.178 -24.197 -17.318 1.00 37.78 172 ALA A N 1
ATOM 1336 C CA . ALA A 1 188 ? -37.042 -22.815 -16.953 1.00 36.14 172 ALA A CA 1
ATOM 1337 C C . ALA A 1 188 ? -37.556 -22.502 -15.604 1.00 39.48 172 ALA A C 1
ATOM 1338 O O . ALA A 1 188 ? -38.585 -23.066 -15.132 1.00 41.47 172 ALA A O 1
ATOM 1340 N N . TYR A 1 189 ? -36.901 -21.570 -14.953 1.00 39.07 173 TYR A N 1
ATOM 1341 C CA . TYR A 1 189 ? -37.399 -21.008 -13.724 1.00 39.66 173 TYR A CA 1
ATOM 1342 C C . TYR A 1 189 ? -37.386 -19.488 -13.821 1.00 46.15 173 TYR A C 1
ATOM 1343 O O . TYR A 1 189 ? -36.355 -18.872 -14.189 1.00 39.43 173 TYR A O 1
ATOM 1352 N N . ASP A 1 190 ? -38.517 -18.857 -13.538 1.00 44.93 174 ASP A N 1
ATOM 1353 C CA . ASP A 1 190 ? -38.554 -17.398 -13.377 1.00 49.30 174 ASP A CA 1
ATOM 1354 C C . ASP A 1 190 ? -39.731 -17.083 -12.452 1.00 53.69 174 ASP A C 1
ATOM 1355 O O . ASP A 1 190 ? -40.772 -17.693 -12.580 1.00 46.81 174 ASP A O 1
ATOM 1360 N N . PRO A 1 191 ? -39.549 -16.137 -11.533 1.00 54.46 175 PRO A N 1
ATOM 1361 C CA . PRO A 1 191 ? -40.715 -15.716 -10.796 1.00 57.68 175 PRO A CA 1
ATOM 1362 C C . PRO A 1 191 ? -41.895 -15.284 -11.715 1.00 58.66 175 PRO A C 1
ATOM 1363 O O . PRO A 1 191 ? -43.038 -15.593 -11.410 1.00 60.15 175 PRO A O 1
ATOM 1367 N N . TYR A 1 192 ? -41.626 -14.630 -12.842 1.00 53.90 176 TYR A N 1
ATOM 1368 C CA . TYR A 1 192 ? -42.650 -14.231 -13.804 1.00 51.54 176 TYR A CA 1
ATOM 1369 C C . TYR A 1 192 ? -42.486 -14.881 -15.174 1.00 51.50 176 TYR A C 1
ATOM 1370 O O . TYR A 1 192 ? -41.972 -14.270 -16.107 1.00 49.30 176 TYR A O 1
ATOM 1379 N N . PRO A 1 193 ? -42.938 -16.138 -15.312 1.00 55.63 177 PRO A N 1
ATOM 1380 C CA . PRO A 1 193 ? -42.814 -16.896 -16.563 1.00 55.37 177 PRO A CA 1
ATOM 1381 C C . PRO A 1 193 ? -43.364 -16.180 -17.709 1.00 55.44 177 PRO A C 1
ATOM 1382 O O . PRO A 1 193 ? -44.279 -15.426 -17.523 1.00 60.66 177 PRO A O 1
ATOM 1386 N N . ASN A 1 194 ? -42.836 -16.424 -18.901 1.00 54.53 178 ASN A N 1
ATOM 1387 C CA . ASN A 1 194 ? -43.432 -15.869 -20.105 1.00 59.00 178 ASN A CA 1
ATOM 1388 C C . ASN A 1 194 ? -43.747 -16.898 -21.204 1.00 60.13 178 ASN A C 1
ATOM 1389 O O . ASN A 1 194 ? -43.201 -18.008 -21.196 1.00 61.21 178 ASN A O 1
ATOM 1394 N N . PRO A 1 195 ? -44.648 -16.532 -22.145 1.00 62.79 179 PRO A N 1
ATOM 1395 C CA . PRO A 1 195 ? -45.147 -17.498 -23.134 1.00 63.00 179 PRO A CA 1
ATOM 1396 C C . PRO A 1 195 ? -44.201 -17.755 -24.260 1.00 58.36 179 PRO A C 1
ATOM 1397 O O . PRO A 1 195 ? -44.332 -18.750 -24.971 1.00 55.07 179 PRO A O 1
ATOM 1401 N N . ARG A 1 196 ? -43.226 -16.884 -24.443 1.00 58.27 180 ARG A N 1
ATOM 1402 C CA . ARG A 1 196 ? -42.269 -17.120 -25.501 1.00 55.53 180 ARG A CA 1
ATOM 1403 C C . ARG A 1 196 ? -41.443 -18.370 -25.196 1.00 49.50 180 ARG A C 1
ATOM 1404 O O . ARG A 1 196 ? -41.148 -19.166 -26.089 1.00 50.31 180 ARG A O 1
ATOM 1412 N N . ILE A 1 197 ? -41.067 -18.530 -23.929 1.00 50.29 181 ILE A N 1
ATOM 1413 C CA . ILE A 1 197 ? -40.325 -19.716 -23.483 1.00 53.44 181 ILE A CA 1
ATOM 1414 C C . ILE A 1 197 ? -41.151 -20.966 -23.802 1.00 54.00 181 ILE A C 1
ATOM 1415 O O . ILE A 1 197 ? -40.625 -21.954 -24.333 1.00 48.77 181 ILE A O 1
ATOM 1420 N N . GLN A 1 198 ? -42.435 -20.877 -23.498 1.00 58.10 182 GLN A N 1
ATOM 1421 C CA . GLN A 1 198 ? -43.362 -21.940 -23.788 1.00 61.24 182 GLN A CA 1
ATOM 1422 C C . GLN A 1 198 ? -43.350 -22.286 -25.275 1.00 54.51 182 GLN A C 1
ATOM 1423 O O . GLN A 1 198 ? -43.242 -23.454 -25.649 1.00 47.64 182 GLN A O 1
ATOM 1429 N N . ALA A 1 199 ? -43.490 -21.266 -26.119 1.00 54.94 183 ALA A N 1
ATOM 1430 C CA . ALA A 1 199 ? -43.540 -21.483 -27.567 1.00 52.75 183 ALA A CA 1
ATOM 1431 C C . ALA A 1 199 ? -42.295 -22.208 -28.057 1.00 54.59 183 ALA A C 1
ATOM 1432 O O . ALA A 1 199 ? -42.384 -22.961 -29.015 1.00 52.61 183 ALA A O 1
ATOM 1434 N N . LEU A 1 200 ? -41.137 -21.982 -27.411 1.00 51.08 184 LEU A N 1
ATOM 1435 C CA . LEU A 1 200 ? -39.912 -22.731 -27.758 1.00 51.75 184 LEU A CA 1
ATOM 1436 C C . LEU A 1 200 ? -39.956 -24.193 -27.369 1.00 52.63 184 LEU A C 1
ATOM 1437 O O . LEU A 1 200 ? -39.041 -24.921 -27.704 1.00 50.04 184 LEU A O 1
ATOM 1442 N N . GLY A 1 201 ? -40.965 -24.611 -26.602 1.00 51.84 185 GLY A N 1
ATOM 1443 C CA . GLY A 1 201 ? -41.015 -25.962 -26.088 1.00 50.87 185 GLY A CA 1
ATOM 1444 C C . GLY A 1 201 ? -40.571 -26.011 -24.645 1.00 48.06 185 GLY A C 1
ATOM 1445 O O . GLY A 1 201 ? -40.431 -27.076 -24.094 1.00 47.55 185 GLY A O 1
ATOM 1446 N N . GLY A 1 202 ? -40.359 -24.856 -24.017 1.00 48.21 186 GLY A N 1
ATOM 1447 C CA . GLY A 1 202 ? -39.856 -24.812 -22.648 1.00 46.74 186 GLY A CA 1
ATOM 1448 C C . GLY A 1 202 ? -40.920 -25.130 -21.572 1.00 46.33 186 GLY A C 1
ATOM 1449 O O . GLY A 1 202 ? -42.028 -24.651 -21.634 1.00 47.78 186 GLY A O 1
ATOM 1450 N N . ARG A 1 203 ? -40.506 -25.830 -20.548 1.00 42.80 187 ARG A N 1
ATOM 1451 C CA . ARG A 1 203 ? -41.344 -26.128 -19.372 1.00 44.46 187 ARG A CA 1
ATOM 1452 C C . ARG A 1 203 ? -40.911 -25.363 -18.126 1.00 44.08 187 ARG A C 1
ATOM 1453 O O . ARG A 1 203 ? -39.727 -25.517 -17.657 1.00 41.32 187 ARG A O 1
ATOM 1461 N N . TYR A 1 204 ? -41.794 -24.562 -17.542 1.00 41.72 188 TYR A N 1
ATOM 1462 C CA . TYR A 1 204 ? -41.476 -23.944 -16.247 1.00 42.83 188 TYR A CA 1
ATOM 1463 C C . TYR A 1 204 ? -41.709 -24.894 -15.096 1.00 47.70 188 TYR A C 1
ATOM 1464 O O . TYR A 1 204 ? -42.658 -25.690 -15.131 1.00 49.46 188 TYR A O 1
ATOM 1473 N N . LEU A 1 205 ? -40.865 -24.796 -14.082 1.00 43.24 189 LEU A N 1
ATOM 1474 C CA . LEU A 1 205 ? -40.983 -25.624 -12.911 1.00 45.11 189 LEU A CA 1
ATOM 1475 C C . LEU A 1 205 ? -40.279 -24.963 -11.749 1.00 43.56 189 LEU A C 1
ATOM 1476 O O . LEU A 1 205 ? -39.639 -23.917 -11.944 1.00 40.53 189 LEU A O 1
ATOM 1481 N N . ALA A 1 206 ? -40.420 -25.521 -10.539 1.00 41.13 190 ALA A N 1
ATOM 1482 C CA . ALA A 1 206 ? -39.725 -25.010 -9.362 1.00 41.20 190 ALA A CA 1
ATOM 1483 C C . ALA A 1 206 ? -38.183 -25.027 -9.555 1.00 38.24 190 ALA A C 1
ATOM 1484 O O . ALA A 1 206 ? -37.637 -25.911 -10.191 1.00 38.58 190 ALA A O 1
ATOM 1486 N N . LEU A 1 207 ? -37.515 -24.071 -8.925 1.00 40.32 191 LEU A N 1
ATOM 1487 C CA . LEU A 1 207 ? -36.057 -23.892 -9.035 1.00 35.52 191 LEU A CA 1
ATOM 1488 C C . LEU A 1 207 ? -35.313 -25.149 -8.618 1.00 35.26 191 LEU A C 1
ATOM 1489 O O . LEU A 1 207 ? -34.491 -25.679 -9.336 1.00 34.83 191 LEU A O 1
ATOM 1494 N N . ASP A 1 208 ? -35.673 -25.692 -7.466 1.00 34.35 192 ASP A N 1
ATOM 1495 C CA . ASP A 1 208 ? -35.075 -26.917 -6.993 1.00 34.82 192 ASP A CA 1
ATOM 1496 C C . ASP A 1 208 ? -35.319 -28.134 -7.908 1.00 34.62 192 ASP A C 1
ATOM 1497 O O . ASP A 1 208 ? -34.439 -28.993 -8.039 1.00 32.96 192 ASP A O 1
ATOM 1502 N N . ALA A 1 209 ? -36.474 -28.202 -8.551 1.00 35.12 193 ALA A N 1
ATOM 1503 C CA . ALA A 1 209 ? -36.785 -29.290 -9.516 1.00 35.43 193 ALA A CA 1
ATOM 1504 C C . ALA A 1 209 ? -35.980 -29.104 -10.804 1.00 34.77 193 ALA A C 1
ATOM 1505 O O . ALA A 1 209 ? -35.443 -30.053 -11.376 1.00 32.89 193 ALA A O 1
ATOM 1507 N N . LEU A 1 210 ? -35.865 -27.845 -11.242 1.00 36.28 194 LEU A N 1
ATOM 1508 C CA . LEU A 1 210 ? -34.989 -27.532 -12.405 1.00 34.06 194 LEU A CA 1
ATOM 1509 C C . LEU A 1 210 ? -33.588 -28.038 -12.136 1.00 30.93 194 LEU A C 1
ATOM 1510 O O . LEU A 1 210 ? -32.976 -28.699 -12.959 1.00 34.92 194 LEU A O 1
ATOM 1515 N N . LEU A 1 211 ? -33.071 -27.761 -10.969 1.00 32.57 195 LEU A N 1
ATOM 1516 C CA . LEU A 1 211 ? -31.720 -28.086 -10.637 1.00 30.25 195 LEU A CA 1
ATOM 1517 C C . LEU A 1 211 ? -31.492 -29.615 -10.565 1.00 33.80 195 LEU A C 1
ATOM 1518 O O . LEU A 1 211 ? -30.503 -30.173 -11.045 1.00 28.24 195 LEU A O 1
ATOM 1523 N N . ALA A 1 212 ? -32.452 -30.324 -9.949 1.00 33.17 196 ALA A N 1
ATOM 1524 C CA . ALA A 1 212 ? -32.325 -31.765 -9.909 1.00 32.52 196 ALA A CA 1
ATOM 1525 C C . ALA A 1 212 ? -32.403 -32.438 -11.284 1.00 32.45 196 ALA A C 1
ATOM 1526 O O . ALA A 1 212 ? -31.791 -33.453 -11.495 1.00 34.71 196 ALA A O 1
ATOM 1528 N N . GLU A 1 213 ? -33.149 -31.895 -12.210 1.00 34.26 197 GLU A N 1
ATOM 1529 C CA . GLU A 1 213 ? -33.416 -32.569 -13.502 1.00 35.37 197 GLU A CA 1
ATOM 1530 C C . GLU A 1 213 ? -32.413 -32.198 -14.611 1.00 34.59 197 GLU A C 1
ATOM 1531 O O . GLU A 1 213 ? -32.343 -32.891 -15.622 1.00 34.06 197 GLU A O 1
ATOM 1537 N N . SER A 1 214 ? -31.723 -31.052 -14.456 1.00 31.36 198 SER A N 1
ATOM 1538 C CA . SER A 1 214 ? -31.039 -30.445 -15.621 1.00 29.12 198 SER A CA 1
ATOM 1539 C C . SER A 1 214 ? -29.662 -31.057 -15.787 1.00 28.17 198 SER A C 1
ATOM 1540 O O . SER A 1 214 ? -28.978 -31.296 -14.829 1.00 28.93 198 SER A O 1
ATOM 1543 N N . ASP A 1 215 ? -29.255 -31.273 -17.041 1.00 28.48 199 ASP A N 1
ATOM 1544 C CA . ASP A 1 215 ? -27.915 -31.704 -17.369 1.00 28.18 199 ASP A CA 1
ATOM 1545 C C . ASP A 1 215 ? -26.988 -30.457 -17.457 1.00 26.58 199 ASP A C 1
ATOM 1546 O O . ASP A 1 215 ? -25.789 -30.487 -17.136 1.00 28.42 199 ASP A O 1
ATOM 1551 N N . ILE A 1 216 ? -27.588 -29.360 -17.826 1.00 25.32 200 ILE A N 1
ATOM 1552 C CA . ILE A 1 216 ? -26.869 -28.067 -17.937 1.00 25.17 200 ILE A CA 1
ATOM 1553 C C . ILE A 1 216 ? -27.740 -27.010 -17.354 1.00 25.61 200 ILE A C 1
ATOM 1554 O O . ILE A 1 216 ? -28.905 -26.963 -17.632 1.00 26.92 200 ILE A O 1
ATOM 1559 N N . VAL A 1 217 ? -27.183 -26.177 -16.484 1.00 26.42 201 VAL A N 1
ATOM 1560 C CA . VAL A 1 217 ? -27.920 -25.138 -15.860 1.00 25.62 201 VAL A CA 1
ATOM 1561 C C . VAL A 1 217 ? -27.225 -23.818 -16.233 1.00 26.81 201 VAL A C 1
ATOM 1562 O O . VAL A 1 217 ? -26.035 -23.719 -16.020 1.00 24.77 201 VAL A O 1
ATOM 1566 N N . SER A 1 218 ? -27.957 -22.809 -16.650 1.00 26.30 202 SER A N 1
ATOM 1567 C CA . SER A 1 218 ? -27.364 -21.548 -16.991 1.00 27.05 202 SER A CA 1
ATOM 1568 C C . SER A 1 218 ? -28.052 -20.430 -16.272 1.00 28.08 202 SER A C 1
ATOM 1569 O O . SER A 1 218 ? -29.301 -20.348 -16.303 1.00 28.82 202 SER A O 1
ATOM 1572 N N . LEU A 1 219 ? -27.288 -19.551 -15.620 1.00 26.71 203 LEU A N 1
ATOM 1573 C CA . LEU A 1 219 ? -27.858 -18.449 -14.856 1.00 28.06 203 LEU A CA 1
ATOM 1574 C C . LEU A 1 219 ? -28.021 -17.192 -15.682 1.00 31.88 203 LEU A C 1
ATOM 1575 O O . LEU A 1 219 ? -27.048 -16.677 -16.258 1.00 29.59 203 LEU A O 1
ATOM 1580 N N . HIS A 1 220 ? -29.226 -16.644 -15.669 1.00 32.10 204 HIS A N 1
ATOM 1581 C CA . HIS A 1 220 ? -29.516 -15.370 -16.306 1.00 34.47 204 HIS A CA 1
ATOM 1582 C C . HIS A 1 220 ? -30.408 -14.438 -15.540 1.00 37.93 204 HIS A C 1
ATOM 1583 O O . HIS A 1 220 ? -31.025 -13.583 -16.140 1.00 45.09 204 HIS A O 1
ATOM 1590 N N . CYS A 1 221 ? -30.596 -14.656 -14.250 1.00 41.86 205 CYS A N 1
ATOM 1591 C CA . CYS A 1 221 ? -31.523 -13.830 -13.510 1.00 40.79 205 CYS A CA 1
ATOM 1592 C C . CYS A 1 221 ? -30.784 -12.618 -12.959 1.00 42.38 205 CYS A C 1
ATOM 1593 O O . CYS A 1 221 ? -29.588 -12.713 -12.657 1.00 37.89 205 CYS A O 1
ATOM 1596 N N . PRO A 1 222 ? -31.524 -11.497 -12.763 1.00 48.12 206 PRO A N 1
ATOM 1597 C CA . PRO A 1 222 ? -30.982 -10.342 -12.056 1.00 46.37 206 PRO A CA 1
ATOM 1598 C C . PRO A 1 222 ? -30.506 -10.667 -10.648 1.00 46.37 206 PRO A C 1
ATOM 1599 O O . PRO A 1 222 ? -31.036 -11.595 -9.982 1.00 46.16 206 PRO A O 1
ATOM 1603 N N . LEU A 1 223 ? -29.463 -9.952 -10.210 1.00 44.63 207 LEU A N 1
ATOM 1604 C CA . LEU A 1 223 ? -28.962 -10.078 -8.842 1.00 46.32 207 LEU A CA 1
ATOM 1605 C C . LEU A 1 223 ? -29.772 -9.154 -7.922 1.00 46.66 207 LEU A C 1
ATOM 1606 O O . LEU A 1 223 ? -29.918 -7.973 -8.201 1.00 44.39 207 LEU A O 1
ATOM 1611 N N . THR A 1 224 ? -30.295 -9.713 -6.854 1.00 47.58 208 THR A N 1
ATOM 1612 C CA . THR A 1 224 ? -31.135 -8.993 -5.912 1.00 50.44 208 THR A CA 1
ATOM 1613 C C . THR A 1 224 ? -30.886 -9.694 -4.618 1.00 51.92 208 THR A C 1
ATOM 1614 O O . THR A 1 224 ? -30.173 -10.697 -4.567 1.00 54.36 208 THR A O 1
ATOM 1618 N N . ALA A 1 225 ? -31.490 -9.187 -3.551 1.00 57.23 209 ALA A N 1
ATOM 1619 C CA . ALA A 1 225 ? -31.307 -9.814 -2.250 1.00 57.73 209 ALA A CA 1
ATOM 1620 C C . ALA A 1 225 ? -31.761 -11.257 -2.298 1.00 54.38 209 ALA A C 1
ATOM 1621 O O . ALA A 1 225 ? -31.189 -12.088 -1.621 1.00 54.55 209 ALA A O 1
ATOM 1623 N N . ASP A 1 226 ? -32.804 -11.539 -3.074 1.00 58.18 210 ASP A N 1
ATOM 1624 C CA . ASP A 1 226 ? -33.345 -12.905 -3.211 1.00 55.40 210 ASP A CA 1
ATOM 1625 C C . ASP A 1 226 ? -32.468 -13.885 -4.007 1.00 53.73 210 ASP A C 1
ATOM 1626 O O . ASP A 1 226 ? -32.516 -15.088 -3.773 1.00 51.55 210 ASP A O 1
ATOM 1631 N N . THR A 1 227 ? -31.719 -13.381 -4.982 1.00 46.59 211 THR A N 1
ATOM 1632 C CA . THR A 1 227 ? -30.916 -14.246 -5.846 1.00 43.84 211 THR A CA 1
ATOM 1633 C C . THR A 1 227 ? -29.445 -14.259 -5.475 1.00 45.56 211 THR A C 1
ATOM 1634 O O . THR A 1 227 ? -28.632 -14.910 -6.127 1.00 43.29 211 THR A O 1
ATOM 1638 N N . ARG A 1 228 ? -29.107 -13.558 -4.403 1.00 44.19 212 ARG A N 1
ATOM 1639 C CA . ARG A 1 228 ? -27.770 -13.490 -3.966 1.00 44.97 212 ARG A CA 1
ATOM 1640 C C . ARG A 1 228 ? -27.387 -14.846 -3.443 1.00 41.64 212 ARG A C 1
ATOM 1641 O O . ARG A 1 228 ? -28.012 -15.377 -2.553 1.00 40.80 212 ARG A O 1
ATOM 1649 N N . HIS A 1 229 ? -26.292 -15.384 -3.953 1.00 36.23 213 HIS A N 1
ATOM 1650 C CA . HIS A 1 229 ? -25.882 -16.768 -3.624 1.00 37.09 213 HIS A CA 1
ATOM 1651 C C . HIS A 1 229 ? -26.977 -17.810 -3.871 1.00 36.77 213 HIS A C 1
ATOM 1652 O O . HIS A 1 229 ? -27.078 -18.813 -3.167 1.00 37.90 213 HIS A O 1
ATOM 1659 N N . LEU A 1 230 ? -27.740 -17.581 -4.916 1.00 38.01 214 LEU A N 1
ATOM 1660 C CA . LEU A 1 230 ? -28.759 -18.527 -5.316 1.00 41.29 214 LEU A CA 1
ATOM 1661 C C . LEU A 1 230 ? -28.161 -19.925 -5.428 1.00 40.30 214 LEU A C 1
ATOM 1662 O O . LEU A 1 230 ? -28.674 -20.892 -4.856 1.00 39.83 214 LEU A O 1
ATOM 1667 N N . ILE A 1 231 ? -27.025 -20.043 -6.097 1.00 34.85 215 ILE A N 1
ATOM 1668 C CA . ILE A 1 231 ? -26.319 -21.299 -6.116 1.00 31.47 215 ILE A CA 1
ATOM 1669 C C . ILE A 1 231 ? -25.340 -21.331 -4.992 1.00 32.71 215 ILE A C 1
ATOM 1670 O O . ILE A 1 231 ? -24.229 -20.799 -5.095 1.00 30.37 215 ILE A O 1
ATOM 1675 N N . ASP A 1 232 ? -25.734 -21.992 -3.894 1.00 32.06 216 ASP A N 1
ATOM 1676 C CA . ASP A 1 232 ? -24.892 -22.123 -2.730 1.00 30.01 216 ASP A CA 1
ATOM 1677 C C . ASP A 1 232 ? -24.640 -23.631 -2.570 1.00 28.89 216 ASP A C 1
ATOM 1678 O O . ASP A 1 232 ? -24.950 -24.392 -3.464 1.00 26.21 216 ASP A O 1
ATOM 1683 N N . ALA A 1 233 ? -24.040 -24.042 -1.497 1.00 28.59 217 ALA A N 1
ATOM 1684 C CA . ALA A 1 233 ? -23.610 -25.454 -1.356 1.00 30.40 217 ALA A CA 1
ATOM 1685 C C . ALA A 1 233 ? -24.814 -26.438 -1.421 1.00 31.90 217 ALA A C 1
ATOM 1686 O O . ALA A 1 233 ? -24.708 -27.518 -2.003 1.00 28.80 217 ALA A O 1
ATOM 1688 N N . GLN A 1 234 ? -25.918 -26.031 -0.789 1.00 33.96 218 GLN A N 1
ATOM 1689 C CA . GLN A 1 234 ? -27.169 -26.833 -0.769 1.00 37.22 218 GLN A CA 1
ATOM 1690 C C . GLN A 1 234 ? -27.751 -26.958 -2.155 1.00 34.80 218 GLN A C 1
ATOM 1691 O O . GLN A 1 234 ? -28.165 -28.042 -2.577 1.00 32.83 218 GLN A O 1
ATOM 1697 N N . ARG A 1 235 ? -27.777 -25.865 -2.903 1.00 30.25 219 ARG A N 1
ATOM 1698 C CA . ARG A 1 235 ? -28.306 -25.942 -4.282 1.00 30.83 219 ARG A CA 1
ATOM 1699 C C . ARG A 1 235 ? -27.381 -26.785 -5.169 1.00 30.32 219 ARG A C 1
ATOM 1700 O O . ARG A 1 235 ? -27.867 -27.471 -6.073 1.00 30.02 219 ARG A O 1
ATOM 1708 N N . LEU A 1 236 ? -26.058 -26.631 -5.002 1.00 28.07 220 LEU A N 1
ATOM 1709 C CA . LEU A 1 236 ? -25.127 -27.475 -5.730 1.00 28.06 220 LEU A CA 1
ATOM 1710 C C . LEU A 1 236 ? -25.383 -28.968 -5.418 1.00 30.90 220 LEU A C 1
ATOM 1711 O O . LEU A 1 236 ? -25.307 -29.796 -6.290 1.00 30.42 220 LEU A O 1
ATOM 1716 N N . ALA A 1 237 ? -25.637 -29.306 -4.161 1.00 31.71 221 ALA A N 1
ATOM 1717 C CA . ALA A 1 237 ? -25.931 -30.705 -3.851 1.00 32.46 221 ALA A CA 1
ATOM 1718 C C . ALA A 1 237 ? -27.280 -31.218 -4.465 1.00 33.49 221 ALA A C 1
ATOM 1719 O O . ALA A 1 237 ? -27.405 -32.429 -4.766 1.00 32.14 221 ALA A O 1
ATOM 1721 N N . THR A 1 238 ? -28.244 -30.320 -4.663 1.00 32.28 222 THR A N 1
ATOM 1722 C CA . THR A 1 238 ? -29.547 -30.644 -5.257 1.00 34.14 222 THR A CA 1
ATOM 1723 C C . THR A 1 238 ? -29.340 -30.944 -6.774 1.00 35.64 222 THR A C 1
ATOM 1724 O O . THR A 1 238 ? -30.041 -31.758 -7.370 1.00 31.12 222 THR A O 1
ATOM 1728 N N . MET A 1 239 ? -28.336 -30.320 -7.410 1.00 29.49 223 MET A N 1
ATOM 1729 C CA . MET A 1 239 ? -28.104 -30.544 -8.842 1.00 29.26 223 MET A CA 1
ATOM 1730 C C . MET A 1 239 ? -27.814 -32.016 -9.129 1.00 29.31 223 MET A C 1
ATOM 1731 O O . MET A 1 239 ? -27.428 -32.753 -8.240 1.00 27.59 223 MET A O 1
ATOM 1736 N N . LYS A 1 240 ? -28.022 -32.387 -10.385 1.00 30.69 224 LYS A N 1
ATOM 1737 C CA . LYS A 1 240 ? -27.684 -33.710 -10.894 1.00 31.45 224 LYS A CA 1
ATOM 1738 C C . LYS A 1 240 ? -26.189 -33.963 -10.868 1.00 31.65 224 LYS A C 1
ATOM 1739 O O . LYS A 1 240 ? -25.395 -33.118 -11.323 1.00 30.95 224 LYS A O 1
ATOM 1745 N N . PRO A 1 241 ? -25.747 -35.075 -10.258 1.00 32.31 225 PRO A N 1
ATOM 1746 C CA . PRO A 1 241 ? -24.330 -35.353 -10.216 1.00 32.30 225 PRO A CA 1
ATOM 1747 C C . PRO A 1 241 ? -23.729 -35.298 -11.606 1.00 33.92 225 PRO A C 1
ATOM 1748 O O . PRO A 1 241 ? -24.225 -35.945 -12.496 1.00 28.65 225 PRO A O 1
ATOM 1752 N N . GLY A 1 242 ? -22.635 -34.557 -11.746 1.00 31.12 226 GLY A N 1
ATOM 1753 C CA . GLY A 1 242 ? -21.981 -34.483 -13.048 1.00 30.77 226 GLY A CA 1
ATOM 1754 C C . GLY A 1 242 ? -22.465 -33.383 -13.962 1.00 29.07 226 GLY A C 1
ATOM 1755 O O . GLY A 1 242 ? -21.947 -33.241 -15.052 1.00 29.31 226 GLY A O 1
ATOM 1756 N N . ALA A 1 243 ? -23.401 -32.565 -13.491 1.00 26.63 227 ALA A N 1
ATOM 1757 C CA . ALA A 1 243 ? -24.031 -31.594 -14.305 1.00 26.83 227 ALA A CA 1
ATOM 1758 C C . ALA A 1 243 ? -23.016 -30.443 -14.601 1.00 23.14 227 ALA A C 1
ATOM 1759 O O . ALA A 1 243 ? -21.993 -30.331 -13.981 1.00 25.47 227 ALA A O 1
ATOM 1761 N N . MET A 1 244 ? -23.349 -29.672 -15.618 1.00 25.07 228 MET A N 1
ATOM 1762 C CA . MET A 1 244 ? -22.616 -28.457 -16.051 1.00 23.04 228 MET A CA 1
ATOM 1763 C C . MET A 1 244 ? -23.331 -27.238 -15.548 1.00 23.13 228 MET A C 1
ATOM 1764 O O . MET A 1 244 ? -24.552 -27.098 -15.752 1.00 23.64 228 MET A O 1
ATOM 1769 N N . LEU A 1 245 ? -22.591 -26.309 -14.941 1.00 21.74 229 LEU A N 1
ATOM 1770 C CA . LEU A 1 245 ? -23.151 -25.003 -14.546 1.00 21.87 229 LEU A CA 1
ATOM 1771 C C . LEU A 1 245 ? -22.481 -23.842 -15.333 1.00 21.13 229 LEU A C 1
ATOM 1772 O O . LEU A 1 245 ? -21.236 -23.802 -15.382 1.00 21.30 229 LEU A O 1
ATOM 1777 N N . ILE A 1 246 ? -23.296 -22.949 -15.856 1.00 21.00 230 ILE A N 1
ATOM 1778 C CA . ILE A 1 246 ? -22.800 -21.744 -16.592 1.00 22.53 230 ILE A CA 1
ATOM 1779 C C . ILE A 1 246 ? -23.303 -20.488 -15.880 1.00 23.32 230 ILE A C 1
ATOM 1780 O O . ILE A 1 246 ? -24.533 -20.318 -15.606 1.00 22.99 230 ILE A O 1
ATOM 1785 N N . ASN A 1 247 ? -22.390 -19.565 -15.548 1.00 22.91 231 ASN A N 1
ATOM 1786 C CA . ASN A 1 247 ? -22.807 -18.265 -14.975 1.00 22.77 231 ASN A CA 1
ATOM 1787 C C . ASN A 1 247 ? -22.225 -17.112 -15.788 1.00 24.21 231 ASN A C 1
ATOM 1788 O O . ASN A 1 247 ? -21.005 -16.832 -15.672 1.00 23.22 231 ASN A O 1
ATOM 1793 N N . THR A 1 248 ? -23.037 -16.635 -16.688 1.00 24.97 232 THR A N 1
ATOM 1794 C CA . THR A 1 248 ? -22.770 -15.395 -17.369 1.00 23.74 232 THR A CA 1
ATOM 1795 C C . THR A 1 248 ? -23.592 -14.237 -16.800 1.00 25.38 232 THR A C 1
ATOM 1796 O O . THR A 1 248 ? -23.637 -13.196 -17.427 1.00 25.43 232 THR A O 1
ATOM 1800 N N . GLY A 1 249 ? -24.238 -14.409 -15.643 1.00 26.72 233 GLY A N 1
ATOM 1801 C CA . GLY A 1 249 ? -25.188 -13.389 -15.157 1.00 27.01 233 GLY A CA 1
ATOM 1802 C C . GLY A 1 249 ? -24.503 -12.374 -14.278 1.00 29.51 233 GLY A C 1
ATOM 1803 O O . GLY A 1 249 ? -24.191 -11.286 -14.727 1.00 28.81 233 GLY A O 1
ATOM 1804 N N . ARG A 1 250 ? -24.187 -12.765 -13.072 1.00 31.97 234 ARG A N 1
ATOM 1805 C CA . ARG A 1 250 ? -23.586 -11.887 -12.147 1.00 35.09 234 ARG A CA 1
ATOM 1806 C C . ARG A 1 250 ? -22.819 -12.701 -11.116 1.00 31.95 234 ARG A C 1
ATOM 1807 O O . ARG A 1 250 ? -23.303 -13.708 -10.687 1.00 28.24 234 ARG A O 1
ATOM 1815 N N . GLY A 1 251 ? -21.630 -12.255 -10.729 1.00 28.83 235 GLY A N 1
ATOM 1816 C CA . GLY A 1 251 ? -20.787 -13.059 -9.864 1.00 28.59 235 GLY A CA 1
ATOM 1817 C C . GLY A 1 251 ? -21.482 -13.529 -8.570 1.00 31.71 235 GLY A C 1
ATOM 1818 O O . GLY A 1 251 ? -21.328 -14.691 -8.158 1.00 29.02 235 GLY A O 1
ATOM 1819 N N . ALA A 1 252 ? -22.252 -12.619 -7.964 1.00 31.65 236 ALA A N 1
ATOM 1820 C CA . ALA A 1 252 ? -22.814 -12.867 -6.652 1.00 32.52 236 ALA A CA 1
ATOM 1821 C C . ALA A 1 252 ? -24.051 -13.810 -6.707 1.00 33.20 236 ALA A C 1
ATOM 1822 O O . ALA A 1 252 ? -24.591 -14.113 -5.684 1.00 38.14 236 ALA A O 1
ATOM 1824 N N . LEU A 1 253 ? -24.416 -14.318 -7.872 1.00 32.01 237 LEU A N 1
ATOM 1825 C CA . LEU A 1 253 ? -25.424 -15.342 -7.998 1.00 31.18 237 LEU A CA 1
ATOM 1826 C C . LEU A 1 253 ? -24.961 -16.672 -7.436 1.00 30.84 237 LEU A C 1
ATOM 1827 O O . LEU A 1 253 ? -25.776 -17.545 -7.108 1.00 31.15 237 LEU A O 1
ATOM 1832 N N . VAL A 1 254 ? -23.642 -16.847 -7.326 1.00 27.87 238 VAL A N 1
ATOM 1833 C CA . VAL A 1 254 ? -23.033 -18.111 -6.956 1.00 28.28 238 VAL A CA 1
ATOM 1834 C C . VAL A 1 254 ? -22.151 -17.867 -5.754 1.00 28.96 238 VAL A C 1
ATOM 1835 O O . VAL A 1 254 ? -21.587 -16.789 -5.600 1.00 29.91 238 VAL A O 1
ATOM 1839 N N . ASN A 1 255 ? -22.071 -18.853 -4.871 1.00 29.07 239 ASN A N 1
ATOM 1840 C CA . ASN A 1 255 ? -21.113 -18.880 -3.800 1.00 29.14 239 ASN A CA 1
ATOM 1841 C C . ASN A 1 255 ? -19.901 -19.663 -4.257 1.00 27.78 239 ASN A C 1
ATOM 1842 O O . ASN A 1 255 ? -19.809 -20.856 -4.150 1.00 27.39 239 ASN A O 1
ATOM 1847 N N . ALA A 1 256 ? -18.935 -18.946 -4.832 1.00 29.21 240 ALA A N 1
ATOM 1848 C CA . ALA A 1 256 ? -17.768 -19.601 -5.524 1.00 29.54 240 ALA A CA 1
ATOM 1849 C C . ALA A 1 256 ? -17.045 -20.568 -4.654 1.00 27.80 240 ALA A C 1
ATOM 1850 O O . ALA A 1 256 ? -16.596 -21.640 -5.072 1.00 24.99 240 ALA A O 1
ATOM 1852 N N . ALA A 1 257 ? -16.955 -20.212 -3.380 1.00 28.23 241 ALA A N 1
ATOM 1853 C CA . ALA A 1 257 ? -16.293 -21.075 -2.443 1.00 29.26 241 ALA A CA 1
ATOM 1854 C C . ALA A 1 257 ? -16.924 -22.451 -2.364 1.00 28.27 241 ALA A C 1
ATOM 1855 O O . ALA A 1 257 ? -16.221 -23.425 -2.265 1.00 26.75 241 ALA A O 1
ATOM 1857 N N . ALA A 1 258 ? -18.251 -22.523 -2.455 1.00 28.72 242 ALA A N 1
ATOM 1858 C CA . ALA A 1 258 ? -18.944 -23.873 -2.463 1.00 26.76 242 ALA A CA 1
ATOM 1859 C C . ALA A 1 258 ? -18.626 -24.703 -3.761 1.00 25.56 242 ALA A C 1
ATOM 1860 O O . ALA A 1 258 ? -18.743 -25.897 -3.822 1.00 22.70 242 ALA A O 1
ATOM 1862 N N . LEU A 1 259 ? -18.308 -24.023 -4.821 1.00 22.67 243 LEU A N 1
ATOM 1863 C CA . LEU A 1 259 ? -18.101 -24.695 -6.120 1.00 24.65 243 LEU A CA 1
ATOM 1864 C C . LEU A 1 259 ? -16.907 -25.591 -6.052 1.00 23.62 243 LEU A C 1
ATOM 1865 O O . LEU A 1 259 ? -16.861 -26.609 -6.697 1.00 24.05 243 LEU A O 1
ATOM 1870 N N . ILE A 1 260 ? -15.946 -25.240 -5.218 1.00 27.81 244 ILE A N 1
ATOM 1871 C CA . ILE A 1 260 ? -14.689 -25.995 -5.110 1.00 28.81 244 ILE A CA 1
ATOM 1872 C C . ILE A 1 260 ? -14.883 -27.414 -4.666 1.00 28.27 244 ILE A C 1
ATOM 1873 O O . ILE A 1 260 ? -14.398 -28.360 -5.274 1.00 24.64 244 ILE A O 1
ATOM 1878 N N . GLU A 1 261 ? -15.585 -27.596 -3.549 1.00 30.71 245 GLU A N 1
ATOM 1879 C CA . GLU A 1 261 ? -15.750 -28.932 -3.055 1.00 31.54 245 GLU A CA 1
ATOM 1880 C C . GLU A 1 261 ? -16.601 -29.776 -3.991 1.00 28.12 245 GLU A C 1
ATOM 1881 O O . GLU A 1 261 ? -16.313 -30.923 -4.172 1.00 29.27 245 GLU A O 1
ATOM 1887 N N . ALA A 1 262 ? -17.573 -29.154 -4.653 1.00 26.24 246 ALA A N 1
ATOM 1888 C CA . ALA A 1 262 ? -18.421 -29.803 -5.621 1.00 26.39 246 ALA A CA 1
ATOM 1889 C C . ALA A 1 262 ? -17.660 -30.253 -6.834 1.00 26.33 246 ALA A C 1
ATOM 1890 O O . ALA A 1 262 ? -17.895 -31.322 -7.385 1.00 24.96 246 ALA A O 1
ATOM 1892 N N . LEU A 1 263 ? -16.734 -29.405 -7.289 1.00 26.97 247 LEU A N 1
ATOM 1893 C CA . LEU A 1 263 ? -15.837 -29.820 -8.361 1.00 24.82 247 LEU A CA 1
ATOM 1894 C C . LEU A 1 263 ? -14.887 -30.920 -7.918 1.00 24.68 247 LEU A C 1
ATOM 1895 O O . LEU A 1 263 ? -14.657 -31.911 -8.672 1.00 25.82 247 LEU A O 1
ATOM 1900 N N . LYS A 1 264 ? -14.335 -30.813 -6.729 1.00 25.04 248 LYS A N 1
ATOM 1901 C CA . LYS A 1 264 ? -13.386 -31.859 -6.290 1.00 29.05 248 LYS A CA 1
ATOM 1902 C C . LYS A 1 264 ? -14.032 -33.239 -6.206 1.00 32.26 248 LYS A C 1
ATOM 1903 O O . LYS A 1 264 ? -13.413 -34.246 -6.607 1.00 30.87 248 LYS A O 1
ATOM 1909 N N . SER A 1 265 ? -15.300 -33.271 -5.786 1.00 32.08 249 SER A N 1
ATOM 1910 C CA . SER A 1 265 ? -15.979 -34.573 -5.600 1.00 33.01 249 SER A CA 1
ATOM 1911 C C . SER A 1 265 ? -16.520 -35.114 -6.884 1.00 34.87 249 SER A C 1
ATOM 1912 O O . SER A 1 265 ? -16.890 -36.315 -6.976 1.00 35.76 249 SER A O 1
ATOM 1915 N N . GLY A 1 266 ? -16.644 -34.270 -7.907 1.00 29.66 250 GLY A N 1
ATOM 1916 C CA . GLY A 1 266 ? -17.277 -34.711 -9.101 1.00 28.69 250 GLY A CA 1
ATOM 1917 C C . GLY A 1 266 ? -18.768 -34.470 -9.103 1.00 28.98 250 GLY A C 1
ATOM 1918 O O . GLY A 1 266 ? -19.401 -34.661 -10.093 1.00 27.93 250 GLY A O 1
ATOM 1919 N N . GLN A 1 267 ? -19.323 -33.956 -8.005 1.00 30.52 251 GLN A N 1
ATOM 1920 C CA . GLN A 1 267 ? -20.725 -33.616 -7.978 1.00 27.41 251 GLN A CA 1
ATOM 1921 C C . GLN A 1 267 ? -21.055 -32.608 -9.098 1.00 27.42 251 GLN A C 1
ATOM 1922 O O . GLN A 1 267 ? -22.102 -32.705 -9.768 1.00 27.87 251 GLN A O 1
ATOM 1928 N N . LEU A 1 268 ? -20.230 -31.572 -9.237 1.00 26.07 252 LEU A N 1
ATOM 1929 C CA . LEU A 1 268 ? -20.312 -30.620 -10.385 1.00 24.17 252 LEU A CA 1
ATOM 1930 C C . LEU A 1 268 ? -19.327 -31.074 -11.428 1.00 22.25 252 LEU A C 1
ATOM 1931 O O . LEU A 1 268 ? -18.117 -31.131 -11.161 1.00 25.36 252 LEU A O 1
ATOM 1936 N N . GLY A 1 269 ? -19.839 -31.456 -12.597 1.00 22.51 253 GLY A N 1
ATOM 1937 C CA . GLY A 1 269 ? -19.062 -32.053 -13.685 1.00 21.80 253 GLY A CA 1
ATOM 1938 C C . GLY A 1 269 ? -18.274 -30.946 -14.504 1.00 22.06 253 GLY A C 1
ATOM 1939 O O . GLY A 1 269 ? -17.188 -31.227 -14.965 1.00 22.28 253 GLY A O 1
ATOM 1940 N N . TYR A 1 270 ? -18.842 -29.776 -14.641 1.00 22.18 254 TYR A N 1
ATOM 1941 C CA . TYR A 1 270 ? -18.287 -28.712 -15.451 1.00 21.73 254 TYR A CA 1
ATOM 1942 C C . TYR A 1 270 ? -18.698 -27.354 -14.922 1.00 22.03 254 TYR A C 1
ATOM 1943 O O . TYR A 1 270 ? -19.759 -27.186 -14.413 1.00 22.65 254 TYR A O 1
ATOM 1952 N N . LEU A 1 271 ? -17.835 -26.372 -15.096 1.00 21.63 255 LEU A N 1
ATOM 1953 C CA . LEU A 1 271 ? -18.175 -25.028 -14.766 1.00 19.81 255 LEU A CA 1
ATOM 1954 C C . LEU A 1 271 ? -17.665 -24.015 -15.800 1.00 20.11 255 LEU A C 1
ATOM 1955 O O . LEU A 1 271 ? -16.488 -24.018 -16.109 1.00 19.64 255 LEU A O 1
ATOM 1960 N N . GLY A 1 272 ? -18.543 -23.155 -16.272 1.00 20.61 256 GLY A N 1
ATOM 1961 C CA . GLY A 1 272 ? -18.161 -21.999 -17.169 1.00 20.42 256 GLY A CA 1
ATOM 1962 C C . GLY A 1 272 ? -18.561 -20.726 -16.488 1.00 20.62 256 GLY A C 1
ATOM 1963 O O . GLY A 1 272 ? -19.740 -20.546 -16.189 1.00 20.65 256 GLY A O 1
ATOM 1964 N N . LEU A 1 273 ? -17.619 -19.834 -16.178 1.00 20.54 257 LEU A N 1
ATOM 1965 C CA . LEU A 1 273 ? -17.932 -18.562 -15.593 1.00 20.98 257 LEU A CA 1
ATOM 1966 C C . LEU A 1 273 ? -17.479 -17.408 -16.541 1.00 22.33 257 LEU A C 1
ATOM 1967 O O . LEU A 1 273 ? -16.382 -17.463 -17.047 1.00 20.15 257 LEU A O 1
ATOM 1972 N N . ASP A 1 274 ? -18.323 -16.417 -16.718 1.00 22.48 258 ASP A N 1
ATOM 1973 C CA . ASP A 1 274 ? -17.906 -15.153 -17.313 1.00 22.15 258 ASP A CA 1
ATOM 1974 C C . ASP A 1 274 ? -17.876 -14.026 -16.298 1.00 22.69 258 ASP A C 1
ATOM 1975 O O . ASP A 1 274 ? -17.494 -12.892 -16.620 1.00 22.25 258 ASP A O 1
ATOM 1980 N N . VAL A 1 275 ? -18.326 -14.315 -15.080 1.00 23.62 259 VAL A N 1
ATOM 1981 C CA . VAL A 1 275 ? -18.460 -13.310 -14.015 1.00 23.61 259 VAL A CA 1
ATOM 1982 C C . VAL A 1 275 ? -18.056 -13.961 -12.716 1.00 24.24 259 VAL A C 1
ATOM 1983 O O . VAL A 1 275 ? -18.059 -15.210 -12.575 1.00 24.41 259 VAL A O 1
ATOM 1987 N N . TYR A 1 276 ? -17.650 -13.116 -11.775 1.00 26.63 260 TYR A N 1
ATOM 1988 C CA . TYR A 1 276 ? -17.119 -13.536 -10.503 1.00 26.63 260 TYR A CA 1
ATOM 1989 C C . TYR A 1 276 ? -17.339 -12.425 -9.480 1.00 28.02 260 TYR A C 1
ATOM 1990 O O . TYR A 1 276 ? -17.275 -11.220 -9.813 1.00 26.70 260 TYR A O 1
ATOM 1999 N N . GLU A 1 277 ? -17.686 -12.814 -8.247 1.00 27.49 261 GLU A N 1
ATOM 2000 C CA . GLU A 1 277 ? -18.160 -11.835 -7.264 1.00 30.30 261 GLU A CA 1
ATOM 2001 C C . GLU A 1 277 ? -16.961 -10.894 -6.963 1.00 32.32 261 GLU A C 1
ATOM 2002 O O . GLU A 1 277 ? -15.829 -11.381 -6.819 1.00 34.18 261 GLU A O 1
ATOM 2008 N N . GLU A 1 278 ? -17.153 -9.592 -6.967 1.00 34.62 262 GLU A N 1
ATOM 2009 C CA . GLU A 1 278 ? -16.020 -8.658 -6.905 1.00 44.59 262 GLU A CA 1
ATOM 2010 C C . GLU A 1 278 ? -14.954 -8.705 -8.079 1.00 45.17 262 GLU A C 1
ATOM 2011 O O . GLU A 1 278 ? -13.881 -8.181 -7.950 1.00 49.58 262 GLU A O 1
ATOM 2017 N N . GLU A 1 279 ? -15.269 -9.319 -9.207 1.00 39.76 263 GLU A N 1
ATOM 2018 C CA . GLU A 1 279 ? -14.514 -9.205 -10.478 1.00 36.16 263 GLU A CA 1
ATOM 2019 C C . GLU A 1 279 ? -14.007 -7.757 -10.819 1.00 38.00 263 GLU A C 1
ATOM 2020 O O . GLU A 1 279 ? -12.958 -7.615 -11.444 1.00 31.88 263 GLU A O 1
ATOM 2026 N N . ALA A 1 280 ? -14.723 -6.696 -10.430 1.00 34.85 264 ALA A N 1
ATOM 2027 C CA . ALA A 1 280 ? -14.244 -5.339 -10.766 1.00 37.15 264 ALA A CA 1
ATOM 2028 C C . ALA A 1 280 ? -12.789 -5.068 -10.193 1.00 36.27 264 ALA A C 1
ATOM 2029 O O . ALA A 1 280 ? -12.023 -4.305 -10.796 1.00 36.63 264 ALA A O 1
ATOM 2031 N N . ASP A 1 281 ? -12.408 -5.764 -9.116 1.00 34.34 265 ASP A N 1
ATOM 2032 C CA . ASP A 1 281 ? -11.075 -5.753 -8.557 1.00 36.29 265 ASP A CA 1
ATOM 2033 C C . ASP A 1 281 ? -10.015 -6.675 -9.184 1.00 37.39 265 ASP A C 1
ATOM 2034 O O . ASP A 1 281 ? -8.835 -6.589 -8.837 1.00 35.29 265 ASP A O 1
ATOM 2039 N N . ILE A 1 282 ? -10.425 -7.560 -10.081 1.00 30.07 266 ILE A N 1
ATOM 2040 C CA . ILE A 1 282 ? -9.586 -8.645 -10.544 1.00 29.77 266 ILE A CA 1
ATOM 2041 C C . ILE A 1 282 ? -9.522 -8.589 -12.073 1.00 30.46 266 ILE A C 1
ATOM 2042 O O . ILE A 1 282 ? -8.453 -8.644 -12.671 1.00 30.08 266 ILE A O 1
ATOM 2047 N N . PHE A 1 283 ? -10.698 -8.538 -12.693 1.00 26.71 267 PHE A N 1
ATOM 2048 C CA . PHE A 1 283 ? -10.803 -8.627 -14.112 1.00 25.59 267 PHE A CA 1
ATOM 2049 C C . PHE A 1 283 ? -10.335 -7.352 -14.837 1.00 25.87 267 PHE A C 1
ATOM 2050 O O . PHE A 1 283 ? -10.074 -6.322 -14.238 1.00 29.07 267 PHE A O 1
ATOM 2058 N N . PHE A 1 284 ? -10.185 -7.490 -16.144 1.00 24.01 268 PHE A N 1
ATOM 2059 C CA . PHE A 1 284 ? -9.870 -6.420 -17.045 1.00 26.10 268 PHE A CA 1
ATOM 2060 C C . PHE A 1 284 ? -8.448 -5.934 -16.922 1.00 28.05 268 PHE A C 1
ATOM 2061 O O . PHE A 1 284 ? -8.184 -4.847 -17.358 1.00 30.26 268 PHE A O 1
ATOM 2069 N N . GLU A 1 285 ? -7.552 -6.707 -16.298 1.00 23.86 269 GLU A N 1
ATOM 2070 C CA . GLU A 1 285 ? -6.153 -6.315 -16.163 1.00 26.43 269 GLU A CA 1
ATOM 2071 C C . GLU A 1 285 ? -5.348 -7.600 -16.336 1.00 22.60 269 GLU A C 1
ATOM 2072 O O . GLU A 1 285 ? -5.814 -8.658 -15.944 1.00 19.60 269 GLU A O 1
ATOM 2078 N N . ASP A 1 286 ? -4.167 -7.494 -16.877 1.00 21.60 270 ASP A N 1
ATOM 2079 C CA . ASP A 1 286 ? -3.232 -8.628 -16.890 1.00 21.71 270 ASP A CA 1
ATOM 2080 C C . ASP A 1 286 ? -2.544 -8.677 -15.563 1.00 23.16 270 ASP A C 1
ATOM 2081 O O . ASP A 1 286 ? -1.691 -7.852 -15.278 1.00 23.13 270 ASP A O 1
ATOM 2086 N N . ARG A 1 287 ? -2.967 -9.567 -14.731 1.00 22.26 271 ARG A N 1
ATOM 2087 C CA . ARG A 1 287 ? -2.321 -9.757 -13.412 1.00 25.81 271 ARG A CA 1
ATOM 2088 C C . ARG A 1 287 ? -1.355 -10.953 -13.373 1.00 25.77 271 ARG A C 1
ATOM 2089 O O . ARG A 1 287 ? -1.081 -11.523 -12.283 1.00 26.70 271 ARG A O 1
ATOM 2097 N N . SER A 1 288 ? -0.818 -11.329 -14.531 1.00 27.26 272 SER A N 1
ATOM 2098 C CA . SER A 1 288 ? -0.180 -12.653 -14.590 1.00 27.97 272 SER A CA 1
ATOM 2099 C C . SER A 1 288 ? 1.254 -12.579 -13.926 1.00 26.48 272 SER A C 1
ATOM 2100 O O . SER A 1 288 ? 1.851 -13.583 -13.730 1.00 25.25 272 SER A O 1
ATOM 2103 N N . ASP A 1 289 ? 1.786 -11.378 -13.727 1.00 26.22 273 ASP A N 1
ATOM 2104 C CA . ASP A 1 289 ? 3.145 -11.182 -13.253 1.00 29.68 273 ASP A CA 1
ATOM 2105 C C . ASP A 1 289 ? 3.214 -11.378 -11.733 1.00 31.41 273 ASP A C 1
ATOM 2106 O O . ASP A 1 289 ? 4.300 -11.486 -11.195 1.00 33.32 273 ASP A O 1
ATOM 2111 N N . GLN A 1 290 ? 2.068 -11.445 -11.069 1.00 29.60 274 GLN A N 1
ATOM 2112 C CA . GLN A 1 290 ? 2.021 -11.477 -9.631 1.00 35.37 274 GLN A CA 1
ATOM 2113 C C . GLN A 1 290 ? 1.182 -12.627 -9.106 1.00 31.26 274 GLN A C 1
ATOM 2114 O O . GLN A 1 290 ? 0.244 -13.035 -9.784 1.00 26.65 274 GLN A O 1
ATOM 2120 N N . PRO A 1 291 ? 1.457 -13.110 -7.862 1.00 26.87 275 PRO A N 1
ATOM 2121 C CA . PRO A 1 291 ? 0.609 -14.139 -7.289 1.00 25.75 275 PRO A CA 1
ATOM 2122 C C . PRO A 1 291 ? -0.805 -13.630 -7.283 1.00 28.29 275 PRO A C 1
ATOM 2123 O O . PRO A 1 291 ? -1.023 -12.413 -7.146 1.00 25.81 275 PRO A O 1
ATOM 2127 N N . LEU A 1 292 ? -1.735 -14.534 -7.507 1.00 25.66 276 LEU A N 1
ATOM 2128 C CA . LEU A 1 292 ? -3.154 -14.210 -7.383 1.00 27.91 276 LEU A CA 1
ATOM 2129 C C . LEU A 1 292 ? -3.489 -14.390 -5.939 1.00 26.58 276 LEU A C 1
ATOM 2130 O O . LEU A 1 292 ? -3.228 -15.429 -5.378 1.00 26.87 276 LEU A O 1
ATOM 2135 N N . GLN A 1 293 ? -4.040 -13.356 -5.314 1.00 26.89 277 GLN A N 1
ATOM 2136 C CA . GLN A 1 293 ? -4.282 -13.379 -3.863 1.00 28.86 277 GLN A CA 1
ATOM 2137 C C . GLN A 1 293 ? -5.479 -14.193 -3.534 1.00 29.19 277 GLN A C 1
ATOM 2138 O O . GLN A 1 293 ? -5.527 -14.856 -2.502 1.00 27.42 277 GLN A O 1
ATOM 2144 N N . ASP A 1 294 ? -6.471 -14.216 -4.415 1.00 29.81 278 ASP A N 1
ATOM 2145 C CA . ASP A 1 294 ? -7.728 -14.934 -4.157 1.00 28.46 278 ASP A CA 1
ATOM 2146 C C . ASP A 1 294 ? -7.649 -16.446 -4.273 1.00 27.34 278 ASP A C 1
ATOM 2147 O O . ASP A 1 294 ? -7.577 -16.986 -5.375 1.00 25.46 278 ASP A O 1
ATOM 2152 N N . ASP A 1 295 ? -7.698 -17.124 -3.130 1.00 26.34 279 ASP A N 1
ATOM 2153 C CA . ASP A 1 295 ? -7.498 -18.536 -3.084 1.00 27.82 279 ASP A CA 1
ATOM 2154 C C . ASP A 1 295 ? -8.569 -19.336 -3.859 1.00 28.25 279 ASP A C 1
ATOM 2155 O O . ASP A 1 295 ? -8.313 -20.363 -4.487 1.00 28.42 279 ASP A O 1
ATOM 2160 N N . VAL A 1 296 ? -9.804 -18.853 -3.767 1.00 26.98 280 VAL A N 1
ATOM 2161 C CA . VAL A 1 296 ? -10.935 -19.497 -4.378 1.00 26.69 280 VAL A CA 1
ATOM 2162 C C . VAL A 1 296 ? -10.823 -19.385 -5.901 1.00 23.28 280 VAL A C 1
ATOM 2163 O O . VAL A 1 296 ? -10.882 -20.417 -6.574 1.00 22.81 280 VAL A O 1
ATOM 2167 N N . LEU A 1 297 ? -10.678 -18.170 -6.425 1.00 22.63 281 LEU A N 1
ATOM 2168 C CA . LEU A 1 297 ? -10.457 -18.047 -7.867 1.00 21.84 281 LEU A CA 1
ATOM 2169 C C . LEU A 1 297 ? -9.233 -18.831 -8.349 1.00 21.82 281 LEU A C 1
ATOM 2170 O O . LEU A 1 297 ? -9.287 -19.500 -9.372 1.00 23.91 281 LEU A O 1
ATOM 2175 N N . ALA A 1 298 ? -8.122 -18.790 -7.628 1.00 23.62 282 ALA A N 1
ATOM 2176 C CA . ALA A 1 298 ? -6.935 -19.552 -8.050 1.00 22.85 282 ALA A CA 1
ATOM 2177 C C . ALA A 1 298 ? -7.192 -21.068 -8.170 1.00 23.65 282 ALA A C 1
ATOM 2178 O O . ALA A 1 298 ? -6.766 -21.765 -9.142 1.00 20.16 282 ALA A O 1
ATOM 2180 N N . ARG A 1 299 ? -7.988 -21.600 -7.227 1.00 23.56 283 ARG A N 1
ATOM 2181 C CA . ARG A 1 299 ? -8.345 -22.968 -7.269 1.00 22.92 283 ARG A CA 1
ATOM 2182 C C . ARG A 1 299 ? -9.259 -23.283 -8.442 1.00 23.99 283 ARG A C 1
ATOM 2183 O O . ARG A 1 299 ? -9.088 -24.282 -9.123 1.00 24.42 283 ARG A O 1
ATOM 2191 N N . LEU A 1 300 ? -10.217 -22.412 -8.689 1.00 23.53 284 LEU A N 1
ATOM 2192 C CA . LEU A 1 300 ? -11.152 -22.652 -9.784 1.00 24.15 284 LEU A CA 1
ATOM 2193 C C . LEU A 1 300 ? -10.417 -22.699 -11.114 1.00 24.28 284 LEU A C 1
ATOM 2194 O O . LEU A 1 300 ? -10.691 -23.569 -11.937 1.00 22.98 284 LEU A O 1
ATOM 2199 N N . LEU A 1 301 ? -9.494 -21.762 -11.288 1.00 23.47 285 LEU A N 1
ATOM 2200 C CA . LEU A 1 301 ? -8.725 -21.658 -12.526 1.00 22.56 285 LEU A CA 1
ATOM 2201 C C . LEU A 1 301 ? -7.971 -22.923 -12.871 1.00 24.67 285 LEU A C 1
ATOM 2202 O O . LEU A 1 301 ? -7.713 -23.166 -14.026 1.00 29.02 285 LEU A O 1
ATOM 2207 N N . SER A 1 302 ? -7.572 -23.705 -11.915 1.00 25.85 286 SER A N 1
ATOM 2208 C CA . SER A 1 302 ? -6.750 -24.773 -12.321 1.00 26.79 286 SER A CA 1
ATOM 2209 C C . SER A 1 302 ? -7.430 -26.125 -12.470 1.00 25.50 286 SER A C 1
ATOM 2210 O O . SER A 1 302 ? -6.746 -27.104 -12.790 1.00 26.11 286 SER A O 1
ATOM 2213 N N . PHE A 1 303 ? -8.751 -26.209 -12.308 1.00 24.87 287 PHE A N 1
ATOM 2214 C CA . PHE A 1 303 ? -9.440 -27.436 -12.625 1.00 23.50 287 PHE A CA 1
ATOM 2215 C C . PHE A 1 303 ? -9.471 -27.631 -14.166 1.00 25.30 287 PHE A C 1
ATOM 2216 O O . PHE A 1 303 ? -9.661 -26.678 -14.881 1.00 23.94 287 PHE A O 1
ATOM 2224 N N . PRO A 1 304 ? -9.464 -28.869 -14.621 1.00 24.82 288 PRO A N 1
ATOM 2225 C CA . PRO A 1 304 ? -9.480 -29.183 -16.032 1.00 26.67 288 PRO A CA 1
ATOM 2226 C C . PRO A 1 304 ? -10.846 -28.983 -16.677 1.00 25.68 288 PRO A C 1
ATOM 2227 O O . PRO A 1 304 ? -10.897 -28.903 -17.879 1.00 30.74 288 PRO A O 1
ATOM 2231 N N . ASN A 1 305 ? -11.911 -28.909 -15.879 1.00 23.35 289 ASN A N 1
ATOM 2232 C CA . ASN A 1 305 ? -13.287 -28.847 -16.335 1.00 23.13 289 ASN A CA 1
ATOM 2233 C C . ASN A 1 305 ? -13.915 -27.520 -15.941 1.00 22.97 289 ASN A C 1
ATOM 2234 O O . ASN A 1 305 ? -15.106 -27.433 -15.763 1.00 20.81 289 ASN A O 1
ATOM 2239 N N . VAL A 1 306 ? -13.073 -26.462 -15.799 1.00 20.83 290 VAL A N 1
ATOM 2240 C CA . VAL A 1 306 ? -13.537 -25.125 -15.547 1.00 20.60 290 VAL A CA 1
ATOM 2241 C C . VAL A 1 306 ? -12.910 -24.181 -16.610 1.00 20.85 290 VAL A C 1
ATOM 2242 O O . VAL A 1 306 ? -11.713 -24.243 -16.840 1.00 19.26 290 VAL A O 1
ATOM 2246 N N . VAL A 1 307 ? -13.744 -23.381 -17.228 1.00 19.52 291 VAL A N 1
ATOM 2247 C CA . VAL A 1 307 ? -13.295 -22.296 -18.066 1.00 19.40 291 VAL A CA 1
ATOM 2248 C C . VAL A 1 307 ? -13.842 -21.004 -17.513 1.00 18.31 291 VAL A C 1
ATOM 2249 O O . VAL A 1 307 ? -15.054 -20.850 -17.316 1.00 19.79 291 VAL A O 1
ATOM 2253 N N . VAL A 1 308 ? -12.959 -20.003 -17.316 1.00 19.13 292 VAL A N 1
ATOM 2254 C CA . VAL A 1 308 ? -13.313 -18.663 -16.897 1.00 19.76 292 VAL A CA 1
ATOM 2255 C C . VAL A 1 308 ? -12.948 -17.673 -17.980 1.00 20.65 292 VAL A C 1
ATOM 2256 O O . VAL A 1 308 ? -11.816 -17.679 -18.445 1.00 19.37 292 VAL A O 1
ATOM 2260 N N . THR A 1 309 ? -13.913 -16.851 -18.396 1.00 19.04 293 THR A N 1
ATOM 2261 C CA . THR A 1 309 ? -13.606 -15.730 -19.252 1.00 20.37 293 THR A CA 1
ATOM 2262 C C . THR A 1 309 ? -13.826 -14.492 -18.435 1.00 19.52 293 THR A C 1
ATOM 2263 O O . THR A 1 309 ? -14.714 -14.461 -17.517 1.00 19.24 293 THR A O 1
ATOM 2267 N N . ALA A 1 310 ? -13.107 -13.396 -18.753 1.00 19.92 294 ALA A N 1
ATOM 2268 C CA . ALA A 1 310 ? -13.072 -12.222 -17.844 1.00 20.08 294 ALA A CA 1
ATOM 2269 C C . ALA A 1 310 ? -14.088 -11.145 -18.195 1.00 20.69 294 ALA A C 1
ATOM 2270 O O . ALA A 1 310 ? -13.759 -10.002 -18.668 1.00 21.22 294 ALA A O 1
ATOM 2272 N N . HIS A 1 311 ? -15.342 -11.495 -17.987 1.00 20.27 295 HIS A N 1
ATOM 2273 C CA . HIS A 1 311 ? -16.464 -10.680 -18.375 1.00 20.46 295 HIS A CA 1
ATOM 2274 C C . HIS A 1 311 ? -16.332 -10.174 -19.791 1.00 20.21 295 HIS A C 1
ATOM 2275 O O . HIS A 1 311 ? -16.290 -9.019 -20.086 1.00 20.08 295 HIS A O 1
ATOM 2282 N N . GLN A 1 312 ? -16.288 -11.134 -20.654 1.00 20.42 296 GLN A N 1
ATOM 2283 C CA . GLN A 1 312 ? -16.092 -11.047 -22.066 1.00 20.26 296 GLN A CA 1
ATOM 2284 C C . GLN A 1 312 ? -17.394 -11.293 -22.874 1.00 20.32 296 GLN A C 1
ATOM 2285 O O . GLN A 1 312 ? -17.379 -11.263 -24.114 1.00 20.41 296 GLN A O 1
ATOM 2291 N N . ALA A 1 313 ? -18.529 -11.539 -22.211 1.00 21.22 297 ALA A N 1
ATOM 2292 C CA . ALA A 1 313 ? -19.715 -12.045 -22.897 1.00 21.31 297 ALA A CA 1
ATOM 2293 C C . ALA A 1 313 ? -20.330 -10.991 -23.824 1.00 21.33 297 ALA A C 1
ATOM 2294 O O . ALA A 1 313 ? -20.944 -11.344 -24.808 1.00 22.00 297 ALA A O 1
ATOM 2296 N N . PHE A 1 314 ? -20.126 -9.712 -23.516 1.00 21.56 298 PHE A N 1
ATOM 2297 C CA . PHE A 1 314 ? -20.549 -8.629 -24.423 1.00 21.42 298 PHE A CA 1
ATOM 2298 C C . PHE A 1 314 ? -19.499 -8.137 -25.410 1.00 21.74 298 PHE A C 1
ATOM 2299 O O . PHE A 1 314 ? -19.741 -7.149 -26.179 1.00 21.38 298 PHE A O 1
ATOM 2307 N N . LEU A 1 315 ? -18.371 -8.857 -25.466 1.00 21.47 299 LEU A N 1
ATOM 2308 C CA . LEU A 1 315 ? -17.235 -8.483 -26.290 1.00 22.11 299 LEU A CA 1
ATOM 2309 C C . LEU A 1 315 ? -17.356 -8.961 -27.751 1.00 20.40 299 LEU A C 1
ATOM 2310 O O . LEU A 1 315 ? -16.585 -9.806 -28.195 1.00 18.75 299 LEU A O 1
ATOM 2315 N N . THR A 1 316 ? -18.372 -8.445 -28.443 1.00 20.13 300 THR A N 1
ATOM 2316 C CA . THR A 1 316 ? -18.441 -8.554 -29.866 1.00 20.56 300 THR A CA 1
ATOM 2317 C C . THR A 1 316 ? -18.472 -7.160 -30.494 1.00 20.29 300 THR A C 1
ATOM 2318 O O . THR A 1 316 ? -18.777 -6.191 -29.853 1.00 18.94 300 THR A O 1
ATOM 2322 N N . ARG A 1 317 ? -18.173 -7.074 -31.781 1.00 21.23 301 ARG A N 1
ATOM 2323 C CA . ARG A 1 317 ? -18.171 -5.770 -32.426 1.00 21.92 301 ARG A CA 1
ATOM 2324 C C . ARG A 1 317 ? -19.526 -5.076 -32.345 1.00 20.49 301 ARG A C 1
ATOM 2325 O O . ARG A 1 317 ? -19.610 -3.883 -32.060 1.00 20.15 301 ARG A O 1
ATOM 2333 N N . GLU A 1 318 ? -20.579 -5.841 -32.590 1.00 21.15 302 GLU A N 1
ATOM 2334 C CA . GLU A 1 318 ? -21.962 -5.327 -32.570 1.00 22.79 302 GLU A CA 1
ATOM 2335 C C . GLU A 1 318 ? -22.407 -4.913 -31.173 1.00 22.03 302 GLU A C 1
ATOM 2336 O O . GLU A 1 318 ? -23.070 -3.900 -31.041 1.00 21.99 302 GLU A O 1
ATOM 2342 N N . ALA A 1 319 ? -22.018 -5.683 -30.131 1.00 21.42 303 ALA A N 1
ATOM 2343 C CA . ALA A 1 319 ? -22.394 -5.350 -28.754 1.00 20.08 303 ALA A CA 1
ATOM 2344 C C . ALA A 1 319 ? -21.638 -4.147 -28.241 1.00 21.32 303 ALA A C 1
ATOM 2345 O O . ALA A 1 319 ? -22.205 -3.273 -27.597 1.00 20.93 303 ALA A O 1
ATOM 2347 N N . LEU A 1 320 ? -20.363 -4.036 -28.675 1.00 20.35 304 LEU A N 1
ATOM 2348 C CA . LEU A 1 320 ? -19.544 -2.867 -28.376 1.00 20.09 304 LEU A CA 1
ATOM 2349 C C . LEU A 1 320 ? -20.098 -1.638 -29.109 1.00 19.04 304 LEU A C 1
ATOM 2350 O O . LEU A 1 320 ? -20.143 -0.546 -28.554 1.00 19.61 304 LEU A O 1
ATOM 2355 N N . ALA A 1 321 ? -20.533 -1.817 -30.357 1.00 21.12 305 ALA A N 1
ATOM 2356 C CA . ALA A 1 321 ? -21.164 -0.683 -31.070 1.00 22.87 305 ALA A CA 1
ATOM 2357 C C . ALA A 1 321 ? -22.409 -0.214 -30.363 1.00 24.41 305 ALA A C 1
ATOM 2358 O O . ALA A 1 321 ? -22.668 1.012 -30.301 1.00 24.87 305 ALA A O 1
ATOM 2360 N N . ALA A 1 322 ? -23.229 -1.147 -29.863 1.00 24.71 306 ALA A N 1
ATOM 2361 C CA . ALA A 1 322 ? -24.415 -0.731 -29.090 1.00 26.23 306 ALA A CA 1
ATOM 2362 C C . ALA A 1 322 ? -24.072 0.057 -27.828 1.00 25.45 306 ALA A C 1
ATOM 2363 O O . ALA A 1 322 ? -24.730 1.100 -27.517 1.00 27.59 306 ALA A O 1
ATOM 2365 N N . ILE A 1 323 ? -23.043 -0.387 -27.115 1.00 23.13 307 ILE A N 1
ATOM 2366 C CA . ILE A 1 323 ? -22.555 0.296 -25.895 1.00 23.68 307 ILE A CA 1
ATOM 2367 C C . ILE A 1 323 ? -22.068 1.731 -26.239 1.00 24.33 307 ILE A C 1
ATOM 2368 O O . ILE A 1 323 ? -22.338 2.715 -25.549 1.00 25.43 307 ILE A O 1
ATOM 2373 N N . ALA A 1 324 ? -21.324 1.843 -27.338 1.00 23.28 308 ALA A N 1
ATOM 2374 C CA . ALA A 1 324 ? -20.800 3.174 -27.740 1.00 22.46 308 ALA A CA 1
ATOM 2375 C C . ALA A 1 324 ? -21.934 4.114 -28.177 1.00 22.91 308 ALA A C 1
ATOM 2376 O O . ALA A 1 324 ? -21.889 5.262 -27.819 1.00 24.00 308 ALA A O 1
ATOM 2378 N N . ASP A 1 325 ? -22.841 3.632 -29.024 1.00 23.97 309 ASP A N 1
ATOM 2379 C CA . ASP A 1 325 ? -24.013 4.372 -29.529 1.00 26.11 309 ASP A CA 1
ATOM 2380 C C . ASP A 1 325 ? -24.877 4.863 -28.354 1.00 27.62 309 ASP A C 1
ATOM 2381 O O . ASP A 1 325 ? -25.255 6.020 -28.288 1.00 28.98 309 ASP A O 1
ATOM 2386 N N . THR A 1 326 ? -25.101 3.976 -27.393 1.00 27.92 310 THR A N 1
ATOM 2387 C CA . THR A 1 326 ? -25.888 4.309 -26.213 1.00 29.22 310 THR A CA 1
ATOM 2388 C C . THR A 1 326 ? -25.156 5.346 -25.388 1.00 29.03 310 THR A C 1
ATOM 2389 O O . THR A 1 326 ? -25.752 6.321 -24.935 1.00 27.56 310 THR A O 1
ATOM 2393 N N . THR A 1 327 ? -23.857 5.161 -25.171 1.00 26.39 311 THR A N 1
ATOM 2394 C CA . THR A 1 327 ? -23.132 6.070 -24.320 1.00 25.34 311 THR A CA 1
ATOM 2395 C C . THR A 1 327 ? -23.038 7.486 -24.948 1.00 26.12 311 THR A C 1
ATOM 2396 O O . THR A 1 327 ? -23.214 8.493 -24.263 1.00 26.33 311 THR A O 1
ATOM 2400 N N . LEU A 1 328 ? -22.722 7.583 -26.241 1.00 25.67 312 LEU A N 1
ATOM 2401 C CA . LEU A 1 328 ? -22.657 8.873 -26.897 1.00 26.16 312 LEU A CA 1
ATOM 2402 C C . LEU A 1 328 ? -24.054 9.531 -26.956 1.00 29.67 312 LEU A C 1
ATOM 2403 O O . LEU A 1 328 ? -24.156 10.750 -26.752 1.00 30.21 312 LEU A O 1
ATOM 2408 N N . ASP A 1 329 ? -25.090 8.730 -27.203 1.00 32.21 313 ASP A N 1
ATOM 2409 C CA . ASP A 1 329 ? -26.495 9.253 -27.095 1.00 34.51 313 ASP A CA 1
ATOM 2410 C C . ASP A 1 329 ? -26.814 9.682 -25.658 1.00 34.51 313 ASP A C 1
ATOM 2411 O O . ASP A 1 329 ? -27.457 10.692 -25.473 1.00 37.44 313 ASP A O 1
ATOM 2416 N N . ASN A 1 330 ? -26.325 8.979 -24.652 1.00 36.07 314 ASN A N 1
ATOM 2417 C CA . ASN A 1 330 ? -26.524 9.437 -23.265 1.00 36.23 314 ASN A CA 1
ATOM 2418 C C . ASN A 1 330 ? -25.855 10.794 -23.046 1.00 38.29 314 ASN A C 1
ATOM 2419 O O . ASN A 1 330 ? -26.361 11.681 -22.314 1.00 35.73 314 ASN A O 1
ATOM 2424 N N . ILE A 1 331 ? -24.699 10.984 -23.680 1.00 37.63 315 ILE A N 1
ATOM 2425 C CA . ILE A 1 331 ? -23.936 12.206 -23.483 1.00 36.51 315 ILE A CA 1
ATOM 2426 C C . ILE A 1 331 ? -24.619 13.381 -24.214 1.00 37.16 315 ILE A C 1
ATOM 2427 O O . ILE A 1 331 ? -24.728 14.487 -23.637 1.00 35.88 315 ILE A O 1
ATOM 2432 N N . ALA A 1 332 ? -25.086 13.126 -25.448 1.00 36.96 316 ALA A N 1
ATOM 2433 C CA . ALA A 1 332 ? -25.836 14.107 -26.236 1.00 37.44 316 ALA A CA 1
ATOM 2434 C C . ALA A 1 332 ? -27.129 14.522 -25.520 1.00 41.69 316 ALA A C 1
ATOM 2435 O O . ALA A 1 332 ? -27.511 15.700 -25.550 1.00 42.68 316 ALA A O 1
ATOM 2437 N N . ALA A 1 333 ? -27.811 13.544 -24.936 1.00 42.42 317 ALA A N 1
ATOM 2438 C CA . ALA A 1 333 ? -29.048 13.818 -24.193 1.00 45.08 317 ALA A CA 1
ATOM 2439 C C . ALA A 1 333 ? -28.779 14.695 -22.963 1.00 48.43 317 ALA A C 1
ATOM 2440 O O . ALA A 1 333 ? -29.481 15.688 -22.734 1.00 48.63 317 ALA A O 1
ATOM 2442 N N . TRP A 1 334 ? -27.744 14.374 -22.182 1.00 46.53 318 TRP A N 1
ATOM 2443 C CA . TRP A 1 334 ? -27.338 15.236 -21.082 1.00 47.31 318 TRP A CA 1
ATOM 2444 C C . TRP A 1 334 ? -27.021 16.642 -21.556 1.00 51.63 318 TRP A C 1
ATOM 2445 O O . TRP A 1 334 ? -27.467 17.618 -20.936 1.00 49.46 318 TRP A O 1
ATOM 2456 N N . GLN A 1 335 ? -26.231 16.752 -22.621 1.00 48.78 319 GLN A N 1
ATOM 2457 C CA . GLN A 1 335 ? -25.958 18.062 -23.305 1.00 55.26 319 GLN A CA 1
ATOM 2458 C C . GLN A 1 335 ? -27.214 18.887 -23.726 1.00 52.93 319 GLN A C 1
ATOM 2459 O O . GLN A 1 335 ? -27.217 20.097 -23.621 1.00 50.12 319 GLN A O 1
ATOM 2465 N N . ASP A 1 336 ? -28.269 18.227 -24.199 1.00 56.49 320 ASP A N 1
ATOM 2466 C CA . ASP A 1 336 ? -29.533 18.882 -24.523 1.00 61.86 320 ASP A CA 1
ATOM 2467 C C . ASP A 1 336 ? -30.445 19.148 -23.335 1.00 63.99 320 ASP A C 1
ATOM 2468 O O . ASP A 1 336 ? -31.576 19.513 -23.523 1.00 64.91 320 ASP A O 1
ATOM 2473 N N . GLY A 1 337 ? -29.974 18.916 -22.121 1.00 67.32 321 GLY A N 1
ATOM 2474 C CA . GLY A 1 337 ? -30.723 19.267 -20.929 1.00 69.65 321 GLY A CA 1
ATOM 2475 C C . GLY A 1 337 ? -31.820 18.266 -20.623 1.00 71.33 321 GLY A C 1
ATOM 2476 O O . GLY A 1 337 ? -32.684 18.564 -19.835 1.00 77.09 321 GLY A O 1
ATOM 2477 N N . THR A 1 338 ? -31.786 17.069 -21.218 1.00 71.21 322 THR A N 1
ATOM 2478 C CA . THR A 1 338 ? -32.844 16.062 -20.968 1.00 71.61 322 THR A CA 1
ATOM 2479 C C . THR A 1 338 ? -32.234 14.669 -20.715 1.00 69.51 322 THR A C 1
ATOM 2480 O O . THR A 1 338 ? -32.352 13.751 -21.543 1.00 62.76 322 THR A O 1
ATOM 2484 N N . PRO A 1 339 ? -31.551 14.515 -19.581 1.00 72.00 323 PRO A N 1
ATOM 2485 C CA . PRO A 1 339 ? -30.723 13.302 -19.407 1.00 73.52 323 PRO A CA 1
ATOM 2486 C C . PRO A 1 339 ? -31.452 11.938 -19.536 1.00 69.85 323 PRO A C 1
ATOM 2487 O O . PRO A 1 339 ? -32.631 11.815 -19.171 1.00 63.36 323 PRO A O 1
ATOM 2491 N N . ARG A 1 340 ? -30.719 10.946 -20.052 1.00 62.50 324 ARG A N 1
ATOM 2492 C CA . ARG A 1 340 ? -31.201 9.578 -20.283 1.00 60.09 324 ARG A CA 1
ATOM 2493 C C . ARG A 1 340 ? -30.356 8.654 -19.440 1.00 55.82 324 ARG A C 1
ATOM 2494 O O . ARG A 1 340 ? -29.186 8.967 -19.238 1.00 55.80 324 ARG A O 1
ATOM 2502 N N . ASN A 1 341 ? -30.909 7.524 -18.973 1.00 51.14 325 ASN A N 1
ATOM 2503 C CA . ASN A 1 341 ? -30.125 6.424 -18.368 1.00 47.40 325 ASN A CA 1
ATOM 2504 C C . ASN A 1 341 ? -29.217 6.909 -17.238 1.00 50.53 325 ASN A C 1
ATOM 2505 O O . ASN A 1 341 ? -28.073 6.494 -17.082 1.00 46.66 325 ASN A O 1
ATOM 2510 N N . ARG A 1 342 ? -29.758 7.785 -16.409 1.00 51.42 326 ARG A N 1
ATOM 2511 C CA . ARG A 1 342 ? -29.073 8.246 -15.226 1.00 54.06 326 ARG A CA 1
ATOM 2512 C C . ARG A 1 342 ? -29.203 7.098 -14.246 1.00 54.14 326 ARG A C 1
ATOM 2513 O O . ARG A 1 342 ? -30.161 6.346 -14.308 1.00 50.69 326 ARG A O 1
ATOM 2521 N N . VAL A 1 343 ? -28.281 6.967 -13.318 1.00 54.00 327 VAL A N 1
ATOM 2522 C CA . VAL A 1 343 ? -28.475 5.931 -12.313 1.00 58.29 327 VAL A CA 1
ATOM 2523 C C . VAL A 1 343 ? -29.138 6.541 -11.069 1.00 59.28 327 VAL A C 1
ATOM 2524 O O . VAL A 1 343 ? -28.581 6.504 -9.988 1.00 66.65 327 VAL A O 1
ATOM 2528 N N . MET B 1 17 ? -16.747 -66.202 -29.673 1.00 62.16 1 MET B N 1
ATOM 2529 C CA . MET B 1 17 ? -16.191 -65.403 -30.811 1.00 62.02 1 MET B CA 1
ATOM 2530 C C . MET B 1 17 ? -15.271 -64.336 -30.219 1.00 57.95 1 MET B C 1
ATOM 2531 O O . MET B 1 17 ? -15.716 -63.519 -29.411 1.00 53.49 1 MET B O 1
ATOM 2536 N N . ARG B 1 18 ? -14.007 -64.340 -30.651 1.00 54.13 2 ARG B N 1
ATOM 2537 C CA . ARG B 1 18 ? -12.967 -63.538 -30.025 1.00 55.58 2 ARG B CA 1
ATOM 2538 C C . ARG B 1 18 ? -12.587 -62.380 -30.965 1.00 52.21 2 ARG B C 1
ATOM 2539 O O . ARG B 1 18 ? -12.466 -62.583 -32.193 1.00 49.65 2 ARG B O 1
ATOM 2547 N N . ILE B 1 19 ? -12.435 -61.181 -30.388 1.00 46.28 3 ILE B N 1
ATOM 2548 C CA . ILE B 1 19 ? -12.145 -59.950 -31.196 1.00 45.54 3 ILE B CA 1
ATOM 2549 C C . ILE B 1 19 ? -10.947 -59.266 -30.573 1.00 44.33 3 ILE B C 1
ATOM 2550 O O . ILE B 1 19 ? -10.923 -59.040 -29.358 1.00 43.29 3 ILE B O 1
ATOM 2555 N N . LEU B 1 20 ? -9.909 -59.070 -31.385 1.00 44.43 4 LEU B N 1
ATOM 2556 C CA . LEU B 1 20 ? -8.726 -58.348 -30.959 1.00 46.04 4 LEU B CA 1
ATOM 2557 C C . LEU B 1 20 ? -8.778 -56.917 -31.525 1.00 44.99 4 LEU B C 1
ATOM 2558 O O . LEU B 1 20 ? -8.807 -56.726 -32.745 1.00 42.64 4 LEU B O 1
ATOM 2563 N N . PHE B 1 21 ? -8.753 -55.924 -30.621 1.00 42.96 5 PHE B N 1
ATOM 2564 C CA . PHE B 1 21 ? -8.703 -54.504 -30.995 1.00 41.76 5 PHE B CA 1
ATOM 2565 C C . PHE B 1 21 ? -7.267 -53.961 -30.949 1.00 41.77 5 PHE B C 1
ATOM 2566 O O . PHE B 1 21 ? -6.616 -54.112 -29.924 1.00 42.17 5 PHE B O 1
ATOM 2574 N N . PHE B 1 22 ? -6.788 -53.413 -32.072 1.00 38.91 6 PHE B N 1
ATOM 2575 C CA . PHE B 1 22 ? -5.515 -52.779 -32.131 1.00 39.19 6 PHE B CA 1
ATOM 2576 C C . PHE B 1 22 ? -5.788 -51.258 -31.986 1.00 39.25 6 PHE B C 1
ATOM 2577 O O . PHE B 1 22 ? -6.935 -50.817 -32.144 1.00 37.23 6 PHE B O 1
ATOM 2585 N N . SER B 1 23 ? -4.743 -50.531 -31.592 1.00 39.31 7 SER B N 1
ATOM 2586 C CA . SER B 1 23 ? -4.777 -49.045 -31.363 1.00 38.54 7 SER B CA 1
ATOM 2587 C C . SER B 1 23 ? -5.868 -48.639 -30.356 1.00 36.15 7 SER B C 1
ATOM 2588 O O . SER B 1 23 ? -6.530 -47.654 -30.509 1.00 36.02 7 SER B O 1
ATOM 2591 N N . SER B 1 24 ? -6.031 -49.436 -29.318 1.00 37.13 8 SER B N 1
ATOM 2592 C CA . SER B 1 24 ? -7.152 -49.279 -28.373 1.00 37.94 8 SER B CA 1
ATOM 2593 C C . SER B 1 24 ? -6.948 -48.109 -27.433 1.00 41.44 8 SER B C 1
ATOM 2594 O O . SER B 1 24 ? -5.835 -47.901 -26.939 1.00 41.03 8 SER B O 1
ATOM 2597 N N . GLN B 1 25 ? -8.015 -47.350 -27.224 1.00 41.17 9 GLN B N 1
ATOM 2598 C CA . GLN B 1 25 ? -8.013 -46.216 -26.294 1.00 43.62 9 GLN B CA 1
ATOM 2599 C C . GLN B 1 25 ? -8.989 -46.614 -25.216 1.00 43.30 9 GLN B C 1
ATOM 2600 O O . GLN B 1 25 ? -9.858 -47.466 -25.431 1.00 41.75 9 GLN B O 1
ATOM 2606 N N . ALA B 1 26 ? -8.898 -45.955 -24.081 1.00 38.40 10 ALA B N 1
ATOM 2607 C CA . ALA B 1 26 ? -9.852 -46.186 -23.017 1.00 39.67 10 ALA B CA 1
ATOM 2608 C C . ALA B 1 26 ? -11.283 -45.963 -23.474 1.00 40.83 10 ALA B C 1
ATOM 2609 O O . ALA B 1 26 ? -12.188 -46.696 -23.087 1.00 41.95 10 ALA B O 1
ATOM 2611 N N . TYR B 1 27 ? -11.518 -44.950 -24.320 1.00 39.07 11 TYR B N 1
ATOM 2612 C CA . TYR B 1 27 ? -12.898 -44.705 -24.792 1.00 36.37 11 TYR B CA 1
ATOM 2613 C C . TYR B 1 27 ? -13.413 -45.853 -25.731 1.00 37.56 11 TYR B C 1
ATOM 2614 O O . TYR B 1 27 ? -14.633 -46.088 -25.844 1.00 35.85 11 TYR B O 1
ATOM 2623 N N . ASP B 1 28 ? -12.495 -46.589 -26.342 1.00 39.52 12 ASP B N 1
ATOM 2624 C CA . ASP B 1 28 ? -12.905 -47.785 -27.143 1.00 39.39 12 ASP B CA 1
ATOM 2625 C C . ASP B 1 28 ? -13.395 -48.898 -26.214 1.00 41.65 12 ASP B C 1
ATOM 2626 O O . ASP B 1 28 ? -14.481 -49.475 -26.404 1.00 44.40 12 ASP B O 1
ATOM 2631 N N . SER B 1 29 ? -12.588 -49.216 -25.193 1.00 43.91 13 SER B N 1
ATOM 2632 C CA . SER B 1 29 ? -12.950 -50.289 -24.255 1.00 46.04 13 SER B CA 1
ATOM 2633 C C . SER B 1 29 ? -14.230 -49.967 -23.543 1.00 47.76 13 SER B C 1
ATOM 2634 O O . SER B 1 29 ? -15.076 -50.810 -23.387 1.00 45.77 13 SER B O 1
ATOM 2637 N N . GLU B 1 30 ? -14.401 -48.729 -23.129 1.00 46.25 14 GLU B N 1
ATOM 2638 C CA . GLU B 1 30 ? -15.593 -48.356 -22.407 1.00 45.20 14 GLU B CA 1
ATOM 2639 C C . GLU B 1 30 ? -16.847 -48.463 -23.274 1.00 44.70 14 GLU B C 1
ATOM 2640 O O . GLU B 1 30 ? -17.849 -49.052 -22.847 1.00 49.93 14 GLU B O 1
ATOM 2646 N N . SER B 1 31 ? -16.797 -48.000 -24.540 1.00 38.88 15 SER B N 1
ATOM 2647 C CA . SER B 1 31 ? -17.976 -48.013 -25.386 1.00 41.23 15 SER B CA 1
ATOM 2648 C C . SER B 1 31 ? -18.291 -49.455 -25.844 1.00 41.43 15 SER B C 1
ATOM 2649 O O . SER B 1 31 ? -19.446 -49.891 -25.834 1.00 43.26 15 SER B O 1
ATOM 2652 N N . PHE B 1 32 ? -17.254 -50.183 -26.252 1.00 44.23 16 PHE B N 1
ATOM 2653 C CA . PHE B 1 32 ? -17.472 -51.560 -26.788 1.00 41.08 16 PHE B CA 1
ATOM 2654 C C . PHE B 1 32 ? -17.883 -52.499 -25.674 1.00 43.98 16 PHE B C 1
ATOM 2655 O O . PHE B 1 32 ? -18.703 -53.368 -25.883 1.00 42.42 16 PHE B O 1
ATOM 2663 N N . GLN B 1 33 ? -17.337 -52.331 -24.471 1.00 47.48 17 GLN B N 1
ATOM 2664 C CA . GLN B 1 33 ? -17.865 -53.161 -23.362 1.00 52.60 17 GLN B CA 1
ATOM 2665 C C . GLN B 1 33 ? -19.337 -52.961 -23.090 1.00 50.75 17 GLN B C 1
ATOM 2666 O O . GLN B 1 33 ? -20.047 -53.931 -22.885 1.00 55.21 17 GLN B O 1
ATOM 2672 N N . ALA B 1 34 ? -19.811 -51.738 -23.153 1.00 47.68 18 ALA B N 1
ATOM 2673 C CA . ALA B 1 34 ? -21.219 -51.481 -22.903 1.00 51.35 18 ALA B CA 1
ATOM 2674 C C . ALA B 1 34 ? -22.071 -52.027 -24.038 1.00 53.55 18 ALA B C 1
ATOM 2675 O O . ALA B 1 34 ? -23.142 -52.609 -23.798 1.00 60.17 18 ALA B O 1
ATOM 2677 N N . SER B 1 35 ? -21.570 -51.872 -25.271 1.00 49.57 19 SER B N 1
ATOM 2678 C CA . SER B 1 35 ? -22.313 -52.320 -26.422 1.00 49.38 19 SER B CA 1
ATOM 2679 C C . SER B 1 35 ? -22.395 -53.861 -26.491 1.00 51.07 19 SER B C 1
ATOM 2680 O O . SER B 1 35 ? -23.334 -54.420 -27.059 1.00 53.67 19 SER B O 1
ATOM 2683 N N . ASN B 1 36 ? -21.429 -54.521 -25.897 1.00 53.40 20 ASN B N 1
ATOM 2684 C CA . ASN B 1 36 ? -21.330 -55.996 -25.868 1.00 55.15 20 ASN B CA 1
ATOM 2685 C C . ASN B 1 36 ? -22.378 -56.692 -24.956 1.00 61.90 20 ASN B C 1
ATOM 2686 O O . ASN B 1 36 ? -22.500 -57.913 -24.984 1.00 60.94 20 ASN B O 1
ATOM 2691 N N . HIS B 1 37 ? -23.176 -55.915 -24.217 1.00 73.06 21 HIS B N 1
ATOM 2692 C CA . HIS B 1 37 ? -24.226 -56.456 -23.329 1.00 80.50 21 HIS B CA 1
ATOM 2693 C C . HIS B 1 37 ? -25.309 -57.211 -24.098 1.00 81.07 21 HIS B C 1
ATOM 2694 O O . HIS B 1 37 ? -26.050 -57.967 -23.505 1.00 84.37 21 HIS B O 1
ATOM 2701 N N . ARG B 1 38 ? -25.386 -57.027 -25.413 1.00 77.73 22 ARG B N 1
ATOM 2702 C CA . ARG B 1 38 ? -26.307 -57.784 -26.255 1.00 76.32 22 ARG B CA 1
ATOM 2703 C C . ARG B 1 38 ? -25.558 -58.672 -27.260 1.00 66.37 22 ARG B C 1
ATOM 2704 O O . ARG B 1 38 ? -26.133 -59.084 -28.240 1.00 58.35 22 ARG B O 1
ATOM 2712 N N . HIS B 1 39 ? -24.289 -58.988 -27.007 1.00 61.63 23 HIS B N 1
ATOM 2713 C CA . HIS B 1 39 ? -23.563 -59.924 -27.864 1.00 56.49 23 HIS B CA 1
ATOM 2714 C C . HIS B 1 39 ? -22.786 -60.962 -27.081 1.00 55.89 23 HIS B C 1
ATOM 2715 O O . HIS B 1 39 ? -22.792 -62.119 -27.450 1.00 57.47 23 HIS B O 1
ATOM 2722 N N . GLY B 1 40 ? -22.068 -60.559 -26.045 1.00 56.86 24 GLY B N 1
ATOM 2723 C CA . GLY B 1 40 ? -21.259 -61.502 -25.271 1.00 63.08 24 GLY B CA 1
ATOM 2724 C C . GLY B 1 40 ? -20.027 -61.984 -26.014 1.00 63.04 24 GLY B C 1
ATOM 2725 O O . GLY B 1 40 ? -19.557 -63.114 -25.804 1.00 61.52 24 GLY B O 1
ATOM 2726 N N . PHE B 1 41 ? -19.493 -61.156 -26.899 1.00 52.47 25 PHE B N 1
ATOM 2727 C CA . PHE B 1 41 ? -18.254 -61.526 -27.537 1.00 51.15 25 PHE B CA 1
ATOM 2728 C C . PHE B 1 41 ? -17.112 -61.467 -26.506 1.00 49.19 25 PHE B C 1
ATOM 2729 O O . PHE B 1 41 ? -17.237 -60.882 -25.449 1.00 50.62 25 PHE B O 1
ATOM 2737 N N . GLU B 1 42 ? -15.991 -62.092 -26.814 1.00 52.16 26 GLU B N 1
ATOM 2738 C CA . GLU B 1 42 ? -14.814 -62.027 -25.959 1.00 53.09 26 GLU B CA 1
ATOM 2739 C C . GLU B 1 42 ? -13.949 -60.933 -26.547 1.00 50.28 26 GLU B C 1
ATOM 2740 O O . GLU B 1 42 ? -13.359 -61.111 -27.623 1.00 47.86 26 GLU B O 1
ATOM 2746 N N . LEU B 1 43 ? -13.853 -59.828 -25.821 1.00 49.19 27 LEU B N 1
ATOM 2747 C CA . LEU B 1 43 ? -13.116 -58.642 -26.277 1.00 50.49 27 LEU B CA 1
ATOM 2748 C C . LEU B 1 43 ? -11.737 -58.519 -25.707 1.00 49.30 27 LEU B C 1
ATOM 2749 O O . LEU B 1 43 ? -11.583 -58.492 -24.498 1.00 50.18 27 LEU B O 1
ATOM 2754 N N . HIS B 1 44 ? -10.743 -58.411 -26.598 1.00 50.39 28 HIS B N 1
ATOM 2755 C CA . HIS B 1 44 ? -9.342 -58.183 -26.227 1.00 54.78 28 HIS B CA 1
ATOM 2756 C C . HIS B 1 44 ? -8.870 -56.839 -26.777 1.00 50.15 28 HIS B C 1
ATOM 2757 O O . HIS B 1 44 ? -8.935 -56.577 -27.991 1.00 47.83 28 HIS B O 1
ATOM 2764 N N . PHE B 1 45 ? -8.384 -55.997 -25.878 1.00 50.09 29 PHE B N 1
ATOM 2765 C CA . PHE B 1 45 ? -7.917 -54.619 -26.211 1.00 46.98 29 PHE B CA 1
ATOM 2766 C C . PHE B 1 45 ? -6.397 -54.501 -26.132 1.00 46.53 29 PHE B C 1
ATOM 2767 O O . PHE B 1 45 ? -5.845 -54.457 -25.085 1.00 51.83 29 PHE B O 1
ATOM 2775 N N . GLN B 1 46 ? -5.750 -54.433 -27.276 1.00 46.31 30 GLN B N 1
ATOM 2776 C CA . GLN B 1 46 ? -4.332 -54.160 -27.400 1.00 45.26 30 GL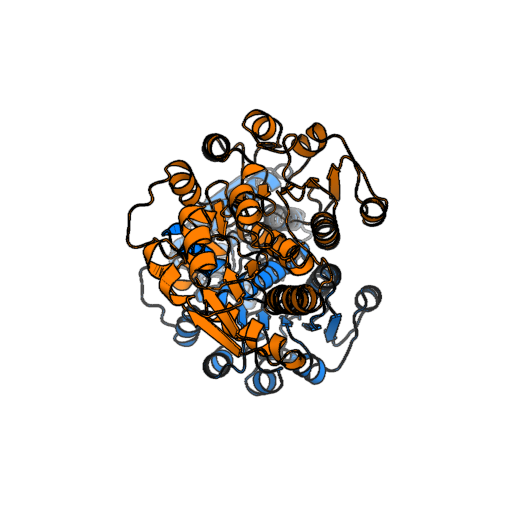N B CA 1
ATOM 2777 C C . GLN B 1 46 ? -4.097 -52.678 -27.737 1.00 46.74 30 GLN B C 1
ATOM 2778 O O . GLN B 1 46 ? -4.583 -52.146 -28.748 1.00 39.14 30 GLN B O 1
ATOM 2784 N N . GLN B 1 47 ? -3.276 -52.005 -26.945 1.00 46.15 31 GLN B N 1
ATOM 2785 C CA . GLN B 1 47 ? -2.955 -50.615 -27.247 1.00 49.11 31 GLN B CA 1
ATOM 2786 C C . GLN B 1 47 ? -2.104 -50.443 -28.508 1.00 46.87 31 GLN B C 1
ATOM 2787 O O . GLN B 1 47 ? -2.198 -49.449 -29.196 1.00 42.19 31 GLN B O 1
ATOM 2793 N N . ALA B 1 48 ? -1.241 -51.397 -28.807 1.00 45.89 32 ALA B N 1
ATOM 2794 C CA . ALA B 1 48 ? -0.310 -51.202 -29.907 1.00 46.92 32 ALA B CA 1
ATOM 2795 C C . ALA B 1 48 ? -1.004 -51.092 -31.243 1.00 51.17 32 ALA B C 1
ATOM 2796 O O . ALA B 1 48 ? -2.045 -51.671 -31.446 1.00 46.60 32 ALA B O 1
ATOM 2798 N N . HIS B 1 49 ? -0.390 -50.327 -32.143 1.00 52.91 33 HIS B N 1
ATOM 2799 C CA . HIS B 1 49 ? -0.789 -50.260 -33.536 1.00 53.90 33 HIS B CA 1
ATOM 2800 C C . HIS B 1 49 ? -0.639 -51.600 -34.239 1.00 49.83 33 HIS B C 1
ATOM 2801 O O . HIS B 1 49 ? 0.318 -52.331 -33.999 1.00 46.81 33 HIS B O 1
ATOM 2808 N N . LEU B 1 50 ? -1.551 -51.868 -35.164 1.00 46.17 34 LEU B N 1
ATOM 2809 C CA . LEU B 1 50 ? -1.360 -52.962 -36.086 1.00 46.80 34 LEU B CA 1
ATOM 2810 C C . LEU B 1 50 ? -0.339 -52.584 -37.170 1.00 46.59 34 LEU B C 1
ATOM 2811 O O . LEU B 1 50 ? -0.432 -51.534 -37.806 1.00 46.04 34 LEU B O 1
ATOM 2816 N N . GLN B 1 51 ? 0.626 -53.464 -37.369 1.00 50.48 35 GLN B N 1
ATOM 2817 C CA . GLN B 1 51 ? 1.642 -53.313 -38.406 1.00 50.55 35 GLN B CA 1
ATOM 2818 C C . GLN B 1 51 ? 2.329 -54.698 -38.541 1.00 54.54 35 GLN B C 1
ATOM 2819 O O . GLN B 1 51 ? 2.029 -55.660 -37.762 1.00 48.92 35 GLN B O 1
ATOM 2825 N N . ALA B 1 52 ? 3.246 -54.801 -39.507 1.00 54.91 36 ALA B N 1
ATOM 2826 C CA . ALA B 1 52 ? 3.887 -56.086 -39.820 1.00 60.39 36 ALA B CA 1
ATOM 2827 C C . ALA B 1 52 ? 4.358 -56.844 -38.556 1.00 58.46 36 ALA B C 1
ATOM 2828 O O . ALA B 1 52 ? 4.063 -58.033 -38.379 1.00 57.98 36 ALA B O 1
ATOM 2830 N N . ASP B 1 53 ? 5.003 -56.139 -37.645 1.00 55.92 37 ASP B N 1
ATOM 2831 C CA . ASP B 1 53 ? 5.599 -56.797 -36.482 1.00 61.08 37 ASP B CA 1
ATOM 2832 C C . ASP B 1 53 ? 4.687 -56.970 -35.237 1.00 57.39 37 ASP B C 1
ATOM 2833 O O . ASP B 1 53 ? 5.125 -57.537 -34.241 1.00 55.64 37 ASP B O 1
ATOM 2838 N N . THR B 1 54 ? 3.453 -56.471 -35.282 1.00 53.29 38 THR B N 1
ATOM 2839 C CA . THR B 1 54 ? 2.451 -56.719 -34.211 1.00 52.33 38 THR B CA 1
ATOM 2840 C C . THR B 1 54 ? 1.269 -57.618 -34.689 1.00 51.95 38 THR B C 1
ATOM 2841 O O . THR B 1 54 ? 0.384 -57.997 -33.893 1.00 47.63 38 THR B O 1
ATOM 2845 N N . ALA B 1 55 ? 1.262 -57.954 -35.974 1.00 51.04 39 ALA B N 1
ATOM 2846 C CA . ALA B 1 55 ? 0.182 -58.786 -36.542 1.00 51.36 39 ALA B CA 1
ATOM 2847 C C . ALA B 1 55 ? 0.095 -60.148 -35.830 1.00 54.24 39 ALA B C 1
ATOM 2848 O O . ALA B 1 55 ? -1.000 -60.737 -35.667 1.00 47.52 39 ALA B O 1
ATOM 2850 N N . VAL B 1 56 ? 1.260 -60.610 -35.376 1.00 52.19 40 VAL B N 1
ATOM 2851 C CA . VAL B 1 56 ? 1.381 -61.874 -34.684 1.00 55.70 40 VAL B CA 1
ATOM 2852 C C . VAL B 1 56 ? 0.473 -61.937 -33.446 1.00 57.09 40 VAL B C 1
ATOM 2853 O O . VAL B 1 56 ? 0.045 -63.015 -33.043 1.00 61.02 40 VAL B O 1
ATOM 2857 N N . LEU B 1 57 ? 0.159 -60.788 -32.861 1.00 56.33 41 LEU B N 1
ATOM 2858 C CA . LEU B 1 57 ? -0.750 -60.748 -31.711 1.00 56.60 41 LEU B CA 1
ATOM 2859 C C . LEU B 1 57 ? -2.179 -61.232 -32.042 1.00 56.77 41 LEU B C 1
ATOM 2860 O O . LEU B 1 57 ? -2.912 -61.712 -31.163 1.00 53.31 41 LEU B O 1
ATOM 2865 N N . ALA B 1 58 ? -2.571 -61.064 -33.311 1.00 53.50 42 ALA B N 1
ATOM 2866 C CA . ALA B 1 58 ? -3.879 -61.479 -33.811 1.00 54.28 42 ALA B CA 1
ATOM 2867 C C . ALA B 1 58 ? -3.934 -62.960 -34.214 1.00 54.55 42 ALA B C 1
ATOM 2868 O O . ALA B 1 58 ? -4.952 -63.427 -34.758 1.00 49.68 42 ALA B O 1
ATOM 2870 N N . GLN B 1 59 ? -2.849 -63.691 -33.963 1.00 55.92 43 GLN B N 1
ATOM 2871 C CA . GLN B 1 59 ? -2.822 -65.106 -34.302 1.00 60.28 43 GLN B CA 1
ATOM 2872 C C . GLN B 1 59 ? -3.887 -65.842 -33.469 1.00 57.32 43 GLN B C 1
ATOM 2873 O O . GLN B 1 59 ? -3.917 -65.746 -32.235 1.00 53.55 43 GLN B O 1
ATOM 2879 N N . GLY B 1 60 ? -4.751 -66.559 -34.172 1.00 58.85 44 GLY B N 1
ATOM 2880 C CA . GLY B 1 60 ? -5.793 -67.345 -33.550 1.00 56.96 44 GLY B CA 1
ATOM 2881 C C . GLY B 1 60 ? -7.059 -66.562 -33.283 1.00 56.84 44 GLY B C 1
ATOM 2882 O O . GLY B 1 60 ? -8.006 -67.118 -32.752 1.00 52.25 44 GLY B O 1
ATOM 2883 N N . PHE B 1 61 ? -7.070 -65.261 -33.591 1.00 55.87 45 PHE B N 1
ATOM 2884 C CA . PHE B 1 61 ? -8.251 -64.433 -33.378 1.00 52.13 45 PHE B CA 1
ATOM 2885 C C . PHE B 1 61 ? -9.017 -64.351 -34.673 1.00 50.44 45 PHE B C 1
ATOM 2886 O O . PHE B 1 61 ? -8.463 -64.015 -35.756 1.00 48.17 45 PHE B O 1
ATOM 2894 N N . GLU B 1 62 ? -10.307 -64.640 -34.568 1.00 50.44 46 GLU B N 1
ATOM 2895 C CA . GLU B 1 62 ? -11.150 -64.712 -35.736 1.00 53.79 46 GLU B CA 1
ATOM 2896 C C . GLU B 1 62 ? -11.477 -63.360 -36.304 1.00 49.27 46 GLU B C 1
ATOM 2897 O O . GLU B 1 62 ? -11.680 -63.202 -37.532 1.00 44.84 46 GLU B O 1
ATOM 2903 N N . VAL B 1 63 ? -11.531 -62.379 -35.393 1.00 45.74 47 VAL B N 1
ATOM 2904 C CA . VAL B 1 63 ? -11.891 -61.032 -35.798 1.00 42.99 47 VAL B CA 1
ATOM 2905 C C . VAL B 1 63 ? -10.897 -60.056 -35.221 1.00 42.44 47 VAL B C 1
ATOM 2906 O O . VAL B 1 63 ? -10.481 -60.199 -34.058 1.00 43.41 47 VAL B O 1
ATOM 2910 N N . VAL B 1 64 ? -10.465 -59.136 -36.075 1.00 40.62 48 VAL B N 1
ATOM 2911 C CA . VAL B 1 64 ? -9.586 -58.042 -35.626 1.00 41.79 48 VAL B CA 1
ATOM 2912 C C . VAL B 1 64 ? -10.304 -56.747 -35.891 1.00 38.71 48 VAL B C 1
ATOM 2913 O O . VAL B 1 64 ? -10.912 -56.558 -36.959 1.00 39.92 48 VAL B O 1
ATOM 2917 N N . CYS B 1 65 ? -10.287 -55.860 -34.884 1.00 42.29 49 CYS B N 1
ATOM 2918 C CA . CYS B 1 65 ? -10.988 -54.594 -34.998 1.00 39.10 49 CYS B CA 1
ATOM 2919 C C . CYS B 1 65 ? -9.948 -53.463 -35.076 1.00 37.96 49 CYS B C 1
ATOM 2920 O O . CYS B 1 65 ? -9.134 -53.329 -34.173 1.00 36.14 49 CYS B O 1
ATOM 2923 N N . ALA B 1 66 ? -9.957 -52.713 -36.171 1.00 38.99 50 ALA B N 1
ATOM 2924 C CA . ALA B 1 66 ? -8.895 -51.750 -36.475 1.00 37.92 50 ALA B CA 1
ATOM 2925 C C . ALA B 1 66 ? -9.459 -50.351 -36.615 1.00 39.07 50 ALA B C 1
ATOM 2926 O O . ALA B 1 66 ? -10.615 -50.161 -36.944 1.00 33.77 50 ALA B O 1
ATOM 2928 N N . PHE B 1 67 ? -8.597 -49.364 -36.390 1.00 37.98 51 PHE B N 1
ATOM 2929 C CA . PHE B 1 67 ? -8.971 -48.010 -36.591 1.00 36.89 51 PHE B CA 1
ATOM 2930 C C . PHE B 1 67 ? -8.143 -47.528 -37.750 1.00 39.42 51 PHE B C 1
ATOM 2931 O O . PHE B 1 67 ? -7.290 -48.251 -38.260 1.00 38.40 51 PHE B O 1
ATOM 2939 N N . VAL B 1 68 ? -8.335 -46.276 -38.145 1.00 42.17 52 VAL B N 1
ATOM 2940 C CA . VAL B 1 68 ? -7.706 -45.780 -39.385 1.00 43.51 52 VAL B CA 1
ATOM 2941 C C . VAL B 1 68 ? -6.157 -45.627 -39.385 1.00 43.08 52 VAL B C 1
ATOM 2942 O O . VAL B 1 68 ? -5.531 -45.474 -40.436 1.00 50.18 52 VAL B O 1
ATOM 2946 N N . ASN B 1 69 ? -5.570 -45.689 -38.232 1.00 41.66 53 ASN B N 1
ATOM 2947 C CA . ASN B 1 69 ? -4.143 -45.500 -38.109 1.00 49.03 53 ASN B CA 1
ATOM 2948 C C . ASN B 1 69 ? -3.438 -46.855 -38.044 1.00 50.33 53 ASN B C 1
ATOM 2949 O O . ASN B 1 69 ? -2.196 -46.947 -37.838 1.00 53.67 53 ASN B O 1
ATOM 2954 N N . ASP B 1 70 ? -4.231 -47.916 -38.128 1.00 43.65 54 ASP B N 1
ATOM 2955 C CA . ASP B 1 70 ? -3.677 -49.257 -38.215 1.00 43.63 54 ASP B CA 1
ATO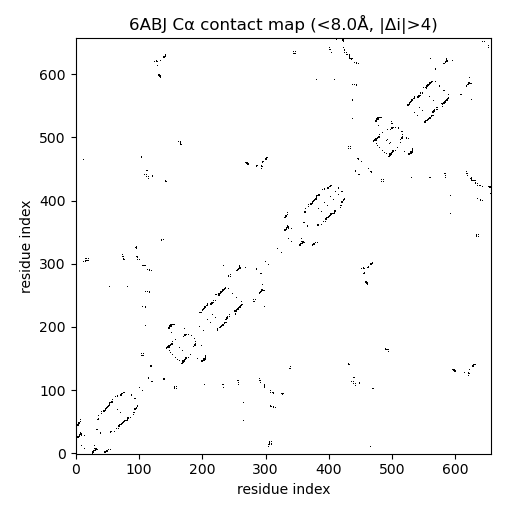M 2956 C C . ASP B 1 70 ? -3.252 -49.596 -39.662 1.00 41.33 54 ASP B C 1
ATOM 2957 O O . ASP B 1 70 ? -3.842 -49.143 -40.652 1.00 40.17 54 ASP B O 1
ATOM 2962 N N . ASP B 1 71 ? -2.204 -50.381 -39.776 1.00 42.14 55 ASP B N 1
ATOM 2963 C CA . ASP B 1 71 ? -1.660 -50.695 -41.094 1.00 47.08 55 ASP B CA 1
ATOM 2964 C C . ASP B 1 71 ? -2.321 -51.987 -41.634 1.00 44.40 55 ASP B C 1
ATOM 2965 O O . ASP B 1 71 ? -2.065 -53.053 -41.097 1.00 45.98 55 ASP B O 1
ATOM 2970 N N . LEU B 1 72 ? -3.172 -51.833 -42.642 1.00 41.00 56 LEU B N 1
ATOM 2971 C CA . LEU B 1 72 ? -3.829 -52.986 -43.309 1.00 42.90 56 LEU B CA 1
ATOM 2972 C C . LEU B 1 72 ? -3.435 -53.074 -44.790 1.00 46.15 56 LEU B C 1
ATOM 2973 O O . LEU B 1 72 ? -4.295 -53.272 -45.729 1.00 41.64 56 LEU B O 1
ATOM 2978 N N . SER B 1 73 ? -2.134 -52.904 -45.013 1.00 43.30 57 SER B N 1
ATOM 2979 C CA . SER B 1 73 ? -1.558 -53.088 -46.355 1.00 46.22 57 SER B CA 1
ATOM 2980 C C . SER B 1 73 ? -1.439 -54.599 -46.585 1.00 41.39 57 SER B C 1
ATOM 2981 O O . SER B 1 73 ? -1.607 -55.385 -45.647 1.00 41.32 57 SER B O 1
ATOM 2984 N N . ARG B 1 74 ? -1.154 -54.987 -47.822 1.00 44.27 58 ARG B N 1
ATOM 2985 C CA . ARG B 1 74 ? -1.027 -56.418 -48.171 1.00 47.65 58 ARG B CA 1
ATOM 2986 C C . ARG B 1 74 ? -0.164 -57.239 -47.220 1.00 50.32 58 ARG B C 1
ATOM 2987 O O . ARG B 1 74 ? -0.608 -58.292 -46.754 1.00 48.20 58 ARG B O 1
ATOM 2995 N N . PRO B 1 75 ? 1.065 -56.764 -46.885 1.00 51.95 59 PRO B N 1
ATOM 2996 C CA . PRO B 1 75 ? 1.843 -57.629 -45.989 1.00 50.83 59 PRO B CA 1
ATOM 2997 C C . PRO B 1 75 ? 1.162 -57.957 -44.648 1.00 48.23 59 PRO B C 1
ATOM 2998 O O . PRO B 1 75 ? 1.328 -59.069 -44.082 1.00 46.36 59 PRO B O 1
ATOM 3002 N N . VAL B 1 76 ? 0.440 -56.993 -44.108 1.00 46.24 60 VAL B N 1
ATOM 3003 C CA . VAL B 1 76 ? -0.205 -57.217 -42.818 1.00 45.42 60 VAL B CA 1
ATOM 3004 C C . VAL B 1 76 ? -1.409 -58.167 -42.969 1.00 43.18 60 VAL B C 1
ATOM 3005 O O . VAL B 1 76 ? -1.621 -59.037 -42.129 1.00 44.25 60 VAL B O 1
ATOM 3009 N N . LEU B 1 77 ? -2.183 -57.955 -44.010 1.00 42.52 61 LEU B N 1
ATOM 3010 C CA . LEU B 1 77 ? -3.371 -58.795 -44.277 1.00 46.59 61 LEU B CA 1
ATOM 3011 C C . LEU B 1 77 ? -2.968 -60.282 -44.458 1.00 49.44 61 LEU B C 1
ATOM 3012 O O . LEU B 1 77 ? -3.566 -61.200 -43.831 1.00 50.19 61 LEU B O 1
ATOM 3017 N N . GLU B 1 78 ? -1.918 -60.497 -45.271 1.00 51.64 62 GLU B N 1
ATOM 3018 C CA . GLU B 1 78 ? -1.388 -61.861 -45.506 1.00 52.47 62 GLU B CA 1
ATOM 3019 C C . GLU B 1 78 ? -1.064 -62.541 -44.196 1.00 51.31 62 GLU B C 1
ATOM 3020 O O . GLU B 1 78 ? -1.354 -63.698 -44.019 1.00 52.55 62 GLU B O 1
ATOM 3026 N N . ARG B 1 79 ? -0.459 -61.802 -43.274 1.00 51.60 63 ARG B N 1
ATOM 3027 C CA . ARG B 1 79 ? -0.060 -62.370 -41.999 1.00 53.03 63 ARG B CA 1
ATOM 3028 C C . ARG B 1 79 ? -1.282 -62.709 -41.107 1.00 47.90 63 ARG B C 1
ATOM 3029 O O . ARG B 1 79 ? -1.354 -63.770 -40.482 1.00 48.66 63 ARG B O 1
ATOM 3037 N N . LEU B 1 80 ? -2.252 -61.813 -41.064 1.00 44.92 64 LEU B N 1
ATOM 3038 C CA . LEU B 1 80 ? -3.499 -62.058 -40.333 1.00 47.11 64 LEU B CA 1
ATOM 3039 C C . LEU B 1 80 ? -4.217 -63.290 -40.873 1.00 48.75 64 LEU B C 1
ATOM 3040 O O . LEU B 1 80 ? -4.808 -64.060 -40.105 1.00 52.14 64 LEU B O 1
ATOM 3045 N N . ALA B 1 81 ? -4.227 -63.413 -42.194 1.00 50.68 65 ALA B N 1
ATOM 3046 C CA . ALA B 1 81 ? -4.973 -64.536 -42.848 1.00 50.08 65 ALA B CA 1
ATOM 3047 C C . ALA B 1 81 ? -4.302 -65.876 -42.545 1.00 54.95 65 ALA B C 1
ATOM 3048 O O . ALA B 1 81 ? -4.961 -66.819 -42.089 1.00 55.17 65 ALA B O 1
ATOM 3050 N N . ALA B 1 82 ? -2.988 -65.938 -42.779 1.00 54.65 66 ALA B N 1
ATOM 3051 C CA . ALA B 1 82 ? -2.136 -67.076 -42.390 1.00 56.43 66 ALA B CA 1
ATOM 3052 C C . ALA B 1 82 ? -2.289 -67.428 -40.902 1.00 55.92 66 ALA B C 1
ATOM 3053 O O . ALA B 1 82 ? -2.269 -68.594 -40.533 1.00 53.48 66 ALA B O 1
ATOM 3055 N N . GLY B 1 83 ? -2.451 -66.422 -40.051 1.00 51.05 67 GLY B N 1
ATOM 3056 C CA . GLY B 1 83 ? -2.678 -66.659 -38.637 1.00 51.05 67 GLY B CA 1
ATOM 3057 C C . GLY B 1 83 ? -4.104 -67.007 -38.246 1.00 48.73 67 GLY B C 1
ATOM 3058 O O . GLY B 1 83 ? -4.373 -67.192 -37.054 1.00 49.69 67 GLY B O 1
ATOM 3059 N N . GLY B 1 84 ? -5.030 -67.031 -39.215 1.00 52.97 68 GLY B N 1
ATOM 3060 C CA . GLY B 1 84 ? -6.413 -67.523 -39.003 1.00 51.54 68 GLY B CA 1
ATOM 3061 C C . GLY B 1 84 ? -7.464 -66.456 -38.700 1.00 56.50 68 GLY B C 1
ATOM 3062 O O . GLY B 1 84 ? -8.573 -66.759 -38.219 1.00 53.10 68 GLY B O 1
ATOM 3063 N N . THR B 1 85 ? -7.122 -65.192 -38.976 1.00 53.38 69 THR B N 1
ATOM 3064 C CA . THR B 1 85 ? -8.095 -64.124 -38.829 1.00 50.12 69 THR B CA 1
ATOM 3065 C C . THR B 1 85 ? -9.033 -64.188 -39.995 1.00 44.73 69 THR B C 1
ATOM 3066 O O . THR B 1 85 ? -8.588 -64.370 -41.133 1.00 46.24 69 THR B O 1
ATOM 3070 N N . ARG B 1 86 ? -10.338 -64.096 -39.744 1.00 44.85 70 ARG B N 1
ATOM 3071 C CA . ARG B 1 86 ? -11.316 -64.292 -40.833 1.00 42.09 70 ARG B CA 1
ATOM 3072 C C . ARG B 1 86 ? -12.133 -63.056 -41.162 1.00 38.75 70 ARG B C 1
ATOM 3073 O O . ARG B 1 86 ? -12.763 -63.005 -42.206 1.00 32.15 70 ARG B O 1
ATOM 3081 N N . LEU B 1 87 ? -12.066 -62.016 -40.316 1.00 37.23 71 LEU B N 1
ATOM 3082 C CA . LEU B 1 87 ? -12.761 -60.771 -40.583 1.00 35.35 71 LEU B CA 1
ATOM 3083 C C . LEU B 1 87 ? -11.957 -59.567 -39.997 1.00 33.92 71 LEU B C 1
ATOM 3084 O O . LEU B 1 87 ? -11.447 -59.647 -38.891 1.00 36.23 71 LEU B O 1
ATOM 3089 N N . VAL B 1 88 ? -11.897 -58.493 -40.783 1.00 34.37 72 VAL B N 1
ATOM 3090 C CA . VAL B 1 88 ? -11.356 -57.222 -40.333 1.00 34.76 72 VAL B CA 1
ATOM 3091 C C . VAL B 1 88 ? -12.536 -56.275 -40.165 1.00 31.69 72 VAL B C 1
ATOM 3092 O O . VAL B 1 88 ? -13.210 -55.971 -41.124 1.00 35.07 72 VAL B O 1
ATOM 3096 N N . ALA B 1 89 ? -12.803 -55.852 -38.935 1.00 32.96 73 ALA B N 1
ATOM 3097 C CA . ALA B 1 89 ? -13.884 -54.912 -38.639 1.00 30.89 73 ALA B CA 1
ATOM 3098 C C . ALA B 1 89 ? -13.228 -53.555 -38.359 1.00 32.16 73 ALA B C 1
ATOM 3099 O O . ALA B 1 89 ? -12.444 -53.449 -37.393 1.00 32.56 73 ALA B O 1
ATOM 3101 N N . LEU B 1 90 ? -13.572 -52.538 -39.156 1.00 33.74 74 LEU B N 1
ATOM 3102 C CA . LEU B 1 90 ? -13.013 -51.155 -38.953 1.00 32.63 74 LEU B CA 1
ATOM 3103 C C . LEU B 1 90 ? -14.007 -50.419 -38.101 1.00 31.79 74 LEU B C 1
ATOM 3104 O O . LEU B 1 90 ? -15.209 -50.291 -38.461 1.00 28.49 74 LEU B O 1
ATOM 3109 N N . ARG B 1 91 ? -13.558 -49.930 -36.942 1.00 33.14 75 ARG B N 1
ATOM 3110 C CA . ARG B 1 91 ? -14.410 -49.095 -36.089 1.00 32.08 75 ARG B CA 1
ATOM 3111 C C . ARG B 1 91 ? -14.303 -47.625 -36.559 1.00 33.70 75 ARG B C 1
ATOM 3112 O O . ARG B 1 91 ? -14.097 -46.708 -35.759 1.00 38.24 75 ARG B O 1
ATOM 3120 N N . SER B 1 92 ? -14.446 -47.430 -37.868 1.00 35.81 76 SER B N 1
ATOM 3121 C CA . SER B 1 92 ? -14.313 -46.150 -38.520 1.00 32.73 76 SER B CA 1
ATOM 3122 C C . SER B 1 92 ? -15.195 -46.178 -39.738 1.00 34.38 76 SER B C 1
ATOM 3123 O O . SER B 1 92 ? -15.570 -47.265 -40.240 1.00 33.44 76 SER B O 1
ATOM 3126 N N . ALA B 1 93 ? -15.460 -45.008 -40.296 1.00 33.81 77 ALA B N 1
ATOM 3127 C CA . ALA B 1 93 ? -16.040 -44.936 -41.613 1.00 33.55 77 ALA B CA 1
ATOM 3128 C C . ALA B 1 93 ? -14.967 -45.106 -42.656 1.00 38.24 77 ALA B C 1
ATOM 3129 O O . ALA B 1 93 ? -15.164 -45.832 -43.649 1.00 34.31 77 ALA B O 1
ATOM 3131 N N . GLY B 1 94 ? -13.814 -44.448 -42.450 1.00 37.14 78 GLY B N 1
ATOM 3132 C CA . GLY B 1 94 ? -12.786 -44.430 -43.474 1.00 38.19 78 GLY B CA 1
ATOM 3133 C C . GLY B 1 94 ? -12.001 -45.727 -43.502 1.00 39.01 78 GLY B C 1
ATOM 3134 O O . GLY B 1 94 ? -11.935 -46.454 -42.500 1.00 38.02 78 GLY B O 1
ATOM 3135 N N . TYR B 1 95 ? -11.413 -46.001 -44.655 1.00 40.79 79 TYR B N 1
ATOM 3136 C CA . TYR B 1 95 ? -10.665 -47.264 -44.895 1.00 45.59 79 TYR B CA 1
ATOM 3137 C C . TYR B 1 95 ? -9.488 -47.104 -45.872 1.00 49.63 79 TYR B C 1
ATOM 3138 O O . TYR B 1 95 ? -9.096 -48.081 -46.504 1.00 45.01 79 TYR B O 1
ATOM 3147 N N . ASN B 1 96 ? -8.874 -45.901 -45.904 1.00 49.95 80 ASN B N 1
ATOM 3148 C CA . ASN B 1 96 ? -7.755 -45.631 -46.822 1.00 53.36 80 ASN B CA 1
ATOM 3149 C C . ASN B 1 96 ? -6.568 -46.512 -46.559 1.00 48.47 80 ASN B C 1
ATOM 3150 O O . ASN B 1 96 ? -5.849 -46.879 -47.478 1.00 53.03 80 ASN B O 1
ATOM 3155 N N . HIS B 1 97 ? -6.338 -46.764 -45.278 1.00 47.17 81 HIS B N 1
ATOM 3156 C CA . HIS B 1 97 ? -5.326 -47.691 -44.766 1.00 41.24 81 HIS B CA 1
ATOM 3157 C C . HIS B 1 97 ? -5.461 -49.192 -45.171 1.00 40.67 81 HIS B C 1
ATOM 3158 O O . HIS B 1 97 ? -4.578 -50.012 -44.828 1.00 38.36 81 HIS B O 1
ATOM 3165 N N . VAL B 1 98 ? -6.555 -49.552 -45.826 1.00 40.82 82 VAL B N 1
ATOM 3166 C CA . VAL B 1 98 ? -6.789 -50.972 -46.204 1.00 40.23 82 VAL B CA 1
ATOM 3167 C C . VAL B 1 98 ? -6.484 -51.216 -47.657 1.00 39.36 82 VAL B C 1
ATOM 3168 O O . VAL B 1 98 ? -7.056 -50.586 -48.537 1.00 39.13 82 VAL B O 1
ATOM 3172 N N . ASP B 1 99 ? -5.607 -52.160 -47.950 1.00 40.10 83 ASP B N 1
ATOM 3173 C CA . ASP B 1 99 ? -5.481 -52.626 -49.352 1.00 39.64 83 ASP B CA 1
ATOM 3174 C C . ASP B 1 99 ? -6.626 -53.626 -49.688 1.00 40.88 83 ASP B C 1
ATOM 3175 O O . ASP B 1 99 ? -6.532 -54.786 -49.346 1.00 39.42 83 ASP B O 1
ATOM 3180 N N . LEU B 1 100 ? -7.703 -53.145 -50.306 1.00 37.90 84 LEU B N 1
ATOM 3181 C CA . LEU B 1 100 ? -8.948 -53.922 -50.443 1.00 39.71 84 LEU B CA 1
ATOM 3182 C C . LEU B 1 100 ? -8.774 -55.000 -51.473 1.00 40.32 84 LEU B C 1
ATOM 3183 O O . LEU B 1 100 ? -9.354 -56.048 -51.361 1.00 42.99 84 LEU B O 1
ATOM 3188 N N . ALA B 1 101 ? -8.007 -54.703 -52.523 1.00 40.89 85 ALA B N 1
ATOM 3189 C CA . ALA B 1 101 ? -7.661 -55.662 -53.567 1.00 40.50 85 ALA B CA 1
ATOM 3190 C C . ALA B 1 101 ? -6.933 -56.847 -52.975 1.00 39.27 85 ALA B C 1
ATOM 3191 O O . ALA B 1 101 ? -7.264 -58.006 -53.258 1.00 40.24 85 ALA B O 1
ATOM 3193 N N . ALA B 1 102 ? -6.002 -56.575 -52.109 1.00 37.33 86 ALA B N 1
ATOM 3194 C CA . ALA B 1 102 ? -5.287 -57.620 -51.402 1.00 38.74 86 ALA B CA 1
ATOM 3195 C C . ALA B 1 102 ? -6.226 -58.392 -50.448 1.00 39.34 86 ALA B C 1
ATOM 3196 O O . ALA B 1 102 ? -6.179 -59.609 -50.380 1.00 41.08 86 ALA B O 1
ATOM 3198 N N . ALA B 1 103 ? -7.096 -57.702 -49.720 1.00 39.22 87 ALA B N 1
ATOM 3199 C CA . ALA B 1 103 ? -8.018 -58.400 -48.801 1.00 37.64 87 ALA B CA 1
ATOM 3200 C C . ALA B 1 103 ? -8.970 -59.365 -49.577 1.00 39.38 87 ALA B C 1
ATOM 3201 O O . ALA B 1 103 ? -9.275 -60.454 -49.094 1.00 37.35 87 ALA B O 1
ATOM 3203 N N . GLU B 1 104 ? -9.428 -58.922 -50.743 1.00 38.03 88 GLU B N 1
ATOM 3204 C CA . GLU B 1 104 ? -10.295 -59.742 -51.578 1.00 41.97 88 GLU B CA 1
ATOM 3205 C C . GLU B 1 104 ? -9.522 -60.941 -52.049 1.00 41.83 88 GLU B C 1
ATOM 3206 O O . GLU B 1 104 ? -10.003 -62.085 -51.965 1.00 37.44 88 GLU B O 1
ATOM 3212 N N . ALA B 1 105 ? -8.317 -60.688 -52.582 1.00 41.34 89 ALA B N 1
ATOM 3213 C CA . ALA B 1 105 ? -7.455 -61.779 -53.047 1.00 44.56 89 ALA B CA 1
ATOM 3214 C C . ALA B 1 105 ? -7.269 -62.829 -51.940 1.00 44.41 89 ALA B C 1
ATOM 3215 O O . ALA B 1 105 ? -7.237 -64.029 -52.198 1.00 43.64 89 ALA B O 1
ATOM 3217 N N . LEU B 1 106 ? -7.198 -62.372 -50.703 1.00 44.86 90 LEU B N 1
ATOM 3218 C CA . LEU B 1 106 ? -6.927 -63.242 -49.561 1.00 43.54 90 LEU B CA 1
ATOM 3219 C C . LEU B 1 106 ? -8.193 -63.807 -48.944 1.00 43.35 90 LEU B C 1
ATOM 3220 O O . LEU B 1 106 ? -8.126 -64.615 -48.013 1.00 45.96 90 LEU B O 1
ATOM 3225 N N . GLY B 1 107 ? -9.337 -63.405 -49.463 1.00 42.57 91 GLY B N 1
ATOM 3226 C CA . GLY B 1 107 ? -10.589 -63.862 -48.905 1.00 42.82 91 GLY B CA 1
ATOM 3227 C C . GLY B 1 107 ? -10.792 -63.377 -47.482 1.00 44.11 91 GLY B C 1
ATOM 3228 O O . GLY B 1 107 ? -11.221 -64.129 -46.613 1.00 39.28 91 GLY B O 1
ATOM 3229 N N . LEU B 1 108 ? -10.482 -62.092 -47.230 1.00 41.22 92 LEU B N 1
ATOM 3230 C CA . LEU B 1 108 ? -10.625 -61.540 -45.894 1.00 44.85 92 LEU B CA 1
ATOM 3231 C C . LEU B 1 108 ? -11.561 -60.326 -45.969 1.00 44.42 92 LEU B C 1
ATOM 3232 O O . LEU B 1 108 ? -11.141 -59.279 -46.444 1.00 42.64 92 LEU B O 1
ATOM 3237 N N . PRO B 1 109 ? -12.830 -60.469 -45.525 1.00 41.45 93 PRO B N 1
ATOM 3238 C CA . PRO B 1 109 ? -13.816 -59.404 -45.738 1.00 39.54 93 PRO B CA 1
ATOM 3239 C C . PRO B 1 109 ? -13.567 -58.231 -44.773 1.00 36.21 93 PRO B C 1
ATOM 3240 O O . PRO B 1 109 ? -12.892 -58.402 -43.750 1.00 36.35 93 PRO B O 1
ATOM 3244 N N . VAL B 1 110 ? -14.025 -57.060 -45.179 1.00 34.38 94 VAL B N 1
ATOM 3245 C CA . VAL B 1 110 ? -13.792 -55.842 -44.439 1.00 34.76 94 VAL B CA 1
ATOM 3246 C C . VAL B 1 110 ? -15.140 -55.217 -44.225 1.00 32.94 94 VAL B C 1
ATOM 3247 O O . VAL B 1 110 ? -15.923 -55.111 -45.155 1.00 35.41 94 VAL B O 1
ATOM 3251 N N . VAL B 1 111 ? -15.450 -54.859 -42.996 1.00 31.96 95 VAL B N 1
ATOM 3252 C CA . VAL B 1 111 ? -16.663 -54.108 -42.733 1.00 31.23 95 VAL B CA 1
ATOM 3253 C C . VAL B 1 111 ? -16.318 -52.763 -42.047 1.00 30.75 95 VAL B C 1
ATOM 3254 O O . VAL B 1 111 ? -15.245 -52.621 -41.494 1.00 29.49 95 VAL B O 1
ATOM 3258 N N . HIS B 1 112 ? -17.252 -51.841 -42.067 1.00 31.69 96 HIS B N 1
ATOM 3259 C CA . HIS B 1 112 ? -17.020 -50.518 -41.460 1.00 32.55 96 HIS B CA 1
ATOM 3260 C C . HIS B 1 112 ? -18.301 -49.860 -40.980 1.00 31.72 96 HIS B C 1
ATOM 3261 O O . HIS B 1 112 ? -19.400 -50.387 -41.148 1.00 28.96 96 HIS B O 1
ATOM 3268 N N . VAL B 1 113 ? -18.140 -48.685 -40.369 1.00 32.78 97 VAL B N 1
ATOM 3269 C CA . VAL B 1 113 ? -19.235 -47.844 -39.937 1.00 31.52 97 VAL B CA 1
ATOM 3270 C C . VAL B 1 113 ? -19.598 -46.935 -41.105 1.00 37.03 97 VAL B C 1
ATOM 3271 O O . VAL B 1 113 ? -18.741 -46.164 -41.559 1.00 39.80 97 VAL B O 1
ATOM 3275 N N . PRO B 1 114 ? -20.874 -46.955 -41.572 1.00 36.93 98 PRO B N 1
ATOM 3276 C CA . PRO B 1 114 ? -21.187 -46.211 -42.767 1.00 37.93 98 PRO B CA 1
ATOM 3277 C C . PRO B 1 114 ? -21.144 -44.691 -42.581 1.00 38.42 98 PRO B C 1
ATOM 3278 O O . PRO B 1 114 ? -20.843 -44.002 -43.534 1.00 35.73 98 PRO B O 1
ATOM 3282 N N . ALA B 1 115 ? -21.469 -44.190 -41.387 1.00 35.81 99 ALA B N 1
ATOM 3283 C CA . ALA B 1 115 ? -21.600 -42.728 -41.124 1.00 35.61 99 ALA B CA 1
ATOM 3284 C C . ALA B 1 115 ? -21.527 -42.484 -39.614 1.00 36.03 99 ALA B C 1
ATOM 3285 O O . ALA B 1 115 ? -22.002 -43.303 -38.856 1.00 30.49 99 ALA B O 1
ATOM 3287 N N . TYR B 1 116 ? -20.961 -41.340 -39.192 1.00 34.75 100 TYR B N 1
ATOM 3288 C CA . TYR B 1 116 ? -20.916 -40.965 -37.800 1.00 33.95 100 TYR B CA 1
ATOM 3289 C C . TYR B 1 116 ? -22.164 -40.202 -37.430 1.00 32.71 100 TYR B C 1
ATOM 3290 O O . TYR B 1 116 ? -22.827 -39.637 -38.302 1.00 36.38 100 TYR B O 1
ATOM 3299 N N . SER B 1 117 ? -22.518 -40.236 -36.148 1.00 33.20 101 SER B N 1
ATOM 3300 C CA . SER B 1 117 ? -23.626 -39.480 -35.575 1.00 34.46 101 SER B CA 1
ATOM 3301 C C . SER B 1 117 ? -23.664 -38.019 -36.047 1.00 36.65 101 SER B C 1
ATOM 3302 O O . SER B 1 117 ? -22.697 -37.244 -35.813 1.00 34.76 101 SER B O 1
ATOM 3305 N N . PRO B 1 118 ? -24.775 -37.616 -36.654 1.00 35.97 102 PRO B N 1
ATOM 3306 C CA . PRO B 1 118 ? -24.817 -36.284 -37.223 1.00 34.90 102 PRO B CA 1
ATOM 3307 C C . PRO B 1 118 ? -24.893 -35.221 -36.155 1.00 31.91 102 PRO B C 1
ATOM 3308 O O . PRO B 1 118 ? -24.312 -34.167 -36.355 1.00 29.83 102 PRO B O 1
ATOM 3312 N N . HIS B 1 119 ? -25.579 -35.462 -35.049 1.00 31.67 103 HIS B N 1
ATOM 3313 C CA . HIS B 1 119 ? -25.559 -34.467 -33.975 1.00 32.62 103 HIS B CA 1
ATOM 3314 C C . HIS B 1 119 ? -24.173 -34.247 -33.377 1.00 30.13 103 HIS B C 1
ATOM 3315 O O . HIS B 1 119 ? -23.784 -33.106 -33.141 1.00 28.58 103 HIS B O 1
ATOM 3322 N N . ALA B 1 120 ? -23.447 -35.317 -33.120 1.00 28.76 104 ALA B N 1
ATOM 3323 C CA . ALA B 1 120 ? -22.111 -35.177 -32.545 1.00 29.31 104 ALA B CA 1
ATOM 3324 C C . ALA B 1 120 ? -21.228 -34.330 -33.443 1.00 27.63 104 ALA B C 1
ATOM 3325 O O . ALA B 1 120 ? -20.536 -33.397 -32.958 1.00 26.18 104 ALA B O 1
ATOM 3327 N N . VAL B 1 121 ? -21.224 -34.642 -34.741 1.00 28.33 105 VAL B N 1
ATOM 3328 C CA . VAL B 1 121 ? -20.359 -33.971 -35.691 1.00 28.13 105 VAL B CA 1
ATOM 3329 C C . VAL B 1 121 ? -20.779 -32.514 -35.931 1.00 30.16 105 VAL B C 1
ATOM 3330 O O . VAL B 1 121 ? -19.945 -31.606 -35.925 1.00 26.77 105 VAL B O 1
ATOM 3334 N N . ALA B 1 122 ? -22.070 -32.255 -36.074 1.00 27.68 106 ALA B N 1
ATOM 3335 C CA . ALA B 1 122 ? -22.518 -30.899 -36.333 1.00 26.84 106 ALA B CA 1
ATOM 3336 C C . ALA B 1 122 ? -22.300 -29.999 -35.063 1.00 26.31 106 ALA B C 1
ATOM 3337 O O . ALA B 1 122 ? -21.965 -28.837 -35.187 1.00 25.01 106 ALA B O 1
ATOM 3339 N N . GLU B 1 123 ? -22.509 -30.570 -33.889 1.00 25.98 107 GLU B N 1
ATOM 3340 C CA . GLU B 1 123 ? -22.258 -29.889 -32.647 1.00 24.51 107 GLU B CA 1
ATOM 3341 C C . GLU B 1 123 ? -20.777 -29.468 -32.530 1.00 24.49 107 GLU B C 1
ATOM 3342 O O . GLU B 1 123 ? -20.467 -28.352 -32.083 1.00 23.41 107 GLU B O 1
ATOM 3348 N N . HIS B 1 124 ? -19.891 -30.348 -32.950 1.00 23.86 108 HIS B N 1
ATOM 3349 C CA . HIS B 1 124 ? -18.489 -30.084 -32.881 1.00 24.67 108 HIS B CA 1
ATOM 3350 C C . HIS B 1 124 ? -18.113 -28.937 -33.831 1.00 24.58 108 HIS B C 1
ATOM 3351 O O . HIS B 1 124 ? -17.342 -28.071 -33.458 1.00 24.05 108 HIS B O 1
ATOM 3358 N N . ALA B 1 125 ? -18.704 -28.912 -35.025 1.00 24.45 109 ALA B N 1
ATOM 3359 C CA . ALA B 1 125 ? -18.513 -27.828 -35.929 1.00 23.50 109 ALA B CA 1
ATOM 3360 C C . ALA B 1 125 ? -18.943 -26.526 -35.273 1.00 24.61 109 ALA B C 1
ATOM 3361 O O . ALA B 1 125 ? -18.226 -25.523 -35.380 1.00 23.29 109 ALA B O 1
ATOM 3363 N N . VAL B 1 126 ? -20.109 -26.498 -34.631 1.00 22.89 110 VAL B N 1
ATOM 3364 C CA . VAL B 1 126 ? -20.562 -25.282 -33.977 1.00 22.53 110 VAL B CA 1
ATOM 3365 C C . VAL B 1 126 ? -19.613 -24.884 -32.828 1.00 22.20 110 VAL B C 1
ATOM 3366 O O . VAL B 1 126 ? -19.327 -23.688 -32.629 1.00 23.21 110 VAL B O 1
ATOM 3370 N N . GLY B 1 127 ? -19.088 -25.855 -32.092 1.00 21.54 111 GLY B N 1
ATOM 3371 C CA . GLY B 1 127 ? -18.140 -25.556 -31.056 1.00 23.57 111 GLY B CA 1
ATOM 3372 C C . GLY B 1 127 ? -16.858 -24.891 -31.610 1.00 22.38 111 GLY B C 1
ATOM 3373 O O . GLY B 1 127 ? -16.319 -23.932 -31.030 1.00 22.31 111 GLY B O 1
ATOM 3374 N N . LEU B 1 128 ? -16.454 -25.310 -32.807 1.00 21.35 112 LEU B N 1
ATOM 3375 C CA . LEU B 1 128 ? -15.223 -24.772 -33.421 1.00 20.78 112 LEU B CA 1
ATOM 3376 C C . LEU B 1 128 ? -15.554 -23.338 -33.801 1.00 21.52 112 LEU B C 1
ATOM 3377 O O . LEU B 1 128 ? -14.728 -22.425 -33.627 1.00 19.37 112 LEU B O 1
ATOM 3382 N N . ILE B 1 129 ? -16.747 -23.120 -34.330 1.00 19.67 113 ILE B N 1
ATOM 3383 C CA . ILE B 1 129 ? -17.154 -21.744 -34.700 1.00 20.03 113 ILE B CA 1
ATOM 3384 C C . ILE B 1 129 ? -17.102 -20.806 -33.494 1.00 20.57 113 ILE B C 1
ATOM 3385 O O . ILE B 1 129 ? -16.529 -19.697 -33.560 1.00 20.80 113 ILE B O 1
ATOM 3390 N N . LEU B 1 130 ? -17.660 -21.247 -32.373 1.00 20.67 114 LEU B N 1
ATOM 3391 C CA . LEU B 1 130 ? -17.763 -20.362 -31.227 1.00 22.35 114 LEU B CA 1
ATOM 3392 C C . LEU B 1 130 ? -16.439 -20.143 -30.565 1.00 21.19 114 LEU B C 1
ATOM 3393 O O . LEU B 1 130 ? -16.138 -19.042 -30.161 1.00 20.57 114 LEU B O 1
ATOM 3398 N N . THR B 1 131 ? -15.592 -21.184 -30.500 1.00 20.99 115 THR B N 1
ATOM 3399 C CA . THR B 1 131 ? -14.308 -20.990 -29.912 1.00 21.68 115 THR B CA 1
ATOM 3400 C C . THR B 1 131 ? -13.467 -19.995 -30.748 1.00 21.09 115 THR B C 1
ATOM 3401 O O . THR B 1 131 ? -12.735 -19.174 -30.194 1.00 20.99 115 THR B O 1
ATOM 3405 N N . LEU B 1 132 ? -13.518 -20.132 -32.057 1.00 20.46 116 LEU B N 1
ATOM 3406 C CA . LEU B 1 132 ? -12.782 -19.235 -32.905 1.00 20.59 116 LEU B CA 1
ATOM 3407 C C . LEU B 1 132 ? -13.324 -17.786 -32.802 1.00 19.09 116 LEU B C 1
ATOM 3408 O O . LEU B 1 132 ? -12.564 -16.833 -32.699 1.00 20.26 116 LEU B O 1
ATOM 3413 N N . ASN B 1 133 ? -14.650 -17.674 -32.822 1.00 20.22 117 ASN B N 1
ATOM 3414 C CA . ASN B 1 133 ? -15.312 -16.377 -32.850 1.00 19.20 117 ASN B CA 1
ATOM 3415 C C . ASN B 1 133 ? -14.949 -15.610 -31.550 1.00 18.51 117 ASN B C 1
ATOM 3416 O O . ASN B 1 133 ? -14.465 -14.467 -31.589 1.00 19.28 117 ASN B O 1
ATOM 3421 N N . ARG B 1 134 ? -15.150 -16.271 -30.417 1.00 18.19 118 ARG B N 1
ATOM 3422 C CA . ARG B 1 134 ? -14.990 -15.643 -29.136 1.00 19.03 118 ARG B CA 1
ATOM 3423 C C . ARG B 1 134 ? -13.530 -15.866 -28.567 1.00 20.06 118 ARG B C 1
ATOM 3424 O O . ARG B 1 134 ? -13.218 -15.470 -27.428 1.00 20.74 118 ARG B O 1
ATOM 3432 N N . ARG B 1 135 ? -12.688 -16.508 -29.364 1.00 19.65 119 ARG B N 1
ATOM 3433 C CA . ARG B 1 135 ? -11.313 -16.753 -28.964 1.00 22.03 119 ARG B CA 1
ATOM 3434 C C . ARG B 1 135 ? -11.215 -17.446 -27.622 1.00 20.76 119 ARG B C 1
ATOM 3435 O O . ARG B 1 135 ? -10.346 -17.128 -26.810 1.00 22.41 119 ARG B O 1
ATOM 3443 N N . LEU B 1 136 ? -12.104 -18.399 -27.390 1.00 21.02 120 LEU B N 1
ATOM 3444 C CA . LEU B 1 136 ? -12.193 -19.009 -26.093 1.00 22.14 120 LEU B CA 1
ATOM 3445 C C . LEU B 1 136 ? -10.922 -19.810 -25.681 1.00 22.20 120 LEU B C 1
ATOM 3446 O O . LEU B 1 136 ? -10.590 -19.838 -24.540 1.00 22.54 120 LEU B O 1
ATOM 3451 N N . HIS B 1 137 ? -10.267 -20.420 -26.648 1.00 24.19 121 HIS B N 1
ATOM 3452 C CA . HIS B 1 137 ? -9.012 -21.178 -26.403 1.00 24.62 121 HIS B CA 1
ATOM 3453 C C . HIS B 1 137 ? -7.922 -20.191 -25.961 1.00 22.90 121 HIS B C 1
ATOM 3454 O O . HIS B 1 137 ? -7.162 -20.464 -25.002 1.00 23.59 121 HIS B O 1
ATOM 3461 N N . ARG B 1 138 ? -7.897 -19.013 -26.572 1.00 22.82 122 ARG B N 1
ATOM 3462 C CA . ARG B 1 138 ? -6.919 -17.952 -26.171 1.00 22.49 122 ARG B CA 1
ATOM 3463 C C . ARG B 1 138 ? -7.276 -17.387 -24.778 1.00 22.22 122 ARG B C 1
ATOM 3464 O O . ARG B 1 138 ? -6.399 -17.197 -23.928 1.00 19.65 122 ARG B O 1
ATOM 3472 N N . ALA B 1 139 ? -8.575 -17.095 -24.567 1.00 21.70 123 ALA B N 1
ATOM 3473 C CA . ALA B 1 139 ? -9.030 -16.621 -23.228 1.00 21.22 123 ALA B CA 1
ATOM 3474 C C . ALA B 1 139 ? -8.669 -17.556 -22.095 1.00 20.86 123 ALA B C 1
ATOM 3475 O O . ALA B 1 139 ? -8.188 -17.136 -21.069 1.00 21.73 123 ALA B O 1
ATOM 3477 N N . TYR B 1 140 ? -8.925 -18.848 -22.288 1.00 20.48 124 TYR B N 1
ATOM 3478 C CA . TYR B 1 140 ? -8.640 -19.844 -21.286 1.00 21.00 124 TYR B CA 1
ATOM 3479 C C . TYR B 1 140 ? -7.218 -19.768 -20.876 1.00 20.09 124 TYR B C 1
ATOM 3480 O O . TYR B 1 140 ? -6.884 -19.767 -19.667 1.00 19.51 124 TYR B O 1
ATOM 3489 N N . ASN B 1 141 ? -6.327 -19.722 -21.879 1.00 19.74 125 ASN B N 1
ATOM 3490 C CA . ASN B 1 141 ? -4.912 -19.686 -21.574 1.00 19.73 125 ASN B CA 1
ATOM 3491 C C . ASN B 1 141 ? -4.469 -18.410 -20.842 1.00 19.10 125 ASN B C 1
ATOM 3492 O O . ASN B 1 141 ? -3.577 -18.455 -20.059 1.00 20.00 125 ASN B O 1
ATOM 3497 N N . ARG B 1 142 ? -5.122 -17.303 -21.120 1.00 18.31 126 ARG B N 1
ATOM 3498 C CA . ARG B 1 142 ? -4.877 -16.104 -20.367 1.00 18.71 126 ARG B CA 1
ATOM 3499 C C . ARG B 1 142 ? -5.361 -16.185 -18.955 1.00 18.82 126 ARG B C 1
ATOM 3500 O O . ARG B 1 142 ? -4.610 -16.015 -18.004 1.00 19.35 126 ARG B O 1
ATOM 3508 N N . THR B 1 143 ? -6.629 -16.499 -18.782 1.00 18.95 127 THR B N 1
ATOM 3509 C CA . THR B 1 143 ? -7.147 -16.452 -17.398 1.00 20.25 127 THR B CA 1
ATOM 3510 C C . THR B 1 143 ? -6.539 -17.502 -16.473 1.00 21.21 127 THR B C 1
ATOM 3511 O O . THR B 1 143 ? -6.389 -17.279 -15.256 1.00 22.22 127 THR B O 1
ATOM 3515 N N . ARG B 1 144 ? -6.152 -18.632 -17.027 1.00 22.64 128 ARG B N 1
ATOM 3516 C CA . ARG B 1 144 ? -5.515 -19.695 -16.255 1.00 26.83 128 ARG B CA 1
ATOM 3517 C C . ARG B 1 144 ? -4.266 -19.186 -15.583 1.00 24.39 128 ARG B C 1
ATOM 3518 O O . ARG B 1 144 ? -3.869 -19.695 -14.599 1.00 23.89 128 ARG B O 1
ATOM 3526 N N . GLU B 1 145 ? -3.629 -18.231 -16.214 1.00 23.02 129 GLU B N 1
ATOM 3527 C CA . GLU B 1 145 ? -2.396 -17.686 -15.727 1.00 25.11 129 GLU B CA 1
ATOM 3528 C C . GLU B 1 145 ? -2.569 -16.284 -15.024 1.00 25.85 129 GLU B C 1
ATOM 3529 O O . GLU B 1 145 ? -1.588 -15.569 -14.729 1.00 25.81 129 GLU B O 1
ATOM 3535 N N . GLY B 1 146 ? -3.813 -15.885 -14.781 1.00 25.28 130 GLY B N 1
ATOM 3536 C CA . GLY B 1 146 ? -4.081 -14.572 -14.183 1.00 24.25 130 GLY B CA 1
ATOM 3537 C C . GLY B 1 146 ? -4.039 -13.407 -15.104 1.00 23.35 130 GLY B C 1
ATOM 3538 O O . GLY B 1 146 ? -3.938 -12.272 -14.641 1.00 23.67 130 GLY B O 1
ATOM 3539 N N . ASP B 1 147 ? -4.127 -13.642 -16.408 1.00 22.13 131 ASP B N 1
ATOM 3540 C CA . ASP B 1 147 ? -4.246 -12.592 -17.338 1.00 21.42 131 ASP B CA 1
ATOM 3541 C C . ASP B 1 147 ? -5.736 -12.448 -17.689 1.00 21.65 131 ASP B C 1
ATOM 3542 O O . ASP B 1 147 ? -6.301 -13.254 -18.413 1.00 20.58 131 ASP B O 1
ATOM 3547 N N . PHE B 1 148 ? -6.349 -11.388 -17.136 1.00 21.41 132 PHE B N 1
ATOM 3548 C CA . PHE B 1 148 ? -7.764 -11.103 -17.348 1.00 21.53 132 PHE B CA 1
ATOM 3549 C C . PHE B 1 148 ? -8.033 -10.028 -18.330 1.00 23.86 132 PHE B C 1
ATOM 3550 O O . PHE B 1 148 ? -9.134 -9.485 -18.391 1.00 21.69 132 PHE B O 1
ATOM 3558 N N . SER B 1 149 ? -7.014 -9.693 -19.125 1.00 22.84 133 SER B N 1
ATOM 3559 C CA . SER B 1 149 ? -7.124 -8.649 -20.108 1.00 23.11 133 SER B CA 1
ATOM 3560 C C . SER B 1 149 ? -7.769 -9.168 -21.378 1.00 22.80 133 SER B C 1
ATOM 3561 O O . SER B 1 149 ? -7.679 -10.346 -21.726 1.00 20.24 133 SER B O 1
ATOM 3564 N N . LEU B 1 150 ? -8.512 -8.270 -22.058 1.00 21.68 134 LEU B N 1
ATOM 3565 C CA . LEU B 1 150 ? -9.395 -8.661 -23.115 1.00 21.76 134 LEU B CA 1
ATOM 3566 C C . LEU B 1 150 ? -8.923 -8.267 -24.512 1.00 21.14 134 LEU B C 1
ATOM 3567 O O . LEU B 1 150 ? -9.600 -8.579 -25.522 1.00 21.12 134 LEU B O 1
ATOM 3572 N N . HIS B 1 151 ? -7.796 -7.557 -24.610 1.00 22.50 135 HIS B N 1
ATOM 3573 C CA . HIS B 1 151 ? -7.290 -7.145 -25.967 1.00 23.57 135 HIS B CA 1
ATOM 3574 C C . HIS B 1 151 ? -7.261 -8.313 -26.952 1.00 23.49 135 HIS B C 1
ATOM 3575 O O . HIS B 1 151 ? -6.800 -9.402 -26.624 1.00 22.05 135 HIS B O 1
ATOM 3582 N N . GLY B 1 152 ? -7.722 -8.070 -28.178 1.00 22.41 136 GLY B N 1
ATOM 3583 C CA . GLY B 1 152 ? -7.717 -9.057 -29.224 1.00 21.58 136 GLY B CA 1
ATOM 3584 C C . GLY B 1 152 ? -8.761 -10.171 -29.163 1.00 19.94 136 GLY B C 1
ATOM 3585 O O . GLY B 1 152 ? -8.841 -10.968 -30.081 1.00 20.73 136 GLY B O 1
ATOM 3586 N N . LEU B 1 153 ? -9.626 -10.187 -28.144 1.00 19.48 137 LEU B N 1
ATOM 3587 C CA . LEU B 1 153 ? -10.617 -11.238 -27.975 1.00 19.32 137 LEU B CA 1
ATOM 3588 C C . LEU B 1 153 ? -12.030 -10.910 -28.507 1.00 19.42 137 LEU B C 1
ATOM 3589 O O . LEU B 1 153 ? -12.919 -11.764 -28.465 1.00 18.95 137 LEU B O 1
ATOM 3594 N N . THR B 1 154 ? -12.205 -9.687 -29.059 1.00 19.65 138 THR B N 1
ATOM 3595 C CA . THR B 1 154 ? -13.479 -9.281 -29.574 1.00 20.13 138 THR B CA 1
ATOM 3596 C C . THR B 1 154 ? -13.952 -10.179 -30.697 1.00 21.20 138 THR B C 1
ATOM 3597 O O . THR B 1 154 ? -13.226 -10.317 -31.722 1.00 20.77 138 THR B O 1
ATOM 3601 N N . GLY B 1 155 ? -15.171 -10.679 -30.595 1.00 19.37 139 GLY B N 1
ATOM 3602 C CA . GLY B 1 155 ? -15.787 -11.496 -31.641 1.00 20.77 139 GLY B CA 1
ATOM 3603 C C . GLY B 1 155 ? -16.869 -10.787 -32.420 1.00 20.63 139 GLY B C 1
ATOM 3604 O O . GLY B 1 155 ? -16.815 -9.542 -32.597 1.00 21.63 139 GLY B O 1
ATOM 3605 N N . PHE B 1 156 ? -17.796 -11.560 -32.924 1.00 20.40 140 PHE B N 1
ATOM 3606 C CA . PHE B 1 156 ? -18.920 -11.069 -33.671 1.00 21.06 140 PHE B CA 1
ATOM 3607 C C . PHE B 1 156 ? -20.180 -11.860 -33.311 1.00 22.06 140 PHE B C 1
ATOM 3608 O O . PHE B 1 156 ? -20.125 -13.059 -33.001 1.00 21.55 140 PHE B O 1
ATOM 3616 N N . ASP B 1 157 ? -21.319 -11.185 -33.345 1.00 22.38 141 ASP B N 1
ATOM 3617 C CA . ASP B 1 157 ? -22.571 -11.867 -33.109 1.00 24.59 141 ASP B CA 1
ATOM 3618 C C . ASP B 1 157 ? -22.793 -12.844 -34.264 1.00 22.96 141 ASP B C 1
ATOM 3619 O O . ASP B 1 157 ? -22.618 -12.488 -35.434 1.00 23.93 141 ASP B O 1
ATOM 3624 N N . LEU B 1 158 ? -23.208 -14.064 -33.948 1.00 23.06 142 LEU B N 1
ATOM 3625 C CA . LEU B 1 158 ? -23.656 -14.964 -34.955 1.00 23.37 142 LEU B CA 1
ATOM 3626 C C . LEU B 1 158 ? -25.040 -14.571 -35.542 1.00 24.93 142 LEU B C 1
ATOM 3627 O O . LEU B 1 158 ? -25.304 -14.720 -36.768 1.00 23.37 142 LEU B O 1
ATOM 3632 N N . HIS B 1 159 ? -25.901 -14.093 -34.664 1.00 26.13 143 HIS B N 1
ATOM 3633 C CA . HIS B 1 159 ? -27.200 -13.574 -35.103 1.00 28.56 143 HIS B CA 1
ATOM 3634 C C . HIS B 1 159 ? -27.076 -12.668 -36.310 1.00 27.84 143 HIS B C 1
ATOM 3635 O O . HIS B 1 159 ? -26.330 -11.720 -36.280 1.00 27.26 143 HIS B O 1
ATOM 3642 N N . GLY B 1 160 ? -27.792 -12.975 -37.392 1.00 26.04 144 GLY B N 1
ATOM 3643 C CA . GLY B 1 160 ? -27.819 -12.118 -38.546 1.00 25.35 144 GLY B CA 1
ATOM 3644 C C . GLY B 1 160 ? -26.733 -12.444 -39.571 1.00 27.68 144 GLY B C 1
ATOM 3645 O O . GLY B 1 160 ? -26.828 -12.018 -40.742 1.00 26.43 144 GLY B O 1
ATOM 3646 N N . LYS B 1 161 ? -25.726 -13.246 -39.200 1.00 25.10 145 LYS B N 1
ATOM 3647 C CA . LYS B 1 161 ? -24.656 -13.549 -40.145 1.00 24.30 145 LYS B CA 1
ATOM 3648 C C . LYS B 1 161 ? -25.094 -14.620 -41.170 1.00 23.77 145 LYS B C 1
ATOM 3649 O O . LYS B 1 161 ? -25.998 -15.426 -40.919 1.00 24.76 145 LYS B O 1
ATOM 3655 N N . ARG B 1 162 ? -24.464 -14.580 -42.340 1.00 24.15 146 ARG B N 1
ATOM 3656 C CA . ARG B 1 162 ? -24.717 -15.564 -43.393 1.00 25.24 146 ARG B CA 1
ATOM 3657 C C . ARG B 1 162 ? -23.818 -16.754 -43.200 1.00 25.16 146 ARG B C 1
ATOM 3658 O O . ARG B 1 162 ? -22.594 -16.592 -43.131 1.00 23.95 146 ARG B O 1
ATOM 3666 N N . VAL B 1 163 ? -24.412 -17.933 -43.133 1.00 25.24 147 VAL B N 1
ATOM 3667 C CA . VAL B 1 163 ? -23.723 -19.148 -42.902 1.00 24.32 147 VAL B CA 1
ATOM 3668 C C . VAL B 1 163 ? -23.978 -20.022 -44.126 1.00 25.74 147 VAL B C 1
ATOM 3669 O O . VAL B 1 163 ? -25.118 -20.330 -44.432 1.00 26.30 147 VAL B O 1
ATOM 3673 N N . GLY B 1 164 ? -22.912 -20.404 -44.803 1.00 24.77 148 GLY B N 1
ATOM 3674 C CA . GLY B 1 164 ? -23.009 -21.189 -46.019 1.00 25.60 148 GLY B CA 1
ATOM 3675 C C . GLY B 1 164 ? -22.633 -22.628 -45.774 1.00 27.29 148 GLY B C 1
ATOM 3676 O O . GLY B 1 164 ? -21.502 -22.962 -45.373 1.00 27.07 148 GLY B O 1
ATOM 3677 N N . VAL B 1 165 ? -23.595 -23.502 -46.065 1.00 26.93 149 VAL B N 1
ATOM 3678 C CA . VAL B 1 165 ? -23.460 -24.920 -45.871 1.00 26.90 149 VAL B CA 1
ATOM 3679 C C . VAL B 1 165 ? -23.233 -25.592 -47.191 1.00 28.62 149 VAL B C 1
ATOM 3680 O O . VAL B 1 165 ? -24.137 -25.575 -48.086 1.00 30.61 149 VAL B O 1
ATOM 3684 N N . ILE B 1 166 ? -22.054 -26.162 -47.345 1.00 27.25 150 ILE B N 1
ATOM 3685 C CA . ILE B 1 166 ? -21.713 -26.847 -48.544 1.00 27.66 150 ILE B CA 1
ATOM 3686 C C . ILE B 1 166 ? -21.919 -28.351 -48.307 1.00 28.70 150 ILE B C 1
ATOM 3687 O O . ILE B 1 166 ? -21.127 -29.019 -47.633 1.00 26.65 150 ILE B O 1
ATOM 3692 N N . GLY B 1 167 ? -23.019 -28.859 -48.881 1.00 29.35 151 GLY B N 1
ATOM 3693 C CA . GLY B 1 167 ? -23.389 -30.287 -48.697 1.00 31.47 151 GLY B CA 1
ATOM 3694 C C . GLY B 1 167 ? -24.479 -30.379 -47.679 1.00 31.73 151 GLY B C 1
ATOM 3695 O O . GLY B 1 167 ? -24.271 -30.108 -46.491 1.00 30.17 151 GLY B O 1
ATOM 3696 N N . THR B 1 168 ? -25.671 -30.737 -48.133 1.00 30.22 152 THR B N 1
ATOM 3697 C CA . THR B 1 168 ? -26.833 -30.731 -47.269 1.00 30.79 152 THR B CA 1
ATOM 3698 C C . THR B 1 168 ? -27.416 -32.122 -47.053 1.00 33.86 152 THR B C 1
ATOM 3699 O O . THR B 1 168 ? -28.614 -32.259 -46.834 1.00 30.63 152 THR B O 1
ATOM 3703 N N . GLY B 1 169 ? -26.519 -33.096 -47.014 1.00 35.98 153 GLY B N 1
ATOM 3704 C CA . GLY B 1 169 ? -26.762 -34.377 -46.400 1.00 33.92 153 GLY B CA 1
ATOM 3705 C C . GLY B 1 169 ? -27.112 -34.297 -44.952 1.00 33.88 153 GLY B C 1
ATOM 3706 O O . GLY B 1 169 ? -27.381 -33.243 -44.399 1.00 35.88 153 GLY B O 1
ATOM 3707 N N . GLN B 1 170 ? -27.165 -35.457 -44.294 1.00 34.90 154 GLN B N 1
ATOM 3708 C CA . GLN B 1 170 ? -27.592 -35.501 -42.908 1.00 34.75 154 GLN B CA 1
ATOM 3709 C C . GLN B 1 170 ? -26.779 -34.530 -41.935 1.00 30.47 154 GLN B C 1
ATOM 3710 O O . GLN B 1 170 ? -27.330 -33.878 -41.094 1.00 33.01 154 GLN B O 1
ATOM 3716 N N . ILE B 1 171 ? -25.485 -34.540 -42.035 1.00 30.79 155 ILE B N 1
ATOM 3717 C CA . ILE B 1 171 ? -24.694 -33.732 -41.090 1.00 31.07 155 ILE B CA 1
ATOM 3718 C C . ILE B 1 171 ? -24.901 -32.254 -41.446 1.00 29.57 155 ILE B C 1
ATOM 3719 O O . ILE B 1 171 ? -25.178 -31.428 -40.567 1.00 32.56 155 ILE B O 1
ATOM 3724 N N . GLY B 1 172 ? -24.818 -31.932 -42.728 1.00 29.48 156 GLY B N 1
ATOM 3725 C CA . GLY B 1 172 ? -24.995 -30.540 -43.180 1.00 28.12 156 GLY B CA 1
ATOM 3726 C C . GLY B 1 172 ? -26.340 -29.999 -42.772 1.00 31.30 156 GLY B C 1
ATOM 3727 O O . GLY B 1 172 ? -26.473 -28.835 -42.348 1.00 27.60 156 GLY B O 1
ATOM 3728 N N . GLU B 1 173 ? -27.376 -30.825 -42.909 1.00 30.85 157 GLU B N 1
ATOM 3729 C CA . GLU B 1 173 ? -28.720 -30.417 -42.510 1.00 30.53 157 GLU B CA 1
ATOM 3730 C C . GLU B 1 173 ? -28.814 -30.182 -41.011 1.00 28.46 157 GLU B C 1
ATOM 3731 O O . GLU B 1 173 ? -29.453 -29.222 -40.540 1.00 29.69 157 GLU B O 1
ATOM 3737 N N . THR B 1 174 ? -28.235 -31.073 -40.248 1.00 28.05 158 THR B N 1
ATOM 3738 C CA . THR B 1 174 ? -28.239 -30.966 -38.805 1.00 29.44 158 THR B CA 1
ATOM 3739 C C . THR B 1 174 ? -27.520 -29.684 -38.377 1.00 27.27 158 THR B C 1
ATOM 3740 O O . THR B 1 174 ? -27.992 -28.931 -37.513 1.00 25.51 158 THR B O 1
ATOM 3744 N N . PHE B 1 175 ? -26.350 -29.468 -38.979 1.00 28.57 159 PHE B N 1
ATOM 3745 C CA . PHE B 1 175 ? -25.600 -28.208 -38.768 1.00 27.07 159 PHE B CA 1
ATOM 3746 C C . PHE B 1 175 ? -26.457 -26.998 -39.135 1.00 26.22 159 PHE B C 1
ATOM 3747 O O . PHE B 1 175 ? -26.541 -25.969 -38.408 1.00 25.41 159 PHE B O 1
ATOM 3755 N N . ALA B 1 176 ? -27.098 -27.068 -40.288 1.00 26.75 160 ALA B N 1
ATOM 3756 C CA . ALA B 1 176 ? -27.926 -25.933 -40.723 1.00 24.88 160 ALA B CA 1
ATOM 3757 C C . ALA B 1 176 ? -29.019 -25.608 -39.710 1.00 24.99 160 ALA B C 1
ATOM 3758 O O . ALA B 1 176 ? -29.265 -24.414 -39.410 1.00 24.94 160 ALA B O 1
ATOM 3760 N N . ARG B 1 177 ? -29.693 -26.623 -39.154 1.00 27.95 161 ARG B N 1
ATOM 3761 C CA . ARG B 1 177 ? -30.776 -26.388 -38.209 1.00 28.85 161 ARG B CA 1
ATOM 3762 C C . ARG B 1 177 ? -30.253 -25.723 -36.939 1.00 28.57 161 ARG B C 1
ATOM 3763 O O . ARG B 1 177 ? -30.863 -24.807 -36.357 1.00 26.74 161 ARG B O 1
ATOM 3771 N N . ILE B 1 178 ? -29.100 -26.177 -36.461 1.00 30.47 162 ILE B N 1
ATOM 3772 C CA . ILE B 1 178 ? -28.513 -25.522 -35.275 1.00 27.97 162 ILE B CA 1
ATOM 3773 C C . ILE B 1 178 ? -28.210 -24.079 -35.574 1.00 28.12 162 ILE B C 1
ATOM 3774 O O . ILE B 1 178 ? -28.549 -23.221 -34.784 1.00 27.11 162 ILE B O 1
ATOM 3779 N N . MET B 1 179 ? -27.580 -23.790 -36.718 1.00 26.35 163 MET B N 1
ATOM 3780 C CA . MET B 1 179 ? -27.172 -22.409 -36.980 1.00 26.40 163 MET B CA 1
ATOM 3781 C C . MET B 1 179 ? -28.406 -21.491 -37.224 1.00 29.50 163 MET B C 1
ATOM 3782 O O . MET B 1 179 ? -28.375 -20.293 -36.851 1.00 27.51 163 MET B O 1
ATOM 3787 N N . ALA B 1 180 ? -29.457 -22.049 -37.825 1.00 30.66 164 ALA B N 1
ATOM 3788 C CA . ALA B 1 180 ? -30.739 -21.345 -37.908 1.00 32.53 164 ALA B CA 1
ATOM 3789 C C . ALA B 1 180 ? -31.283 -20.907 -36.569 1.00 30.00 164 ALA B C 1
ATOM 3790 O O . ALA B 1 180 ? -31.761 -19.803 -36.450 1.00 29.18 164 ALA B O 1
ATOM 3792 N N . GLY B 1 181 ? -31.091 -21.705 -35.519 1.00 29.05 165 GLY B N 1
ATOM 3793 C CA . GLY B 1 181 ? -31.511 -21.337 -34.155 1.00 29.11 165 GLY B CA 1
ATOM 3794 C C . GLY B 1 181 ? -30.790 -20.181 -33.512 1.00 30.75 165 GLY B C 1
ATOM 3795 O O . GLY B 1 181 ? -31.317 -19.523 -32.597 1.00 30.45 165 GLY B O 1
ATOM 3796 N N . PHE B 1 182 ? -29.577 -19.894 -34.012 1.00 29.37 166 PHE B N 1
ATOM 3797 C CA . PHE B 1 182 ? -28.838 -18.709 -33.586 1.00 28.48 166 PHE B CA 1
ATOM 3798 C C . PHE B 1 182 ? -29.388 -17.460 -34.321 1.00 27.53 166 PHE B C 1
ATOM 3799 O O . PHE B 1 182 ? -28.990 -16.336 -34.026 1.00 28.65 166 PHE B O 1
ATOM 3807 N N . GLY B 1 183 ? -30.317 -17.651 -35.283 1.00 28.41 167 GLY B N 1
ATOM 3808 C CA . GLY B 1 183 ? -30.798 -16.505 -36.066 1.00 29.23 167 GLY B CA 1
ATOM 3809 C C . GLY B 1 183 ? -29.878 -16.142 -37.218 1.00 29.02 167 GLY B C 1
ATOM 3810 O O . GLY B 1 183 ? -29.831 -14.992 -37.655 1.00 28.12 167 GLY B O 1
ATOM 3811 N N . CYS B 1 184 ? -29.114 -17.127 -37.688 1.00 28.82 168 CYS B N 1
ATOM 3812 C CA . CYS B 1 184 ? -28.265 -16.891 -38.831 1.00 27.76 168 CYS B CA 1
ATOM 3813 C C . CYS B 1 184 ? -29.149 -16.974 -40.080 1.00 28.38 168 CYS B C 1
ATOM 3814 O O . CYS B 1 184 ? -30.185 -17.638 -40.087 1.00 28.28 168 CYS B O 1
ATOM 3817 N N . GLU B 1 185 ? -28.664 -16.348 -41.132 1.00 26.70 169 GLU B N 1
ATOM 3818 C CA . GLU B 1 185 ? -29.269 -16.455 -42.440 1.00 29.73 169 GLU B CA 1
ATOM 3819 C C . GLU B 1 185 ? -28.538 -17.588 -43.134 1.00 28.59 169 GLU B C 1
ATOM 3820 O O . GLU B 1 185 ? -27.325 -17.459 -43.439 1.00 27.88 169 GLU B O 1
ATOM 3826 N N . LEU B 1 186 ? -29.261 -18.670 -43.436 1.00 27.05 170 LEU B N 1
ATOM 3827 C CA . LEU B 1 186 ? -28.666 -19.868 -44.013 1.00 28.05 170 LEU B CA 1
ATOM 3828 C C . LEU B 1 186 ? -28.612 -19.922 -45.557 1.00 29.32 170 LEU B C 1
ATOM 3829 O O . LEU B 1 186 ? -29.667 -19.802 -46.205 1.00 32.46 170 LEU B O 1
ATOM 3834 N N . LEU B 1 187 ? -27.411 -20.148 -46.101 1.00 28.18 171 LEU B N 1
ATOM 3835 C CA . LEU B 1 187 ? -27.148 -20.329 -47.531 1.00 28.80 171 LEU B CA 1
ATOM 3836 C C . LEU B 1 187 ? -26.643 -21.729 -47.722 1.00 29.55 171 LEU B C 1
ATOM 3837 O O . LEU B 1 187 ? -25.987 -22.315 -46.863 1.00 29.57 171 LEU B O 1
ATOM 3842 N N . ALA B 1 188 ? -27.000 -22.321 -48.837 1.00 28.99 172 ALA B N 1
ATOM 3843 C CA . ALA B 1 188 ? -26.665 -23.701 -49.063 1.00 29.71 172 ALA B CA 1
ATOM 3844 C C . ALA B 1 188 ? -26.322 -24.013 -50.501 1.00 30.97 172 ALA B C 1
ATOM 3845 O O . ALA B 1 188 ? -26.886 -23.465 -51.433 1.00 32.16 172 ALA B O 1
ATOM 3847 N N . TYR B 1 189 ? -25.418 -24.946 -50.663 1.00 32.97 173 TYR B N 1
ATOM 3848 C CA . TYR B 1 189 ? -25.093 -25.475 -51.949 1.00 34.06 173 TYR B CA 1
ATOM 3849 C C . TYR B 1 189 ? -25.115 -26.993 -51.860 1.00 36.29 173 TYR B C 1
ATOM 3850 O O . TYR B 1 189 ? -24.473 -27.614 -50.996 1.00 32.19 173 TYR B O 1
ATOM 3859 N N . ASP B 1 190 ? -25.866 -27.625 -52.764 1.00 34.10 174 ASP B N 1
ATOM 3860 C CA . ASP B 1 190 ? -25.790 -29.095 -52.894 1.00 36.58 174 ASP B CA 1
ATOM 3861 C C . ASP B 1 190 ? -26.206 -29.434 -54.326 1.00 37.84 174 ASP B C 1
ATOM 3862 O O . ASP B 1 190 ? -27.142 -28.811 -54.843 1.00 35.83 174 ASP B O 1
ATOM 3867 N N . PRO B 1 191 ? -25.497 -30.371 -54.954 1.00 39.98 175 PRO B N 1
ATOM 3868 C CA . PRO B 1 191 ? -26.038 -30.854 -56.227 1.00 45.28 175 PRO B CA 1
ATOM 3869 C C . PRO B 1 191 ? -27.516 -31.246 -56.157 1.00 45.10 175 PRO B C 1
ATOM 3870 O O . PRO B 1 191 ? -28.269 -30.952 -57.108 1.00 49.27 175 PRO B O 1
ATOM 3874 N N . TYR B 1 192 ? -27.957 -31.853 -55.068 1.00 42.32 176 TYR B N 1
ATOM 3875 C CA . TYR B 1 192 ? -29.368 -32.257 -54.935 1.00 44.37 176 TYR B CA 1
ATOM 3876 C C . TYR B 1 192 ? -30.043 -31.595 -53.765 1.00 40.11 176 TYR B C 1
ATOM 3877 O O . TYR B 1 192 ? -30.114 -32.174 -52.671 1.00 39.84 176 TYR B O 1
ATOM 3886 N N . PRO B 1 193 ? -30.534 -30.369 -53.970 1.00 37.61 177 PRO B N 1
ATOM 3887 C CA . PRO B 1 193 ? -31.149 -29.639 -52.895 1.00 40.91 177 PRO B CA 1
ATOM 3888 C C . PRO B 1 193 ? -32.298 -30.381 -52.283 1.00 42.62 177 PRO B C 1
ATOM 3889 O O . PRO B 1 193 ? -32.937 -31.118 -52.992 1.00 44.16 177 PRO B O 1
ATOM 3893 N N . ASN B 1 194 ? -32.571 -30.183 -50.997 1.00 37.80 178 ASN B N 1
ATOM 3894 C CA . ASN B 1 194 ? -33.738 -30.766 -50.383 1.00 40.38 178 ASN B CA 1
ATOM 3895 C C . ASN B 1 194 ? -34.633 -29.726 -49.696 1.00 44.02 178 ASN B C 1
ATOM 3896 O O . ASN B 1 194 ? -34.179 -28.610 -49.358 1.00 41.36 178 ASN B O 1
ATOM 3901 N N . PRO B 1 195 ? -35.923 -30.076 -49.491 1.00 45.99 179 PRO B N 1
ATOM 3902 C CA . PRO B 1 195 ? -36.893 -29.106 -48.960 1.00 43.86 179 PRO B CA 1
ATOM 3903 C C . PRO B 1 195 ? -36.771 -28.885 -47.493 1.00 39.59 179 PRO B C 1
ATOM 3904 O O . PRO B 1 195 ? -37.302 -27.912 -46.969 1.00 43.00 179 PRO B O 1
ATOM 3908 N N . ARG B 1 196 ? -36.048 -29.752 -46.818 1.00 36.88 180 ARG B N 1
ATOM 3909 C CA . ARG B 1 196 ? -35.897 -29.550 -45.405 1.00 38.54 180 ARG B CA 1
ATOM 3910 C C . ARG B 1 196 ? -35.073 -28.308 -45.097 1.00 36.02 180 ARG B C 1
ATOM 3911 O O . ARG B 1 196 ? -35.388 -27.541 -44.188 1.00 37.76 180 ARG B O 1
ATOM 3919 N N . ILE B 1 197 ? -34.015 -28.124 -45.872 1.00 36.74 181 ILE B N 1
ATOM 3920 C CA . ILE B 1 197 ? -33.121 -26.924 -45.761 1.00 34.51 181 ILE B CA 1
ATOM 3921 C C . ILE B 1 197 ? -33.944 -25.691 -45.989 1.00 36.92 181 ILE B C 1
ATOM 3922 O O . ILE B 1 197 ? -33.910 -24.733 -45.220 1.00 33.85 181 ILE B O 1
ATOM 3927 N N . GLN B 1 198 ? -34.804 -25.762 -47.021 1.00 39.95 182 GLN B N 1
ATOM 3928 C CA . GLN B 1 198 ? -35.777 -24.710 -47.291 1.00 40.40 182 GLN B CA 1
ATOM 3929 C C . GLN B 1 198 ? -36.718 -24.408 -46.163 1.00 38.32 182 GLN B C 1
ATOM 3930 O O . GLN B 1 198 ? -36.916 -23.242 -45.855 1.00 40.78 182 GLN B O 1
ATOM 3936 N N . ALA B 1 199 ? -37.276 -25.436 -45.520 1.00 41.62 183 ALA B N 1
ATOM 3937 C CA . ALA B 1 199 ? -38.169 -25.233 -44.362 1.00 42.32 183 ALA B CA 1
ATOM 3938 C C . ALA B 1 199 ? -37.475 -24.562 -43.188 1.00 42.99 183 ALA B C 1
ATOM 3939 O O . ALA B 1 199 ? -38.127 -23.853 -42.415 1.00 41.66 183 ALA B O 1
ATOM 3941 N N . LEU B 1 200 ? -36.167 -24.788 -43.027 1.00 43.03 184 LEU B N 1
ATOM 3942 C CA . LEU B 1 200 ? -35.381 -24.047 -42.001 1.00 44.09 184 LEU B CA 1
ATOM 3943 C C . LEU B 1 200 ? -35.221 -22.582 -42.310 1.00 40.97 184 LEU B C 1
ATOM 3944 O O . LEU B 1 200 ? -34.748 -21.862 -41.464 1.00 40.41 184 LEU B O 1
ATOM 3949 N N . GLY B 1 201 ? -35.538 -22.146 -43.520 1.00 39.64 185 GLY B N 1
ATOM 3950 C CA . GLY B 1 201 ? -35.278 -20.773 -43.929 1.00 39.29 185 GLY B CA 1
ATOM 3951 C C . GLY B 1 201 ? -34.059 -20.681 -44.814 1.00 34.87 185 GLY B C 1
ATOM 3952 O O . GLY B 1 201 ? -33.654 -19.594 -45.206 1.00 33.78 185 GLY B O 1
ATOM 3953 N N . GLY B 1 202 ? -33.492 -21.815 -45.203 1.00 34.29 186 GLY B N 1
ATOM 3954 C CA . GLY B 1 202 ? -32.273 -21.843 -46.046 1.00 32.52 186 GLY B CA 1
ATOM 3955 C C . GLY B 1 202 ? -32.490 -21.545 -47.508 1.00 34.73 186 GLY B C 1
ATOM 3956 O O . GLY B 1 202 ? -33.478 -22.001 -48.108 1.00 32.06 186 GLY B O 1
ATOM 3957 N N . ARG B 1 203 ? -31.563 -20.818 -48.115 1.00 32.28 187 ARG B N 1
ATOM 3958 C CA . ARG B 1 203 ? -31.634 -20.444 -49.548 1.00 32.23 187 ARG B CA 1
ATOM 3959 C C . ARG B 1 203 ? -30.545 -21.217 -50.289 1.00 34.03 187 ARG B C 1
ATOM 3960 O O . ARG B 1 203 ? -29.314 -21.050 -50.011 1.00 31.89 187 ARG B O 1
ATOM 3968 N N . TYR B 1 204 ? -30.919 -21.990 -51.297 1.00 32.84 188 TYR B N 1
ATOM 3969 C CA . TYR B 1 204 ? -29.906 -22.593 -52.183 1.00 34.24 188 TYR B CA 1
ATOM 3970 C C . TYR B 1 204 ? -29.443 -21.608 -53.198 1.00 36.20 188 TYR B C 1
ATOM 3971 O O . TYR B 1 204 ? -30.249 -20.801 -53.691 1.00 37.31 188 TYR B O 1
ATOM 3980 N N . LEU B 1 205 ? -28.153 -21.684 -53.541 1.00 33.34 189 LEU B N 1
ATOM 3981 C CA . LEU B 1 205 ? -27.558 -20.855 -54.544 1.00 32.29 189 LEU B CA 1
ATOM 3982 C C . LEU B 1 205 ? -26.341 -21.519 -55.109 1.00 30.84 189 LEU B C 1
ATOM 3983 O O . LEU B 1 205 ? -25.912 -22.547 -54.641 1.00 32.60 189 LEU B O 1
ATOM 3988 N N . ALA B 1 206 ? -25.768 -20.933 -56.150 1.00 31.43 190 ALA B N 1
ATOM 3989 C CA . ALA B 1 206 ? -24.541 -21.441 -56.716 1.00 30.85 190 ALA B CA 1
ATOM 3990 C C . ALA B 1 206 ? -23.355 -21.416 -55.718 1.00 32.58 190 ALA B C 1
ATOM 3991 O O . ALA B 1 206 ? -23.272 -20.538 -54.868 1.00 30.11 190 ALA B O 1
ATOM 3993 N N . LEU B 1 207 ? -22.449 -22.384 -55.854 1.00 30.72 191 LEU B N 1
ATOM 3994 C CA . LEU B 1 207 ? -21.312 -22.516 -54.962 1.00 31.96 191 LEU B CA 1
ATOM 3995 C C . LEU B 1 207 ? -20.581 -21.161 -54.902 1.00 30.74 191 LEU B C 1
ATOM 3996 O O . LEU B 1 207 ? -20.173 -20.742 -53.805 1.00 29.63 191 LEU B O 1
ATOM 4001 N N . ASP B 1 208 ? -20.349 -20.567 -56.050 1.00 32.03 192 ASP B N 1
ATOM 4002 C CA . ASP B 1 208 ? -19.510 -19.380 -56.094 1.00 31.52 192 ASP B CA 1
ATOM 4003 C C . ASP B 1 208 ? -20.157 -18.184 -55.386 1.00 30.27 192 ASP B C 1
ATOM 4004 O O . ASP B 1 208 ? -19.486 -17.478 -54.659 1.00 28.91 192 ASP B O 1
ATOM 4009 N N . ALA B 1 209 ? -21.478 -18.122 -55.454 1.00 30.29 193 ALA B N 1
ATOM 4010 C CA . ALA B 1 209 ? -22.212 -17.095 -54.783 1.00 29.20 193 ALA B CA 1
ATOM 4011 C C . ALA B 1 209 ? -22.276 -17.356 -53.271 1.00 28.24 193 ALA B C 1
ATOM 4012 O O . ALA B 1 209 ? -22.104 -16.425 -52.477 1.00 26.71 193 ALA B O 1
ATOM 4014 N N . LEU B 1 210 ? -22.432 -18.627 -52.879 1.00 26.49 194 LEU B N 1
ATOM 4015 C CA . LEU B 1 210 ? -22.295 -18.996 -51.476 1.00 26.70 194 LEU B CA 1
ATOM 4016 C C . LEU B 1 210 ? -20.967 -18.524 -50.891 1.00 26.64 194 LEU B C 1
ATOM 4017 O O . LEU B 1 210 ? -20.932 -17.918 -49.803 1.00 29.43 194 LEU B O 1
ATOM 4022 N N . LEU B 1 211 ? -19.884 -18.770 -51.597 1.00 24.82 195 LEU B N 1
ATOM 4023 C CA . LEU B 1 211 ? -18.574 -18.452 -51.114 1.00 26.06 195 LEU B CA 1
ATOM 4024 C C . LEU B 1 211 ? -18.416 -16.920 -51.004 1.00 25.18 195 LEU B C 1
ATOM 4025 O O . LEU B 1 211 ? -17.881 -16.375 -49.989 1.00 23.32 195 LEU B O 1
ATOM 4030 N N . ALA B 1 212 ? -18.876 -16.211 -52.002 1.00 26.41 196 ALA B N 1
ATOM 4031 C CA . ALA B 1 212 ? -18.742 -14.722 -51.934 1.00 27.86 196 ALA B CA 1
ATOM 4032 C C . ALA B 1 212 ? -19.661 -14.078 -50.846 1.00 26.47 196 ALA B C 1
ATOM 4033 O O . ALA B 1 212 ? -19.302 -13.061 -50.295 1.00 28.80 196 ALA B O 1
ATOM 4035 N N . GLU B 1 213 ? -20.763 -14.708 -50.464 1.00 25.54 197 GLU B N 1
ATOM 4036 C CA . GLU B 1 213 ? -21.727 -14.077 -49.609 1.00 26.41 197 GLU B CA 1
ATOM 4037 C C . GLU B 1 213 ? -21.597 -14.463 -48.152 1.00 25.76 197 GLU B C 1
ATOM 4038 O O . GLU B 1 213 ? -22.114 -13.758 -47.294 1.00 27.28 197 GLU B O 1
ATOM 4044 N N . SER B 1 214 ? -20.948 -15.581 -47.860 1.00 25.36 198 SER B N 1
ATOM 4045 C CA . SER B 1 214 ? -21.018 -16.159 -46.546 1.00 25.02 198 SER B CA 1
ATOM 4046 C C . SER B 1 214 ? -19.981 -15.543 -45.560 1.00 24.42 198 SER B C 1
ATOM 4047 O O . SER B 1 214 ? -18.837 -15.358 -45.924 1.00 23.57 198 SER B O 1
ATOM 4050 N N . ASP B 1 215 ? -20.391 -15.296 -44.326 1.00 23.78 199 ASP B N 1
ATOM 4051 C CA . ASP B 1 215 ? -19.506 -14.944 -43.249 1.00 24.62 199 ASP B CA 1
ATOM 4052 C C . ASP B 1 215 ? -18.830 -16.186 -42.679 1.00 24.11 199 ASP B C 1
ATOM 4053 O O . ASP B 1 215 ? -17.667 -16.167 -42.206 1.00 24.52 199 ASP B O 1
ATOM 4058 N N . ILE B 1 216 ? -19.515 -17.287 -42.741 1.00 22.42 200 ILE B N 1
ATOM 4059 C CA . ILE B 1 216 ? -18.992 -18.569 -42.215 1.00 22.98 200 ILE B CA 1
ATOM 4060 C C . ILE B 1 216 ? -19.321 -19.636 -43.269 1.00 23.26 200 ILE B C 1
ATOM 4061 O O . ILE B 1 216 ? -20.445 -19.662 -43.713 1.00 24.53 200 ILE B O 1
ATOM 4066 N N . VAL B 1 217 ? -18.347 -20.445 -43.668 1.00 23.63 201 VAL B N 1
ATOM 4067 C CA . VAL B 1 217 ? -18.540 -21.534 -44.648 1.00 23.63 201 VAL B CA 1
ATOM 4068 C C . VAL B 1 217 ? -18.233 -22.821 -43.960 1.00 24.66 201 VAL B C 1
ATOM 4069 O O . VAL B 1 217 ? -17.212 -22.915 -43.302 1.00 23.06 201 VAL B O 1
ATOM 4073 N N . SER B 1 218 ? -19.121 -23.853 -44.056 1.00 23.65 202 SER B N 1
ATOM 4074 C CA . SER B 1 218 ? -18.841 -25.067 -43.373 1.00 24.72 202 SER B CA 1
ATOM 4075 C C . SER B 1 218 ? -18.987 -26.202 -44.398 1.00 26.64 202 SER B C 1
ATOM 4076 O O . SER B 1 218 ? -19.970 -26.233 -45.085 1.00 25.23 202 SER B O 1
ATOM 4079 N N . LEU B 1 219 ? -17.969 -27.077 -44.475 1.00 27.79 203 LEU B N 1
ATOM 4080 C CA . LEU B 1 219 ? -17.965 -28.164 -45.438 1.00 29.15 203 LEU B CA 1
ATOM 4081 C C . LEU B 1 219 ? -18.595 -29.431 -44.852 1.00 31.32 203 LEU B C 1
ATOM 4082 O O . LEU B 1 219 ? -18.166 -29.952 -43.804 1.00 29.62 203 LEU B O 1
ATOM 4087 N N . HIS B 1 220 ? -19.602 -29.936 -45.565 1.00 34.42 204 HIS B N 1
ATOM 4088 C CA . HIS B 1 220 ? -20.205 -31.204 -45.223 1.00 38.16 204 HIS B CA 1
ATOM 4089 C C . HIS B 1 220 ? -20.534 -32.087 -46.439 1.00 43.02 204 HIS B C 1
ATOM 4090 O O . HIS B 1 220 ? -21.389 -32.949 -46.338 1.00 47.31 204 HIS B O 1
ATOM 4097 N N . CYS B 1 221 ? -19.850 -31.890 -47.552 1.00 41.15 205 CYS B N 1
ATOM 4098 C CA . CYS B 1 221 ? -20.109 -32.711 -48.721 1.00 44.34 205 CYS B CA 1
ATOM 4099 C C . CYS B 1 221 ? -19.182 -33.933 -48.710 1.00 49.26 205 CYS B C 1
ATOM 4100 O O . CYS B 1 221 ? -18.043 -33.852 -48.190 1.00 41.03 205 CYS B O 1
ATOM 4103 N N . PRO B 1 222 ? -19.650 -35.071 -49.300 1.00 48.03 206 PRO B N 1
ATOM 4104 C CA . PRO B 1 222 ? -18.786 -36.218 -49.526 1.00 44.31 206 PRO B CA 1
ATOM 4105 C C . PRO B 1 222 ? -17.559 -35.890 -50.342 1.00 40.17 206 PRO B C 1
ATOM 4106 O O . PRO B 1 222 ? -17.563 -34.978 -51.218 1.00 39.33 206 PRO B O 1
ATOM 4110 N N . LEU B 1 223 ? -16.476 -36.615 -50.065 1.00 41.80 207 LEU B N 1
ATOM 4111 C CA . LEU B 1 223 ? -15.274 -36.482 -50.880 1.00 44.92 207 LEU B CA 1
ATOM 4112 C C . LEU B 1 223 ? -15.384 -37.374 -52.144 1.00 49.55 207 LEU B C 1
ATOM 4113 O O . LEU B 1 223 ? -15.596 -38.568 -52.022 1.00 56.79 207 LEU B O 1
ATOM 4118 N N . THR B 1 224 ? -15.172 -36.794 -53.312 1.00 50.98 208 THR B N 1
ATOM 4119 C CA . THR B 1 224 ? -15.232 -37.510 -54.595 1.00 54.39 208 THR B CA 1
ATOM 4120 C C . THR B 1 224 ? -14.235 -36.814 -55.483 1.00 54.56 208 THR B C 1
ATOM 4121 O O . THR B 1 224 ? -13.623 -35.816 -55.074 1.00 51.80 208 THR B O 1
ATOM 4125 N N . ALA B 1 225 ? -14.053 -37.320 -56.691 1.00 52.04 209 ALA B N 1
ATOM 4126 C CA . ALA B 1 225 ? -13.119 -36.690 -57.617 1.00 52.09 209 ALA B CA 1
ATOM 4127 C C . ALA B 1 225 ? -13.515 -35.246 -57.849 1.00 49.30 209 ALA B C 1
ATOM 4128 O O . ALA B 1 225 ? -12.659 -34.411 -58.050 1.00 56.50 209 ALA B O 1
ATOM 4130 N N . ASP B 1 226 ? -14.818 -34.962 -57.822 1.00 51.51 210 ASP B N 1
ATOM 4131 C CA . ASP B 1 226 ? -15.336 -33.592 -58.027 1.00 54.09 210 ASP B CA 1
ATOM 4132 C C . ASP B 1 226 ? -15.153 -32.613 -56.854 1.00 53.02 210 ASP B C 1
ATOM 4133 O O . ASP B 1 226 ? -15.065 -31.406 -57.054 1.00 56.06 210 ASP B O 1
ATOM 4138 N N . THR B 1 227 ? -15.134 -33.135 -55.637 1.00 53.20 211 THR B N 1
ATOM 4139 C CA . THR B 1 227 ? -14.996 -32.274 -54.434 1.00 51.23 211 THR B CA 1
ATOM 4140 C C . THR B 1 227 ? -13.589 -32.290 -53.858 1.00 54.81 211 THR B C 1
ATOM 4141 O O . THR B 1 227 ? -13.328 -31.641 -52.842 1.00 51.99 211 THR B O 1
ATOM 4145 N N . ARG B 1 228 ? -12.693 -33.061 -54.456 1.00 56.51 212 ARG B N 1
ATOM 4146 C CA . ARG B 1 228 ? -11.333 -33.093 -53.991 1.00 53.08 212 ARG B CA 1
ATOM 4147 C C . ARG B 1 228 ? -10.744 -31.723 -54.226 1.00 48.38 212 ARG B C 1
ATOM 4148 O O . ARG B 1 228 ? -10.833 -31.164 -55.292 1.00 43.04 212 ARG B O 1
ATOM 4156 N N . HIS B 1 229 ? -10.124 -31.208 -53.185 1.00 42.01 213 HIS B N 1
ATOM 4157 C CA . HIS B 1 229 ? -9.584 -29.853 -53.204 1.00 37.51 213 HIS B CA 1
ATOM 4158 C C . HIS B 1 229 ? -10.607 -28.832 -53.645 1.00 35.62 213 HIS B C 1
ATOM 4159 O O . HIS B 1 229 ? -10.288 -27.829 -54.253 1.00 37.54 213 HIS B O 1
ATOM 4166 N N . LEU B 1 230 ? -11.852 -29.046 -53.237 1.00 39.11 214 LEU B N 1
ATOM 4167 C CA . LEU B 1 230 ? -12.914 -28.045 -53.541 1.00 42.86 214 LEU B CA 1
ATOM 4168 C C . LEU B 1 230 ? -12.486 -26.664 -53.090 1.00 40.79 214 LEU B C 1
ATOM 4169 O O . LEU B 1 230 ? -12.568 -25.700 -53.839 1.00 41.10 214 LEU B O 1
ATOM 4174 N N . ILE B 1 231 ? -11.996 -26.565 -51.844 1.00 39.33 215 ILE B N 1
ATOM 4175 C CA . ILE B 1 231 ? -11.454 -25.277 -51.415 1.00 39.02 215 ILE B CA 1
ATOM 4176 C C . ILE B 1 231 ? -9.952 -25.228 -51.718 1.00 41.09 215 ILE B C 1
ATOM 4177 O O . ILE B 1 231 ? -9.157 -25.794 -51.003 1.00 46.00 215 ILE B O 1
ATOM 4182 N N . ASP B 1 232 ? -9.624 -24.575 -52.808 1.00 40.33 216 ASP B N 1
ATOM 4183 C CA . ASP B 1 232 ? -8.278 -24.504 -53.308 1.00 44.01 216 ASP B CA 1
ATOM 4184 C C . ASP B 1 232 ? -8.023 -23.037 -53.345 1.00 38.29 216 ASP B C 1
ATOM 4185 O O . ASP B 1 232 ? -8.851 -22.286 -52.895 1.00 40.00 216 ASP B O 1
ATOM 4190 N N . ALA B 1 233 ? -6.916 -22.602 -53.901 1.00 39.79 217 ALA B N 1
ATOM 4191 C CA . ALA B 1 233 ? -6.585 -21.182 -53.859 1.00 38.21 217 ALA B CA 1
ATOM 4192 C C . ALA B 1 233 ? -7.610 -20.246 -54.528 1.00 43.82 217 ALA B C 1
ATOM 4193 O O . ALA B 1 233 ? -7.765 -19.062 -54.142 1.00 40.67 217 ALA B O 1
ATOM 4195 N N . GLN B 1 234 ? -8.281 -20.782 -55.541 1.00 46.82 218 GLN B N 1
ATOM 4196 C CA . GLN B 1 234 ? -9.290 -20.071 -56.312 1.00 46.77 218 GLN B CA 1
ATOM 4197 C C . GLN B 1 234 ? -10.536 -19.915 -55.474 1.00 39.39 218 GLN B C 1
ATOM 4198 O O . GLN B 1 234 ? -11.047 -18.870 -55.323 1.00 35.35 218 GLN B O 1
ATOM 4204 N N . ARG B 1 235 ? -11.000 -21.014 -54.939 1.00 38.23 219 ARG B N 1
ATOM 4205 C CA . ARG B 1 235 ? -12.168 -20.956 -54.088 1.00 37.26 219 ARG B CA 1
ATOM 4206 C C . ARG B 1 235 ? -11.897 -20.048 -52.869 1.00 38.81 219 ARG B C 1
ATOM 4207 O O . ARG B 1 235 ? -12.776 -19.287 -52.466 1.00 38.37 219 ARG B O 1
ATOM 4215 N N . LEU B 1 236 ? -10.698 -20.118 -52.280 1.00 37.52 220 LEU B N 1
ATOM 4216 C CA . LEU B 1 236 ? -10.369 -19.218 -51.139 1.00 38.71 220 LEU B CA 1
ATOM 4217 C C . LEU B 1 236 ? -10.445 -17.771 -51.549 1.00 37.93 220 LEU B C 1
ATOM 4218 O O . LEU B 1 236 ? -10.894 -16.905 -50.767 1.00 35.43 220 LEU B O 1
ATOM 4223 N N . ALA B 1 237 ? -9.927 -17.451 -52.739 1.00 40.31 221 ALA B N 1
ATOM 4224 C CA . ALA B 1 237 ? -9.990 -16.068 -53.180 1.00 38.60 221 ALA B CA 1
ATOM 4225 C C . ALA B 1 237 ? -11.429 -15.606 -53.552 1.00 37.64 221 ALA B C 1
ATOM 4226 O O . ALA B 1 237 ? -11.698 -14.429 -53.596 1.00 37.48 221 ALA B O 1
ATOM 4228 N N . THR B 1 238 ? -12.371 -16.537 -53.754 1.00 38.66 222 THR B N 1
ATOM 4229 C CA . THR B 1 238 ? -13.820 -16.218 -54.004 1.00 41.40 222 THR B CA 1
ATOM 4230 C C . THR B 1 238 ? -14.496 -15.758 -52.659 1.00 41.12 222 THR B C 1
ATOM 4231 O O . THR B 1 238 ? -15.339 -14.826 -52.601 1.00 37.94 222 THR B O 1
ATOM 4235 N N . MET B 1 239 ? -14.024 -16.344 -51.563 1.00 37.88 223 MET B N 1
ATOM 4236 C CA . MET B 1 239 ? -14.658 -16.067 -50.246 1.00 33.35 223 MET B CA 1
ATOM 4237 C C . MET B 1 239 ? -14.647 -14.594 -49.854 1.00 30.79 223 MET B C 1
ATOM 4238 O O . MET B 1 239 ? -13.859 -13.844 -50.314 1.00 28.66 223 MET B O 1
ATOM 4243 N N . LYS B 1 240 ? -15.538 -14.208 -48.949 1.00 29.77 224 LYS B N 1
ATOM 4244 C CA . LYS B 1 240 ? -15.594 -12.874 -48.349 1.00 28.69 224 LYS B CA 1
ATOM 4245 C C . LYS B 1 240 ? -14.364 -12.625 -47.449 1.00 29.62 224 LYS B C 1
ATOM 4246 O O . LYS B 1 240 ? -14.005 -13.477 -46.629 1.00 26.01 224 LYS B O 1
ATOM 4252 N N . PRO B 1 241 ? -13.706 -11.476 -47.614 1.00 30.47 225 PRO B N 1
ATOM 4253 C CA . PRO B 1 241 ? -12.509 -11.206 -46.834 1.00 31.10 225 PRO B CA 1
ATOM 4254 C C . PRO B 1 241 ? -12.770 -11.255 -45.366 1.00 29.72 225 PRO B C 1
ATOM 4255 O O . PRO B 1 241 ? -13.745 -10.702 -44.902 1.00 30.31 225 PRO B O 1
ATOM 4259 N N . GLY B 1 242 ? -11.957 -11.999 -44.646 1.00 28.12 226 GLY B N 1
ATOM 4260 C CA . GLY B 1 242 ? -12.163 -12.137 -43.181 1.00 26.32 226 GLY B CA 1
ATOM 4261 C C . GLY B 1 242 ? -13.118 -13.231 -42.784 1.00 25.98 226 GLY B C 1
ATOM 4262 O O . GLY B 1 242 ? -13.386 -13.430 -41.583 1.00 25.49 226 GLY B O 1
ATOM 4263 N N . ALA B 1 243 ? -13.575 -14.045 -43.734 1.00 25.06 227 ALA B N 1
ATOM 4264 C CA . ALA B 1 243 ? -14.577 -15.023 -43.439 1.00 24.09 227 ALA B CA 1
ATOM 4265 C C . ALA B 1 243 ? -13.956 -16.138 -42.608 1.00 23.40 227 ALA B C 1
ATOM 4266 O O . ALA B 1 243 ? -12.726 -16.292 -42.535 1.00 23.99 227 ALA B O 1
ATOM 4268 N N . MET B 1 244 ? -14.825 -16.927 -42.033 1.00 21.90 228 MET B N 1
ATOM 4269 C CA . MET B 1 244 ? -14.452 -18.138 -41.290 1.00 21.53 228 MET B CA 1
ATOM 4270 C C . MET B 1 244 ? -14.734 -19.389 -42.144 1.00 22.22 228 MET B C 1
ATOM 4271 O O . MET B 1 244 ? -15.835 -19.516 -42.664 1.00 21.98 228 MET B O 1
ATOM 4276 N N . LEU B 1 245 ? -13.791 -20.327 -42.143 1.00 22.73 229 LEU B N 1
ATOM 4277 C CA . LEU B 1 245 ? -13.987 -21.651 -42.778 1.00 22.70 229 LEU B CA 1
ATOM 4278 C C . LEU B 1 245 ? -13.865 -22.764 -41.770 1.00 22.05 229 LEU B C 1
ATOM 4279 O O . LEU B 1 245 ? -12.900 -22.815 -41.001 1.00 23.53 229 LEU B O 1
ATOM 4284 N N . ILE B 1 246 ? -14.805 -23.704 -41.823 1.00 22.96 230 ILE B N 1
ATOM 4285 C CA . ILE B 1 246 ? -14.832 -24.864 -40.961 1.00 23.95 230 ILE B CA 1
ATOM 4286 C C . ILE B 1 246 ? -14.837 -26.124 -41.889 1.00 25.09 230 ILE B C 1
ATOM 4287 O O . ILE B 1 246 ? -15.659 -26.247 -42.803 1.00 24.46 230 ILE B O 1
ATOM 4292 N N . ASN B 1 247 ? -13.912 -27.032 -41.631 1.00 26.10 231 ASN B N 1
ATOM 4293 C CA . ASN B 1 247 ? -13.917 -28.326 -42.300 1.00 27.55 231 ASN B CA 1
ATOM 4294 C C . ASN B 1 247 ? -13.941 -29.433 -41.279 1.00 27.48 231 ASN B C 1
ATOM 4295 O O . ASN B 1 247 ? -12.912 -29.800 -40.661 1.00 31.07 231 ASN B O 1
ATOM 4300 N N . THR B 1 248 ? -15.145 -29.942 -41.042 1.00 29.05 232 THR B N 1
ATOM 4301 C CA . THR B 1 248 ? -15.304 -31.240 -40.346 1.00 29.19 232 THR B CA 1
ATOM 4302 C C . THR B 1 248 ? -15.614 -32.407 -41.314 1.00 30.02 232 THR B C 1
ATOM 4303 O O . THR B 1 248 ? -15.959 -33.458 -40.839 1.00 29.63 232 THR B O 1
ATOM 4307 N N . GLY B 1 249 ? -15.538 -32.207 -42.617 1.00 31.11 233 GLY B N 1
ATOM 4308 C CA . GLY B 1 249 ? -15.969 -33.228 -43.626 1.00 33.54 233 GLY B CA 1
ATOM 4309 C C . GLY B 1 249 ? -14.884 -34.276 -43.930 1.00 31.77 233 GLY B C 1
ATOM 4310 O O . GLY B 1 249 ? -14.834 -35.281 -43.309 1.00 37.50 233 GLY B O 1
ATOM 4311 N N . ARG B 1 250 ? -13.965 -33.979 -44.796 1.00 34.93 234 ARG B N 1
ATOM 4312 C CA . ARG B 1 250 ? -12.805 -34.854 -45.040 1.00 37.37 234 ARG B CA 1
ATOM 4313 C C . ARG B 1 250 ? -11.658 -33.973 -45.399 1.00 32.90 234 ARG B C 1
ATOM 4314 O O . ARG B 1 250 ? -11.836 -32.950 -46.014 1.00 31.78 234 ARG B O 1
ATOM 4322 N N . GLY B 1 251 ? -10.458 -34.384 -45.021 1.00 36.11 235 GLY B N 1
ATOM 4323 C CA . GLY B 1 251 ? -9.262 -33.570 -45.205 1.00 37.53 235 GLY B CA 1
ATOM 4324 C C . GLY B 1 251 ? -9.052 -33.098 -46.596 1.00 37.76 235 GLY B C 1
ATOM 4325 O O . GLY B 1 251 ? -8.739 -31.921 -46.844 1.00 38.04 235 GLY B O 1
ATOM 4326 N N . ALA B 1 252 ? -9.311 -33.994 -47.544 1.00 39.57 236 ALA B N 1
ATOM 4327 C CA . ALA B 1 252 ? -8.979 -33.698 -48.938 1.00 42.53 236 ALA B CA 1
ATOM 4328 C C . ALA B 1 252 ? -9.952 -32.720 -49.585 1.00 38.54 236 ALA B C 1
ATOM 4329 O O . ALA B 1 252 ? -9.785 -32.391 -50.749 1.00 40.77 236 ALA B O 1
ATOM 4331 N N . LEU B 1 253 ? -11.002 -32.294 -48.875 1.00 37.70 237 LEU B N 1
ATOM 4332 C CA . LEU B 1 253 ? -11.922 -31.240 -49.418 1.00 35.99 237 LEU B CA 1
ATOM 4333 C C . LEU B 1 253 ? -11.220 -29.931 -49.590 1.00 37.64 237 LEU B C 1
ATOM 4334 O O . LEU B 1 253 ? -11.657 -29.046 -50.322 1.00 38.47 237 LEU B O 1
ATOM 4339 N N . VAL B 1 254 ? -10.077 -29.778 -48.912 1.00 39.08 238 VAL B N 1
ATOM 4340 C CA . VAL B 1 254 ? -9.384 -28.533 -48.934 1.00 41.09 238 VAL B CA 1
ATOM 4341 C C . VAL B 1 254 ? -7.905 -28.736 -49.306 1.00 38.43 238 VAL B C 1
ATOM 4342 O O . VAL B 1 254 ? -7.329 -29.783 -49.030 1.00 43.55 238 VAL B O 1
ATOM 4346 N N . ASN B 1 255 ? -7.328 -27.746 -49.950 1.00 35.87 239 ASN B N 1
ATOM 4347 C CA . ASN B 1 255 ? -5.926 -27.729 -50.223 1.00 40.71 239 ASN B CA 1
ATOM 4348 C C . ASN B 1 255 ? -5.261 -26.920 -49.139 1.00 38.14 239 ASN B C 1
ATOM 4349 O O . ASN B 1 255 ? -5.132 -25.715 -49.229 1.00 35.23 239 ASN B O 1
ATOM 4354 N N . ALA B 1 256 ? -4.794 -27.632 -48.136 1.00 39.91 240 ALA B N 1
ATOM 4355 C CA . ALA B 1 256 ? -4.287 -26.990 -46.922 1.00 40.71 240 ALA B CA 1
ATOM 4356 C C . ALA B 1 256 ? -3.186 -26.024 -47.193 1.00 42.18 240 ALA B C 1
ATOM 4357 O O . ALA B 1 256 ? -3.096 -24.939 -46.606 1.00 41.45 240 ALA B O 1
ATOM 4359 N N . ALA B 1 257 ? -2.347 -26.369 -48.161 1.00 43.89 241 ALA B N 1
ATOM 4360 C CA . ALA B 1 257 ? -1.290 -25.501 -48.553 1.00 40.01 241 ALA B CA 1
ATOM 4361 C C . ALA B 1 257 ? -1.769 -24.124 -48.938 1.00 36.18 241 ALA B C 1
ATOM 4362 O O . ALA B 1 257 ? -1.107 -23.179 -48.647 1.00 33.29 241 ALA B O 1
ATOM 4364 N N . ALA B 1 258 ? -2.886 -24.018 -49.665 1.00 35.35 242 ALA B N 1
ATOM 4365 C CA . ALA B 1 258 ? -3.463 -22.706 -50.084 1.00 33.02 242 ALA B CA 1
ATOM 4366 C C . ALA B 1 258 ? -4.088 -21.868 -48.921 1.00 32.56 242 ALA B C 1
ATOM 4367 O O . ALA B 1 258 ? -4.202 -20.649 -48.969 1.00 32.38 242 ALA B O 1
ATOM 4369 N N . LEU B 1 259 ? -4.456 -22.563 -47.854 1.00 31.88 243 LEU B N 1
ATOM 4370 C CA . LEU B 1 259 ? -5.013 -21.887 -46.669 1.00 30.28 243 LEU B CA 1
ATOM 4371 C C . LEU B 1 259 ? -3.990 -20.971 -46.012 1.00 28.33 243 LEU B C 1
ATOM 4372 O O . LEU B 1 259 ? -4.342 -19.945 -45.482 1.00 27.35 243 LEU B O 1
ATOM 4377 N N . ILE B 1 260 ? -2.720 -21.335 -46.077 1.00 30.19 244 ILE B N 1
ATOM 4378 C CA . ILE B 1 260 ? -1.682 -20.601 -45.418 1.00 29.99 244 ILE B CA 1
ATOM 4379 C C . ILE B 1 260 ? -1.584 -19.186 -45.918 1.00 31.40 244 ILE B C 1
ATOM 4380 O O . ILE B 1 260 ? -1.489 -18.240 -45.156 1.00 28.17 244 ILE B O 1
ATOM 4385 N N . GLU B 1 261 ? -1.461 -19.010 -47.220 1.00 32.77 245 GLU B N 1
ATOM 4386 C CA . GLU B 1 261 ? -1.269 -17.682 -47.736 1.00 33.00 245 GLU B CA 1
ATOM 4387 C C . GLU B 1 261 ? -2.491 -16.807 -47.474 1.00 31.59 245 GLU B C 1
ATOM 4388 O O . GLU B 1 261 ? -2.327 -15.625 -47.188 1.00 30.61 245 GLU B O 1
ATOM 4394 N N . ALA B 1 262 ? -3.667 -17.412 -47.485 1.00 29.54 246 ALA B N 1
ATOM 4395 C CA . ALA B 1 262 ? -4.947 -16.737 -47.219 1.00 31.12 246 ALA B CA 1
ATOM 4396 C C . ALA B 1 262 ? -5.055 -16.273 -45.765 1.00 29.62 246 ALA B C 1
ATOM 4397 O O . ALA B 1 262 ? -5.550 -15.209 -45.495 1.00 29.18 246 ALA B O 1
ATOM 4399 N N . LEU B 1 263 ? -4.541 -17.094 -44.866 1.00 28.45 247 LEU B N 1
ATOM 4400 C CA . LEU B 1 263 ? -4.454 -16.726 -43.448 1.00 28.58 247 LEU B CA 1
ATOM 4401 C C . LEU B 1 263 ? -3.407 -15.650 -43.248 1.00 28.33 247 LEU B C 1
ATOM 4402 O O . LEU B 1 263 ? -3.663 -14.667 -42.549 1.00 30.35 247 LEU B O 1
ATOM 4407 N N . LYS B 1 264 ? -2.261 -15.755 -43.919 1.00 27.91 248 LYS B N 1
ATOM 4408 C CA . LYS B 1 264 ? -1.253 -14.721 -43.789 1.00 28.36 248 LYS B CA 1
ATOM 4409 C C . LYS B 1 264 ? -1.748 -13.366 -44.248 1.00 29.02 248 LYS B C 1
ATOM 4410 O O . LYS B 1 264 ? -1.434 -12.343 -43.615 1.00 27.54 248 LYS B O 1
ATOM 4416 N N . SER B 1 265 ? -2.537 -13.342 -45.309 1.00 30.52 249 SER B N 1
ATOM 4417 C CA . SER B 1 265 ? -2.933 -12.046 -45.880 1.00 32.35 249 SER B CA 1
ATOM 4418 C C . SER B 1 265 ? -4.117 -11.458 -45.165 1.00 33.64 249 SER B C 1
ATOM 4419 O O . SER B 1 265 ? -4.452 -10.281 -45.357 1.00 32.75 249 SER B O 1
ATOM 4422 N N . GLY B 1 266 ? -4.805 -12.275 -44.382 1.00 32.68 250 GLY B N 1
ATOM 4423 C CA . GLY B 1 266 ? -6.046 -11.837 -43.754 1.00 29.89 250 GLY B CA 1
ATOM 4424 C C . GLY B 1 266 ? -7.269 -12.127 -44.628 1.00 28.54 250 GLY B C 1
ATOM 4425 O O . GLY B 1 266 ? -8.368 -11.964 -44.168 1.00 29.51 250 GLY B O 1
ATOM 4426 N N . GLN B 1 267 ? -7.085 -12.599 -45.853 1.00 26.72 251 GLN B N 1
ATOM 4427 C CA . GLN B 1 267 ? -8.160 -12.952 -46.655 1.00 29.88 251 GLN B CA 1
ATOM 4428 C C . GLN B 1 267 ? -9.089 -13.981 -45.934 1.00 27.88 251 GLN B C 1
ATOM 4429 O O . GLN B 1 267 ? -10.322 -13.866 -45.998 1.00 28.08 251 GLN B O 1
ATOM 4435 N N . LEU B 1 268 ? -8.488 -15.014 -45.376 1.00 25.84 252 LEU B N 1
ATOM 4436 C CA . LEU B 1 268 ? -9.229 -15.923 -44.524 1.00 25.89 252 LEU B CA 1
ATOM 4437 C C . LEU B 1 268 ? -9.042 -15.453 -43.084 1.00 23.65 252 LEU B C 1
ATOM 4438 O O . LEU B 1 268 ? -7.911 -15.430 -42.580 1.00 24.30 252 LEU B O 1
ATOM 4443 N N . GLY B 1 269 ? -10.160 -15.164 -42.418 1.00 22.15 253 GLY B N 1
ATOM 4444 C CA . GLY B 1 269 ? -10.150 -14.653 -41.061 1.00 21.00 253 GLY B CA 1
ATOM 4445 C C . GLY B 1 269 ? -9.962 -15.711 -40.006 1.00 20.51 253 GLY B C 1
ATOM 4446 O O . GLY B 1 269 ? -9.426 -15.422 -38.951 1.00 20.32 253 GLY B O 1
ATOM 4447 N N . TYR B 1 270 ? -10.531 -16.881 -40.237 1.00 19.84 254 TYR B N 1
ATOM 4448 C CA . TYR B 1 270 ? -10.523 -17.920 -39.235 1.00 20.62 254 TYR B CA 1
ATOM 4449 C C . TYR B 1 270 ? -10.560 -19.264 -39.911 1.00 20.54 254 TYR B C 1
ATOM 4450 O O . TYR B 1 270 ? -11.148 -19.425 -40.983 1.00 21.89 254 TYR B O 1
ATOM 4459 N N . LEU B 1 271 ? -9.958 -20.240 -39.255 1.00 22.04 255 LEU B N 1
ATOM 4460 C CA . LEU B 1 271 ? -10.046 -21.634 -39.695 1.00 21.91 255 LEU B CA 1
ATOM 4461 C C . LEU B 1 271 ? -10.206 -22.628 -38.562 1.00 21.87 255 LEU B C 1
ATOM 4462 O O . LEU B 1 271 ? -9.440 -22.645 -37.612 1.00 20.75 255 LEU B O 1
ATOM 4467 N N . GLY B 1 272 ? -11.218 -23.508 -38.715 1.00 20.68 256 GLY B N 1
ATOM 4468 C CA . GLY B 1 272 ? -11.469 -24.591 -37.800 1.00 21.47 256 GLY B CA 1
ATOM 4469 C C . GLY B 1 272 ? -11.392 -25.902 -38.576 1.00 20.91 256 GLY B C 1
ATOM 4470 O O . GLY B 1 272 ? -12.166 -26.080 -39.485 1.00 22.10 256 GLY B O 1
ATOM 4471 N N . LEU B 1 273 ? -10.451 -26.759 -38.210 1.00 22.52 257 LEU B N 1
ATOM 4472 C CA . LEU B 1 273 ? -10.337 -28.054 -38.867 1.00 23.90 257 LEU B CA 1
ATOM 4473 C C . LEU B 1 273 ? -10.519 -29.157 -37.858 1.00 25.09 257 LEU B C 1
ATOM 4474 O O . LEU B 1 273 ? -9.939 -29.119 -36.792 1.00 24.83 257 LEU B O 1
ATOM 4479 N N . ASP B 1 274 ? -11.341 -30.128 -38.207 1.00 25.27 258 ASP B N 1
ATOM 4480 C CA . ASP B 1 274 ? -11.356 -31.412 -37.506 1.00 28.02 258 ASP B CA 1
ATOM 4481 C C . ASP B 1 274 ? -10.767 -32.559 -38.356 1.00 28.31 258 ASP B C 1
ATOM 4482 O O . ASP B 1 274 ? -10.539 -33.659 -37.821 1.00 28.93 258 ASP B O 1
ATOM 4487 N N . VAL B 1 275 ? -10.406 -32.253 -39.586 1.00 29.02 259 VAL B N 1
ATOM 4488 C CA . VAL B 1 275 ? -9.837 -33.237 -40.491 1.00 33.72 259 VAL B CA 1
ATOM 4489 C C . VAL B 1 275 ? -8.732 -32.595 -41.272 1.00 35.27 259 VAL B C 1
ATOM 4490 O O . VAL B 1 275 ? -8.674 -31.347 -41.427 1.00 33.37 259 VAL B O 1
ATOM 4494 N N . TYR B 1 276 ? -7.858 -33.444 -41.780 1.00 33.22 260 TYR B N 1
ATOM 4495 C CA . TYR B 1 276 ? -6.679 -32.998 -42.520 1.00 34.96 260 TYR B CA 1
ATOM 4496 C C . TYR B 1 276 ? -6.281 -34.134 -43.482 1.00 37.28 260 TYR B C 1
ATOM 4497 O O . TYR B 1 276 ? -6.409 -35.317 -43.162 1.00 39.45 260 TYR B O 1
ATOM 4506 N N . GLU B 1 277 ? -5.848 -33.744 -44.658 1.00 40.48 261 GLU B N 1
ATOM 4507 C CA . GLU B 1 277 ? -5.604 -34.702 -45.732 1.00 45.41 261 GLU B CA 1
ATOM 4508 C C . GLU B 1 277 ? -4.518 -35.698 -45.340 1.00 47.62 261 GLU B C 1
ATOM 4509 O O . GLU B 1 277 ? -4.688 -36.885 -45.568 1.00 46.36 261 GLU B O 1
ATOM 4515 N N . GLU B 1 278 ? -3.474 -35.300 -44.650 1.00 50.86 262 GLU B N 1
ATOM 4516 C CA . GLU B 1 278 ? -2.558 -36.354 -44.267 1.00 63.31 262 GLU B CA 1
ATOM 4517 C C . GLU B 1 278 ? -2.941 -37.122 -42.942 1.00 63.51 262 GLU B C 1
ATOM 4518 O O . GLU B 1 278 ? -2.105 -37.870 -42.430 1.00 62.98 262 GLU B O 1
ATOM 4524 N N . GLU B 1 279 ? -4.171 -36.976 -42.405 1.00 58.05 263 GLU B N 1
ATOM 4525 C CA . GLU B 1 279 ? -4.443 -37.309 -41.007 1.00 52.11 263 GLU B CA 1
ATOM 4526 C C . GLU B 1 279 ? -4.177 -38.739 -40.471 1.00 52.40 263 GLU B C 1
ATOM 4527 O O . GLU B 1 279 ? -3.724 -38.891 -39.337 1.00 46.00 263 GLU B O 1
ATOM 4533 N N . ALA B 1 280 ? -4.459 -39.801 -41.233 1.00 48.16 264 ALA B N 1
ATOM 4534 C CA . ALA B 1 280 ? -4.278 -41.148 -40.682 1.00 47.05 264 ALA B CA 1
ATOM 4535 C C . ALA B 1 280 ? -2.815 -41.427 -40.267 1.00 48.27 264 ALA B C 1
ATOM 4536 O O . ALA B 1 280 ? -2.567 -42.180 -39.308 1.00 49.94 264 ALA B O 1
ATOM 4538 N N . ASP B 1 281 ? -1.864 -40.762 -40.922 1.00 44.67 265 ASP B N 1
ATOM 4539 C CA . ASP B 1 281 ? -0.452 -40.797 -40.530 1.00 51.57 265 ASP B CA 1
ATOM 4540 C C . ASP B 1 281 ? -0.039 -39.867 -39.371 1.00 52.12 265 ASP B C 1
ATOM 4541 O O . ASP B 1 281 ? 1.106 -39.916 -38.925 1.00 51.30 265 ASP B O 1
ATOM 4546 N N . ILE B 1 282 ? -0.943 -39.002 -38.916 1.00 45.86 266 ILE B N 1
ATOM 4547 C CA . ILE B 1 282 ? -0.578 -37.885 -38.011 1.00 45.23 266 ILE B CA 1
ATOM 4548 C C . ILE B 1 282 ? -1.425 -37.939 -36.751 1.00 40.54 266 ILE B C 1
ATOM 4549 O O . ILE B 1 282 ? -0.913 -37.906 -35.663 1.00 42.80 266 ILE B O 1
ATOM 4554 N N . PHE B 1 283 ? -2.730 -37.969 -36.951 1.00 37.29 267 PHE B N 1
ATOM 4555 C CA . PHE B 1 283 ? -3.668 -37.927 -35.895 1.00 38.59 267 PHE B CA 1
ATOM 4556 C C . PHE B 1 283 ? -3.722 -39.198 -35.047 1.00 40.60 267 PHE B C 1
ATOM 4557 O O . PHE B 1 283 ? -3.141 -40.214 -35.363 1.00 41.03 267 PHE B O 1
ATOM 4565 N N . PHE B 1 284 ? -4.410 -39.068 -33.925 1.00 41.03 268 PHE B N 1
ATOM 4566 C CA . PHE B 1 284 ? -4.685 -40.128 -32.986 1.00 42.83 268 PHE B CA 1
ATOM 4567 C C . PHE B 1 284 ? -3.481 -40.615 -32.257 1.00 43.28 268 PHE B C 1
ATOM 4568 O O . PHE B 1 284 ? -3.504 -41.705 -31.730 1.00 47.74 268 PHE B O 1
ATOM 4576 N N . GLU B 1 285 ? -2.425 -39.838 -32.241 1.00 39.82 269 GLU B N 1
ATOM 4577 C CA . GLU B 1 285 ? -1.205 -40.199 -31.569 1.00 38.88 269 GLU B CA 1
ATOM 4578 C C . GLU B 1 285 ? -0.614 -38.943 -30.931 1.00 35.82 269 GLU B C 1
ATOM 4579 O O . GLU B 1 285 ? -0.740 -37.895 -31.506 1.00 31.78 269 GLU B O 1
ATOM 4585 N N . ASP B 1 286 ? 0.059 -39.085 -29.825 1.00 34.30 270 ASP B N 1
ATOM 4586 C CA . ASP B 1 286 ? 0.808 -38.004 -29.240 1.00 34.24 270 ASP B CA 1
ATOM 4587 C C . ASP B 1 286 ? 2.144 -37.941 -29.871 1.00 36.72 270 ASP B C 1
ATOM 4588 O O . ASP B 1 286 ? 3.003 -38.756 -29.576 1.00 36.97 270 ASP B O 1
ATOM 4593 N N . ARG B 1 287 ? 2.305 -36.979 -30.783 1.00 38.14 271 ARG B N 1
ATOM 4594 C CA . ARG B 1 287 ? 3.591 -36.755 -31.455 1.00 38.33 271 ARG B CA 1
ATOM 4595 C C . ARG B 1 287 ? 4.364 -35.561 -30.911 1.00 33.77 271 ARG B C 1
ATOM 4596 O O . ARG B 1 287 ? 5.214 -35.005 -31.593 1.00 34.66 271 ARG B O 1
ATOM 4604 N N . SER B 1 288 ? 4.165 -35.237 -29.649 1.00 33.27 272 SER B N 1
ATOM 4605 C CA . SER B 1 288 ? 4.632 -33.917 -29.179 1.00 32.95 272 SER B CA 1
ATOM 4606 C C . SER B 1 288 ? 6.114 -33.977 -28.824 1.00 34.48 272 SER B C 1
ATOM 4607 O O . SER B 1 288 ? 6.742 -32.990 -28.672 1.00 32.93 272 SER B O 1
ATOM 4610 N N . ASP B 1 289 ? 6.661 -35.198 -28.627 1.00 35.90 273 ASP B N 1
ATOM 4611 C CA . ASP B 1 289 ? 8.047 -35.369 -28.282 1.00 37.33 273 ASP B CA 1
ATOM 4612 C C . ASP B 1 289 ? 9.020 -35.164 -29.477 1.00 38.57 273 ASP B C 1
ATOM 4613 O O . ASP B 1 289 ? 10.221 -35.015 -29.260 1.00 41.48 273 ASP B O 1
ATOM 4618 N N . GLN B 1 290 ? 8.499 -35.124 -30.689 1.00 37.80 274 GLN B N 1
ATOM 4619 C CA . GLN B 1 290 ? 9.302 -35.061 -31.889 1.00 45.89 274 GLN B CA 1
ATOM 4620 C C . GLN B 1 290 ? 8.893 -33.904 -32.820 1.00 39.79 274 GLN B C 1
ATOM 4621 O O . GLN B 1 290 ? 7.747 -33.549 -32.898 1.00 38.98 274 GLN B O 1
ATOM 4627 N N . PRO B 1 291 ? 9.848 -33.348 -33.566 1.00 42.22 275 PRO B N 1
ATOM 4628 C CA . PRO B 1 291 ? 9.474 -32.387 -34.576 1.00 38.92 275 PRO B CA 1
ATOM 4629 C C . PRO B 1 291 ? 8.410 -32.904 -35.419 1.00 38.75 275 PRO B C 1
ATOM 4630 O O . PRO B 1 291 ? 8.345 -34.101 -35.700 1.00 40.31 275 PRO B O 1
ATOM 4634 N N . LEU B 1 292 ? 7.536 -32.009 -35.858 1.00 35.15 276 LEU B N 1
ATOM 4635 C CA . LEU B 1 292 ? 6.500 -32.349 -36.788 1.00 38.15 276 LEU B CA 1
ATOM 4636 C C . LEU B 1 292 ? 7.085 -32.232 -38.161 1.00 36.37 276 LEU B C 1
ATOM 4637 O O . LEU B 1 292 ? 7.634 -31.188 -38.500 1.00 31.51 276 LEU B O 1
ATOM 4642 N N . GLN B 1 293 ? 6.913 -33.288 -38.977 1.00 36.72 277 GLN B N 1
ATOM 4643 C CA . GLN B 1 293 ? 7.501 -33.323 -40.320 1.00 35.76 277 GLN B CA 1
ATOM 4644 C C . GLN B 1 293 ? 6.754 -32.460 -41.302 1.00 34.14 277 GLN B C 1
ATOM 4645 O O . GLN B 1 293 ? 7.353 -31.845 -42.145 1.00 32.91 277 GLN B O 1
ATOM 4651 N N . ASP B 1 294 ? 5.443 -32.404 -41.176 1.00 34.52 278 ASP B N 1
ATOM 4652 C CA . ASP B 1 294 ? 4.597 -31.702 -42.126 1.00 35.77 278 ASP B CA 1
ATOM 4653 C C . ASP B 1 294 ? 4.641 -30.191 -41.986 1.00 35.39 278 ASP B C 1
ATOM 4654 O O . ASP B 1 294 ? 4.089 -29.642 -41.033 1.00 32.43 278 ASP B O 1
ATOM 4659 N N . ASP B 1 295 ? 5.285 -29.522 -42.941 1.00 33.91 279 ASP B N 1
ATOM 4660 C CA . ASP B 1 295 ? 5.455 -28.084 -42.894 1.00 36.40 279 ASP B CA 1
ATOM 4661 C C . ASP B 1 295 ? 4.131 -27.311 -42.899 1.00 34.17 279 ASP B C 1
ATOM 4662 O O . ASP B 1 295 ? 3.968 -26.296 -42.206 1.00 34.40 279 ASP B O 1
ATOM 4667 N N . VAL B 1 296 ? 3.178 -27.807 -43.678 1.00 36.22 280 VAL B N 1
ATOM 4668 C CA . VAL B 1 296 ? 1.901 -27.143 -43.861 1.00 33.53 280 VAL B CA 1
ATOM 4669 C C . VAL B 1 296 ? 1.064 -27.194 -42.565 1.00 32.21 280 VAL B C 1
ATOM 4670 O O . VAL B 1 296 ? 0.652 -26.180 -42.069 1.00 29.86 280 VAL B O 1
ATOM 4674 N N . LEU B 1 297 ? 0.856 -28.385 -42.031 1.00 29.75 281 LEU B N 1
ATOM 4675 C CA . LEU B 1 297 ? 0.193 -28.529 -40.763 1.00 29.65 281 LEU B CA 1
ATOM 4676 C C . LEU B 1 297 ? 0.905 -27.751 -39.672 1.00 29.21 281 LEU B C 1
ATOM 4677 O O . LEU B 1 297 ? 0.249 -27.142 -38.866 1.00 25.91 281 LEU B O 1
ATOM 4682 N N . ALA B 1 298 ? 2.238 -27.808 -39.618 1.00 26.91 282 ALA B N 1
ATOM 4683 C CA . ALA B 1 298 ? 2.952 -27.075 -38.549 1.00 26.83 282 ALA B CA 1
ATOM 4684 C C . ALA B 1 298 ? 2.618 -25.548 -38.621 1.00 26.88 282 ALA B C 1
ATOM 4685 O O . ALA B 1 298 ? 2.441 -24.855 -37.572 1.00 25.39 282 ALA B O 1
ATOM 4687 N N . ARG B 1 299 ? 2.542 -25.049 -39.813 1.00 25.94 283 ARG B N 1
ATOM 4688 C CA . ARG B 1 299 ? 2.302 -23.626 -40.025 1.00 28.60 283 ARG B CA 1
ATOM 4689 C C . ARG B 1 299 ? 0.850 -23.292 -39.649 1.00 29.32 283 ARG B C 1
ATOM 4690 O O . ARG B 1 299 ? 0.609 -22.302 -38.980 1.00 27.42 283 ARG B O 1
ATOM 4698 N N . LEU B 1 300 ? -0.098 -24.157 -40.022 1.00 27.59 284 LEU B N 1
ATOM 4699 C CA . LEU B 1 300 ? -1.481 -23.941 -39.638 1.00 26.19 284 LEU B CA 1
ATOM 4700 C C . LEU B 1 300 ? -1.652 -23.897 -38.140 1.00 28.20 284 LEU B C 1
ATOM 4701 O O . LEU B 1 300 ? -2.362 -23.017 -37.637 1.00 29.15 284 LEU B O 1
ATOM 4706 N N . LEU B 1 301 ? -1.023 -24.843 -37.445 1.00 25.39 285 LEU B N 1
ATOM 4707 C CA . LEU B 1 301 ? -1.114 -24.931 -36.024 1.00 28.95 285 LEU B CA 1
ATOM 4708 C C . LEU B 1 301 ? -0.654 -23.652 -35.237 1.00 29.82 285 LEU B C 1
ATOM 4709 O O . LEU B 1 301 ? -1.153 -23.438 -34.167 1.00 34.59 285 LEU B O 1
ATOM 4714 N N . SER B 1 302 ? 0.197 -22.834 -35.857 1.00 29.25 286 SER B N 1
ATOM 4715 C CA . SER B 1 302 ? 0.781 -21.641 -35.279 1.00 32.61 286 SER B CA 1
ATOM 4716 C C . SER B 1 302 ? -0.084 -20.407 -35.182 1.00 28.55 286 SER B C 1
ATOM 4717 O O . SER B 1 302 ? 0.130 -19.530 -34.333 1.00 28.41 286 SER B O 1
ATOM 4720 N N . PHE B 1 303 ? -1.019 -20.314 -36.123 1.00 25.13 287 PHE B N 1
ATOM 4721 C CA . PHE B 1 303 ? -1.809 -19.109 -36.313 1.00 23.56 287 PHE B CA 1
ATOM 4722 C C . PHE B 1 303 ? -2.739 -18.973 -35.111 1.00 23.74 287 PHE B C 1
ATOM 4723 O O . PHE B 1 303 ? -3.287 -19.955 -34.600 1.00 22.33 287 PHE B O 1
ATOM 4731 N N . PRO B 1 304 ? -2.976 -17.751 -34.700 1.00 23.39 288 PRO B N 1
ATOM 4732 C CA . PRO B 1 304 ? -3.780 -17.471 -33.532 1.00 25.50 288 PRO B CA 1
ATOM 4733 C C . PRO B 1 304 ? -5.265 -17.691 -33.799 1.00 24.77 288 PRO B C 1
ATOM 4734 O O . PRO B 1 304 ? -6.030 -17.760 -32.880 1.00 28.76 288 PRO B O 1
ATOM 4738 N N . ASN B 1 305 ? -5.647 -17.735 -35.054 1.00 22.87 289 ASN B N 1
ATOM 4739 C CA . ASN B 1 305 ? -7.010 -17.793 -35.529 1.00 21.29 289 ASN B CA 1
ATOM 4740 C C . ASN B 1 305 ? -7.281 -19.093 -36.279 1.00 21.50 289 ASN B C 1
ATOM 4741 O O . ASN B 1 305 ? -8.180 -19.180 -37.088 1.00 21.73 289 ASN B O 1
ATOM 4746 N N . VAL B 1 306 ? -6.520 -20.103 -35.901 1.00 22.23 290 VAL B N 1
ATOM 4747 C CA . VAL B 1 306 ? -6.737 -21.504 -36.334 1.00 22.19 290 VAL B CA 1
ATOM 4748 C C . VAL B 1 306 ? -6.853 -22.435 -35.149 1.00 20.81 290 VAL B C 1
ATOM 4749 O O . VAL B 1 306 ? -6.067 -22.343 -34.230 1.00 22.01 290 VAL B O 1
ATOM 4753 N N . VAL B 1 307 ? -7.875 -23.312 -35.174 1.00 21.04 291 VAL B N 1
ATOM 4754 C CA . VAL B 1 307 ? -8.025 -24.384 -34.174 1.00 21.86 291 VAL B CA 1
ATOM 4755 C C . VAL B 1 307 ? -8.184 -25.685 -34.940 1.00 22.50 291 VAL B C 1
ATOM 4756 O O . VAL B 1 307 ? -9.026 -25.762 -35.827 1.00 22.00 291 VAL B O 1
ATOM 4760 N N . VAL B 1 308 ? -7.383 -26.652 -34.539 1.00 23.37 292 VAL B N 1
ATOM 4761 C CA . VAL B 1 308 ? -7.377 -27.995 -35.137 1.00 24.49 292 VAL B CA 1
ATOM 4762 C C . VAL B 1 308 ? -7.665 -28.968 -34.028 1.00 24.06 292 VAL B C 1
ATOM 4763 O O . VAL B 1 308 ? -7.035 -28.926 -32.985 1.00 24.64 292 VAL B O 1
ATOM 4767 N N . THR B 1 309 ? -8.720 -29.804 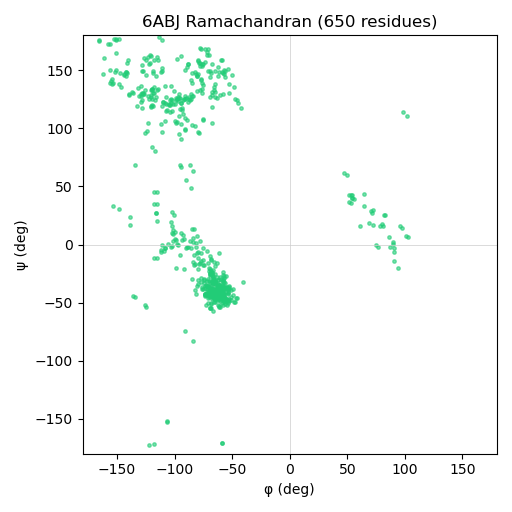-34.244 1.00 25.00 293 THR B N 1
ATOM 4768 C CA . THR B 1 309 ? -8.984 -30.945 -33.429 1.00 24.54 293 THR B CA 1
ATOM 4769 C C . THR B 1 309 ? -8.715 -32.207 -34.266 1.00 24.98 293 THR B C 1
ATOM 4770 O O . THR B 1 309 ? -8.866 -32.175 -35.480 1.00 22.91 293 THR B O 1
ATOM 4774 N N . ALA B 1 310 ? -8.292 -33.273 -33.582 1.00 27.29 294 ALA B N 1
ATOM 4775 C CA . ALA B 1 310 ? -7.672 -34.406 -34.254 1.00 29.58 294 ALA B CA 1
ATOM 4776 C C . ALA B 1 310 ? -8.697 -35.497 -34.577 1.00 29.77 294 ALA B C 1
ATOM 4777 O O . ALA B 1 310 ? -8.734 -36.586 -33.963 1.00 32.71 294 ALA B O 1
ATOM 4779 N N . HIS B 1 311 ? -9.587 -35.125 -35.483 1.00 30.77 295 HIS B N 1
ATOM 4780 C CA . HIS B 1 311 ? -10.758 -35.912 -35.882 1.00 31.40 295 HIS B CA 1
ATOM 4781 C C . HIS B 1 311 ? -11.573 -36.404 -34.691 1.00 32.21 295 HIS B C 1
ATOM 4782 O O . HIS B 1 311 ? -11.699 -37.625 -34.407 1.00 33.46 295 HIS B O 1
ATOM 4789 N N . GLN B 1 312 ? -12.025 -35.401 -33.940 1.00 28.01 296 GLN B N 1
ATOM 4790 C CA . GLN B 1 312 ? -12.669 -35.496 -32.658 1.00 25.20 296 GLN B CA 1
ATOM 4791 C C . GLN B 1 312 ? -14.170 -35.293 -32.754 1.00 22.76 296 GLN B C 1
ATOM 4792 O O . GLN B 1 312 ? -14.896 -35.424 -31.764 1.00 24.91 296 GLN B O 1
ATOM 4798 N N . ALA B 1 313 ? -14.672 -35.029 -33.910 1.00 24.76 297 ALA B N 1
ATOM 4799 C CA . ALA B 1 313 ? -16.071 -34.602 -34.076 1.00 27.28 297 ALA B CA 1
ATOM 4800 C C . ALA B 1 313 ? -17.103 -35.661 -33.722 1.00 28.89 297 ALA B C 1
ATOM 4801 O O . ALA B 1 313 ? -18.176 -35.310 -33.273 1.00 27.00 297 ALA B O 1
ATOM 4803 N N . PHE B 1 314 ? -16.722 -36.939 -33.847 1.00 29.74 298 PHE B N 1
ATOM 4804 C CA . PHE B 1 314 ? -17.600 -38.024 -33.359 1.00 34.33 298 PHE B CA 1
ATOM 4805 C C . PHE B 1 314 ? -17.296 -38.506 -31.965 1.00 33.72 298 PHE B C 1
ATOM 4806 O O . PHE B 1 314 ? -17.910 -39.475 -31.496 1.00 33.13 298 PHE B O 1
ATOM 4814 N N . LEU B 1 315 ? -16.410 -37.781 -31.250 1.00 31.83 299 LEU B N 1
ATOM 4815 C CA . LEU B 1 315 ? -15.963 -38.198 -29.938 1.00 30.63 299 LEU B CA 1
ATOM 4816 C C . LEU B 1 315 ? -16.904 -37.708 -28.849 1.00 31.55 299 LEU B C 1
ATOM 4817 O O . LEU B 1 315 ? -16.541 -36.842 -28.005 1.00 28.76 299 LEU B O 1
ATOM 4822 N N . THR B 1 316 ? -18.119 -38.263 -28.838 1.00 28.72 300 THR B N 1
ATOM 4823 C CA . THR B 1 316 ? -19.043 -38.163 -27.724 1.00 28.50 300 THR B CA 1
ATOM 4824 C C . THR B 1 316 ? -19.453 -39.556 -27.241 1.00 31.75 300 THR B C 1
ATOM 4825 O O . THR B 1 316 ? -19.342 -40.521 -27.994 1.00 32.03 300 THR B O 1
ATOM 4829 N N . ARG B 1 317 ? -19.969 -39.659 -26.048 1.00 31.64 301 ARG B N 1
ATOM 4830 C CA . ARG B 1 317 ? -20.357 -40.963 -25.556 1.00 35.91 301 ARG B CA 1
ATOM 4831 C C . ARG B 1 317 ? -21.418 -41.639 -26.414 1.00 35.92 301 ARG B C 1
ATOM 4832 O O . ARG B 1 317 ? -21.301 -42.775 -26.732 1.00 37.18 301 ARG B O 1
ATOM 4840 N N . GLU B 1 318 ? -22.388 -40.887 -26.846 1.00 36.59 302 GLU B N 1
ATOM 4841 C CA . GLU B 1 318 ? -23.450 -41.381 -27.678 1.00 37.98 302 GLU B CA 1
ATOM 4842 C C . GLU B 1 318 ? -22.966 -41.784 -29.061 1.00 38.16 302 GLU B C 1
ATOM 4843 O O . GLU B 1 318 ? -23.391 -42.808 -29.618 1.00 35.61 302 GLU B O 1
ATOM 4849 N N . ALA B 1 319 ? -22.099 -40.995 -29.655 1.00 33.63 303 ALA B N 1
ATOM 4850 C CA . ALA B 1 319 ? -21.616 -41.296 -30.963 1.00 32.51 303 ALA B CA 1
ATOM 4851 C C . ALA B 1 319 ? -20.687 -42.494 -30.950 1.00 33.84 303 ALA B C 1
ATOM 4852 O O . ALA B 1 319 ? -20.689 -43.320 -31.917 1.00 33.34 303 ALA B O 1
ATOM 4854 N N . LEU B 1 320 ? -19.908 -42.615 -29.887 1.00 31.27 304 LEU B N 1
ATOM 4855 C CA . LEU B 1 320 ? -19.044 -43.786 -29.715 1.00 31.31 304 LEU B CA 1
ATOM 4856 C C . LEU B 1 320 ? -19.895 -45.043 -29.476 1.00 34.30 304 LEU B C 1
ATOM 4857 O O . LEU B 1 320 ? -19.528 -46.129 -29.965 1.00 33.46 304 LEU B O 1
ATOM 4862 N N . ALA B 1 321 ? -20.980 -44.903 -28.721 1.00 34.88 305 ALA B N 1
ATOM 4863 C CA . ALA B 1 321 ? -21.913 -46.028 -28.544 1.00 38.36 305 ALA B CA 1
ATOM 4864 C C . ALA B 1 321 ? -22.494 -46.486 -29.878 1.00 42.52 305 ALA B C 1
ATOM 4865 O O . ALA B 1 321 ? -22.610 -47.708 -30.106 1.00 39.75 305 ALA B O 1
ATOM 4867 N N . ALA B 1 322 ? -22.845 -45.552 -30.754 1.00 36.57 306 ALA B N 1
ATOM 4868 C CA . ALA B 1 322 ? -23.334 -45.905 -32.089 1.00 38.63 306 ALA B CA 1
ATOM 4869 C C . ALA B 1 322 ? -22.304 -46.658 -32.952 1.00 40.36 306 ALA B C 1
ATOM 4870 O O . ALA B 1 322 ? -22.642 -47.618 -33.681 1.00 38.17 306 ALA B O 1
ATOM 4872 N N . ILE B 1 323 ? -21.057 -46.201 -32.905 1.00 36.94 307 ILE B N 1
ATOM 4873 C CA . ILE B 1 323 ? -19.943 -46.873 -33.588 1.00 35.87 307 ILE B CA 1
ATOM 4874 C C . ILE B 1 323 ? -19.752 -48.314 -33.036 1.00 36.72 307 ILE B C 1
ATOM 4875 O O . ILE B 1 323 ? -19.519 -49.279 -33.789 1.00 34.12 307 ILE B O 1
ATOM 4880 N N . ALA B 1 324 ? -19.808 -48.445 -31.723 1.00 36.10 308 ALA B N 1
ATOM 4881 C CA . ALA B 1 324 ? -19.628 -49.783 -31.106 1.00 36.60 308 ALA B CA 1
ATOM 4882 C C . ALA B 1 324 ? -20.762 -50.733 -31.454 1.00 38.80 308 ALA B C 1
ATOM 4883 O O . ALA B 1 324 ? -20.490 -51.872 -31.833 1.00 36.71 308 ALA B O 1
ATOM 4885 N N . ASP B 1 325 ? -22.008 -50.262 -31.360 1.00 38.05 309 ASP B N 1
ATOM 4886 C CA . ASP B 1 325 ? -23.212 -51.038 -31.689 1.00 38.34 309 ASP B CA 1
ATOM 4887 C C . ASP B 1 325 ? -23.169 -51.468 -33.168 1.00 38.26 309 ASP B C 1
ATOM 4888 O O . ASP B 1 325 ? -23.420 -52.616 -33.521 1.00 38.12 309 ASP B O 1
ATOM 4893 N N . THR B 1 326 ? -22.874 -50.516 -34.044 1.00 31.54 310 THR B N 1
ATOM 4894 C CA . THR B 1 326 ? -22.776 -50.769 -35.444 1.00 33.82 310 THR B CA 1
ATOM 4895 C C . THR B 1 326 ? -21.686 -51.809 -35.716 1.00 36.12 310 THR B C 1
ATOM 4896 O O . THR B 1 326 ? -21.922 -52.787 -36.458 1.00 38.17 310 THR B O 1
ATOM 4900 N N . THR B 1 327 ? -20.521 -51.656 -35.088 1.00 33.74 311 THR B N 1
ATOM 4901 C CA . THR B 1 327 ? -19.397 -52.548 -35.377 1.00 33.36 311 THR B CA 1
ATOM 4902 C C . THR B 1 327 ? -19.699 -53.996 -34.866 1.00 37.98 311 THR B C 1
ATOM 4903 O O . THR B 1 327 ? -19.468 -54.960 -35.591 1.00 35.13 311 THR B O 1
ATOM 4907 N N . LEU B 1 328 ? -20.231 -54.128 -33.648 1.00 36.27 312 LEU B N 1
ATOM 4908 C CA . LEU B 1 328 ? -20.604 -55.431 -33.121 1.00 37.77 312 LEU B CA 1
ATOM 4909 C C . LEU B 1 328 ? -21.746 -56.068 -33.947 1.00 38.63 312 LEU B C 1
ATOM 4910 O O . LEU B 1 328 ? -21.685 -57.278 -34.270 1.00 39.95 312 LEU B O 1
ATOM 4915 N N . ASP B 1 329 ? -22.746 -55.271 -34.340 1.00 40.31 313 ASP B N 1
ATOM 4916 C CA . ASP B 1 329 ? -23.775 -55.766 -35.251 1.00 39.15 313 ASP B CA 1
ATOM 4917 C C . ASP B 1 329 ? -23.186 -56.215 -36.581 1.00 39.82 313 ASP B C 1
ATOM 4918 O O . ASP B 1 329 ? -23.627 -57.238 -37.136 1.00 34.99 313 ASP B O 1
ATOM 4923 N N . ASN B 1 330 ? -22.227 -55.462 -37.125 1.00 34.37 314 ASN B N 1
ATOM 4924 C CA . ASN B 1 330 ? -21.577 -55.863 -38.375 1.00 36.57 314 ASN B CA 1
ATOM 4925 C C . ASN B 1 330 ? -20.919 -57.238 -38.229 1.00 36.73 314 ASN B C 1
ATOM 4926 O O . ASN B 1 330 ? -20.901 -58.052 -39.167 1.00 35.59 314 ASN B O 1
ATOM 4931 N N . ILE B 1 331 ? -20.372 -57.473 -37.050 1.00 36.50 315 ILE B N 1
ATOM 4932 C CA . ILE B 1 331 ? -19.620 -58.691 -36.799 1.00 40.34 315 ILE B CA 1
ATOM 4933 C C . ILE B 1 331 ? -20.606 -59.878 -36.686 1.00 42.53 315 ILE B C 1
ATOM 4934 O O . ILE B 1 331 ? -20.322 -60.972 -37.229 1.00 41.55 315 ILE B O 1
ATOM 4939 N N . ALA B 1 332 ? -21.725 -59.650 -35.984 1.00 41.72 316 ALA B N 1
ATOM 4940 C CA . ALA B 1 332 ? -22.795 -60.686 -35.813 1.00 42.17 316 ALA B CA 1
ATOM 4941 C C . ALA B 1 332 ? -23.370 -61.038 -37.185 1.00 41.13 316 ALA B C 1
ATOM 4942 O O . ALA B 1 332 ? -23.624 -62.199 -37.507 1.00 41.10 316 ALA B O 1
ATOM 4944 N N . ALA B 1 333 ? -23.539 -60.010 -38.000 1.00 40.01 317 ALA B N 1
ATOM 4945 C CA . ALA B 1 333 ? -24.052 -60.164 -39.353 1.00 39.43 317 ALA B CA 1
ATOM 4946 C C . ALA B 1 333 ? -23.104 -60.964 -40.245 1.00 39.96 317 ALA B C 1
ATOM 4947 O O . ALA B 1 333 ? -23.533 -61.910 -40.960 1.00 40.83 317 ALA B O 1
ATOM 4949 N N . TRP B 1 334 ? -21.816 -60.650 -40.215 1.00 40.63 318 TRP B N 1
ATOM 4950 C CA . TRP B 1 334 ? -20.876 -61.428 -40.997 1.00 39.23 318 TRP B CA 1
ATOM 4951 C C . TRP B 1 334 ? -20.976 -62.894 -40.620 1.00 41.48 318 TRP B C 1
ATOM 4952 O O . TRP B 1 334 ? -21.013 -63.789 -41.491 1.00 39.59 318 TRP B O 1
ATOM 4963 N N . GLN B 1 335 ? -20.991 -63.143 -39.315 1.00 42.06 319 GLN B N 1
ATOM 4964 C CA . GLN B 1 335 ? -21.137 -64.478 -38.703 1.00 47.83 319 GLN B CA 1
ATOM 4965 C C . GLN B 1 335 ? -22.303 -65.265 -39.288 1.00 50.30 319 GLN B C 1
ATOM 4966 O O . GLN B 1 335 ? -22.181 -66.461 -39.526 1.00 48.97 319 GLN B O 1
ATOM 4972 N N . ASP B 1 336 ? -23.431 -64.590 -39.480 1.00 47.00 320 ASP B N 1
ATOM 4973 C CA . ASP B 1 336 ? -24.633 -65.189 -40.020 1.00 49.85 320 ASP B CA 1
ATOM 4974 C C . ASP B 1 336 ? -24.694 -65.184 -41.504 1.00 44.73 320 ASP B C 1
ATOM 4975 O O . ASP B 1 336 ? -25.682 -65.609 -42.057 1.00 46.16 320 ASP B O 1
ATOM 4980 N N . GLY B 1 337 ? -23.662 -64.707 -42.185 1.00 41.45 321 GLY B N 1
ATOM 4981 C CA . GLY B 1 337 ? -23.731 -64.533 -43.640 1.00 40.79 321 GLY B CA 1
ATOM 4982 C C . GLY B 1 337 ? -24.599 -63.418 -44.196 1.00 45.84 321 GLY B C 1
ATOM 4983 O O . GLY B 1 337 ? -25.060 -63.487 -45.314 1.00 46.68 321 GLY B O 1
ATOM 4984 N N . THR B 1 338 ? -24.817 -62.341 -43.457 1.00 43.42 322 THR B N 1
ATOM 4985 C CA . THR B 1 338 ? -25.637 -61.252 -43.973 1.00 44.34 322 THR B CA 1
ATOM 4986 C C . THR B 1 338 ? -24.627 -60.163 -44.361 1.00 45.81 322 THR B C 1
ATOM 4987 O O . THR B 1 338 ? -23.875 -59.747 -43.482 1.00 38.35 322 THR B O 1
ATOM 4991 N N . PRO B 1 339 ? -24.591 -59.755 -45.655 1.00 45.88 323 PRO B N 1
ATOM 4992 C CA . PRO B 1 339 ? -23.707 -58.655 -46.089 1.00 46.14 323 PRO B CA 1
ATOM 4993 C C . PRO B 1 339 ? -24.244 -57.367 -45.427 1.00 45.86 323 PRO B C 1
ATOM 4994 O O . PRO B 1 339 ? -25.395 -56.926 -45.699 1.00 49.51 323 PRO B O 1
ATOM 4998 N N . ARG B 1 340 ? -23.533 -56.932 -44.401 1.00 41.68 324 ARG B N 1
ATOM 4999 C CA . ARG B 1 340 ? -23.876 -55.692 -43.709 1.00 40.32 324 ARG B CA 1
ATOM 5000 C C . ARG B 1 340 ? -22.591 -54.819 -43.651 1.00 34.60 324 ARG B C 1
ATOM 5001 O O . ARG B 1 340 ? -21.566 -55.238 -43.126 1.00 33.96 324 ARG B O 1
ATOM 5009 N N . ASN B 1 341 ? -22.691 -53.669 -44.288 1.00 37.06 325 ASN B N 1
ATOM 5010 C CA . ASN B 1 341 ? -21.626 -52.629 -44.303 1.00 37.59 325 ASN B CA 1
ATOM 5011 C C . ASN B 1 341 ? -20.273 -53.208 -44.704 1.00 37.09 325 ASN B C 1
ATOM 5012 O O . ASN B 1 341 ? -19.238 -52.889 -44.156 1.00 32.62 325 ASN B O 1
ATOM 5017 N N . ARG B 1 342 ? -20.295 -54.061 -45.706 1.00 36.14 326 ARG B N 1
ATOM 5018 C CA . ARG B 1 342 ? -19.061 -54.574 -46.225 1.00 36.60 326 ARG B CA 1
ATOM 5019 C C . ARG B 1 342 ? -18.462 -53.534 -47.126 1.00 35.28 326 ARG B C 1
ATOM 5020 O O . ARG B 1 342 ? -19.169 -52.864 -47.876 1.00 34.19 326 ARG B O 1
ATOM 5028 N N . VAL B 1 343 ? -17.142 -53.492 -47.143 1.00 33.71 327 VAL B N 1
ATOM 5029 C CA . VAL B 1 343 ? -16.430 -52.656 -48.059 1.00 33.21 327 VAL B CA 1
ATOM 5030 C C . VAL B 1 343 ? -15.822 -53.557 -49.087 1.00 33.54 327 VAL B C 1
ATOM 5031 O O . VAL B 1 343 ? -15.118 -54.466 -48.734 1.00 37.57 327 VAL B O 1
ATOM 5035 N N . ARG B 1 344 ? -16.052 -53.293 -50.349 1.00 34.30 328 ARG B N 1
ATOM 5036 C CA . ARG B 1 344 ? -15.564 -54.142 -51.418 1.00 38.43 328 ARG B CA 1
ATOM 5037 C C . ARG B 1 344 ? -14.619 -53.297 -52.299 1.00 40.28 328 ARG B C 1
ATOM 5038 O O . ARG B 1 344 ? -14.806 -52.092 -52.445 1.00 36.46 328 ARG B O 1
ATOM 5046 N N . ALA B 1 345 ? -13.623 -53.960 -52.854 1.00 43.76 329 ALA B N 1
ATOM 5047 C CA . ALA B 1 345 ? -12.687 -53.350 -53.787 1.00 47.41 329 ALA B CA 1
ATOM 5048 C C . ALA B 1 345 ? -13.394 -52.903 -55.057 1.00 50.40 329 ALA B C 1
ATOM 5049 O O . ALA B 1 345 ? -14.430 -53.432 -55.399 1.00 49.86 329 ALA B O 1
#

Solvent-accessible surface area: 25046 Å² total; per-residue (Å²): 160,8,66,0,10,0,0,7,11,55,70,19,9,24,94,15,2,106,68,5,23,148,127,46,55,20,60,31,67,57,52,150,38,42,1,73,66,108,18,2,74,82,1,106,42,19,39,0,0,0,0,15,19,21,1,55,0,42,125,65,1,0,75,94,2,33,91,9,37,4,165,0,0,0,0,6,0,23,32,86,114,30,11,52,52,76,12,2,137,94,75,60,5,45,7,1,29,4,79,70,34,24,30,49,0,7,0,1,0,0,0,0,0,0,0,0,3,0,1,48,0,2,76,0,15,37,20,4,119,114,3,14,0,14,8,99,49,2,5,2,30,14,0,80,49,43,97,0,0,0,1,2,4,45,128,49,0,18,11,0,0,95,2,0,27,21,2,33,13,76,6,0,1,66,26,92,188,72,16,101,130,2,94,92,45,61,8,115,46,27,67,20,71,38,0,0,50,54,0,26,0,0,0,0,19,13,103,52,71,103,132,24,127,44,15,0,45,60,148,67,4,73,55,5,74,105,34,5,1,0,0,1,9,30,99,9,12,0,5,44,14,56,17,0,20,106,11,11,110,86,38,42,2,16,27,0,0,4,0,3,19,41,131,24,27,101,30,0,15,54,82,79,41,135,125,108,46,158,40,120,42,0,39,102,0,7,67,17,76,39,2,0,2,0,1,34,1,2,7,1,0,116,67,1,7,41,48,8,0,50,31,1,0,31,0,0,21,14,54,86,107,60,92,60,92,32,135,58,69,83,0,10,0,0,6,12,54,76,22,9,29,109,15,2,97,57,4,20,155,158,50,65,26,84,29,66,58,51,148,37,60,1,72,70,107,18,0,85,82,1,106,49,20,52,0,0,0,0,16,22,31,2,55,0,42,95,87,1,0,75,65,1,31,92,9,39,5,137,0,0,0,1,7,0,23,32,84,125,30,11,54,32,67,1,2,106,78,59,62,5,25,3,2,30,4,79,70,32,23,31,52,0,7,0,1,0,0,0,1,0,0,1,0,2,0,1,46,0,2,76,1,13,44,21,4,90,114,3,15,0,15,8,100,49,2,6,2,28,14,0,81,47,41,102,0,0,0,1,2,4,44,128,48,0,16,13,0,0,98,3,0,27,20,2,32,14,74,6,0,1,67,24,92,185,73,17,99,125,2,106,92,45,60,8,119,45,27,66,20,73,32,0,0,52,59,0,25,0,0,0,0,20,14,101,52,68,101,131,24,126,46,15,0,38,66,107,46,6,76,44,5,76,104,34,4,1,0,0,0,8,22,96,6,10,0,4,46,9,54,17,0,22,106,10,11,110,87,40,43,2,17,30,0,0,1,0,2,11,59,90,24,38,114,21,1,12,50,77,81,42,136,127,108,46,156,27,120,38,0,38,95,0,11,78,16,77,38,2,0,1,0,1,28,0,2,6,1,0,120,69,1,6,42,46,8,0,42,38,0,0,60,1,0,26,7,31,102,108,63,55,92,112,48,84,17,155,89

CATH classification: 3.40.50.720 (+1 more: 3.40.50.720)

Foldseek 3Di:
DAEEEEELDDPLLVVLLVVLCPVPPYHYHYYNHAADLVCLCVLQPHQEYEYELLHAAELNSLVSNVVSNHQEYEYLACDHPRHPVVSCVVSNHFYFADNDFDLLLQLVVLVVLVVCLQQVVVVCVVCVVVPNNDCPPRHGDQLAAFEEEQEACPSNSVSNLLVSLVSNHQYEYEDPDDDCSSVVSNYDYDDPLVSQQRGLEYEYAHDDDPVQFQVPELVSLQSHAQQHEYEYLHEARSHDLQSVLVCVVVSRHNAYEYAYHHPLSNPASDPPPVDDDPDPSVVSQVPDSRYHYHSNCSSVDSVRSNVSSNVRVVQVVCVVVVHGDRTD/DEEEEELDDPLLCVLLVVLCPVPVYHYHYHNHAADLVCLVVLQPPQEYEYELLHAAELNSLVSNLVSRHAEYEYLACDDPNHPQVSCVVSNYWYFYDNDFDLLLQLVVLVVLVVCLQQVVVVCVVQVVVPRNDCPPRHGDQLAAFEEEQEACPDNSVSNLLVSLVSNYQYEYEDPDDDCSCVVSNYDYDDLLVSQQRGLEYEYAHADDPVQFQVPELVSLQSHHQQHEYEYLHEARSHDLQNVLVCLVVSRHNAYEYAYHHVQSNPAPDPPPVDDDPDPSVVSQVPRSRYDYHRNCSSVDSVRSSVSSNLSSVCVVCVVVVHPDRIDHD

Sequence (657 aa):
HMRILFFSSQAYDSESFQASNHHRHGFELHFQQAHLQADTAVLAQGFEVVCAFVNDDLSRPVLERLAAGGTRLVALRSAGYNHVDLAAAEALGLPVVHVPAYSPHAVAEHAVGLILTLNRRLHRAYNRTREGDFSLHGLTGFDLHGKRVGVIGTGQIGETFARIMAGFGCELLAYDPYPNPRIQALGGRYLALDALLAESDIVSLHCPLTADTRHLIDAQRLATMKPGAMLINTGRGALVNAAALIEALKSGQLGYLGLDVYEEEADIFFEDRSDQPLQDDVLARLLSFPNVVVTAHQAFLTREALAAIADTTLDNIAAWQDGTPRNRVMRILFFSSQAYDSESFQASNHRHGFELHFQQAHLQADTAVLAQGFEVVCAFVNDDLSRPVLERLAAGGTRLVALRSAGYNHVDLAAAEALGLPVVHVPAYSPHAVAEHAVGLILTLNRRLHRAYNRTREGDFSLHGLTGFDLHGKRVGVIGTGQIGETFARIMAGFGCELLAYDPYPNPRIQALGGRYLALDALLAESDIVSLHCPLTADTRHLIDAQRLATMKPGAMLINTGRGALVNAAALIEALKSGQLGYLGLDVYEEEADIFFEDRSDQPLQDDVLARLLSFPNVVVTAHQAFLTREALAAIADTTLDNIAAWQDGTPRNRVRA

Secondary structure (DSSP, 8-state):
--EEEESS--HHHHHHHHHHGGGT--EEEE--SPPSTTTGGGGTT-SEEEE-TTS-BSHHHHHHHHHTT--EEEESSS--TTB-HHHHHHTT--EE------HHHHHHHHHHHHHHHHHTHHHHHHHHHTTB---TT--B--STT-EEEEE--SHHHHHHHHHHHHTTPEEEEE-SS--HHHHHTT-EE--HHHHHHH-SEEEE-PPP-TTTTT-B-HHHHHHSPTTEEEEE-S-GGGB-HHHHHHHHHHTSEEEEEES--TTGGGTTTSB-TTS----HHHHHHHT-TTEEE-SS-TT-BHHHHHHHHHHHHHHHHHHHTT---SB-/-EEEESS--HHHHHHHHHHGGGT--EEEE--SPPSTTTGGGGTT-SEEEE-TTS-BSHHHHHHHHHTT--EEEESSS--TTB-HHHHHHTT--EE--S---HHHHHHHHHHHHHHHHHTHHHHHHHHTTTB---TT--B--STT-EEEEE--SHHHHHHHHHHHHTT-EEEEE-SS--HHHHHTT-EE--HHHHHHH-SEEEE-PPP-TTTTT-BSHHHHHHSPTTEEEEE-S-GGGB-HHHHHHHHHHTSEEEEEES--TTGGGTSSSB-TTS----HHHHHHHH-TTEEE-SS-TT-BHHHHHHHHHHHHHHHHHHHTT---SB---

InterPro domains:
  IPR006139 D-isomer specific 2-hydroxyacid dehydrogenase, catalytic domain [PF00389] (3-327)
  IPR006140 D-isomer specific 2-hydroxyacid dehydrogenase, NAD-binding domain [PF02826] (110-297)
  IPR029752 D-isomer specific 2-hydroxyacid dehydrogenase, NAD-binding domain conserved site 1 [PS00065] (147-174)
  IPR029753 D-isomer specific 2-hydroxyacid dehydrogenase, NAD-binding domain conserved site [PS00670] (194-216)
  IPR029753 D-isomer specific 2-hydroxyacid dehydrogenase, NAD-binding domain conserved site [PS00671] (223-239)
  IPR036291 NAD(P)-binding domain superfamily [SSF51735] (102-298)
  IPR058205 D-lactate dehydrogenase-like [PTHR43026] (1-324)

B-factor: mean 37.95, std 13.62, range [16.44, 103.21]